Protein AF-0000000084536403 (afdb_homodimer)

Structure (mmCIF, N/CA/C/O backbone):
data_AF-0000000084536403-model_v1
#
loop_
_entity.id
_entity.type
_entity.pdbx_description
1 polymer 'Integral membrane protein'
#
loop_
_atom_site.group_PDB
_atom_site.id
_atom_site.type_symbol
_atom_site.label_atom_id
_atom_site.label_alt_id
_atom_site.label_comp_id
_atom_site.label_asym_id
_atom_site.label_entity_id
_atom_site.label_seq_id
_atom_site.pdbx_PDB_ins_code
_atom_site.Cartn_x
_atom_site.Cartn_y
_atom_site.Cartn_z
_atom_site.occupancy
_atom_site.B_iso_or_equiv
_atom_site.auth_seq_id
_atom_site.auth_comp_id
_atom_site.auth_asym_id
_atom_site.auth_atom_id
_atom_site.pdbx_PDB_model_num
ATOM 1 N N . MET A 1 1 ? -0.392 52 24.156 1 35.91 1 MET A N 1
ATOM 2 C CA . MET A 1 1 ? -1.057 50.719 24.438 1 35.91 1 MET A CA 1
ATOM 3 C C . MET A 1 1 ? -0.377 49.594 23.688 1 35.91 1 MET A C 1
ATOM 5 O O . MET A 1 1 ? -0.316 49.594 22.453 1 35.91 1 MET A O 1
ATOM 9 N N . ASP A 1 2 ? 0.704 48.906 24.297 1 35.66 2 ASP A N 1
ATOM 10 C CA . ASP A 1 2 ? 1.634 47.875 23.906 1 35.66 2 ASP A CA 1
ATOM 11 C C . ASP A 1 2 ? 0.891 46.562 23.578 1 35.66 2 ASP A C 1
ATOM 13 O O . ASP A 1 2 ? 0.271 45.969 24.453 1 35.66 2 ASP A O 1
ATOM 17 N N . SER A 1 3 ? 0.251 46.406 22.422 1 41.34 3 SER A N 1
ATOM 18 C CA . SER A 1 3 ? -0.351 45.188 21.906 1 41.34 3 SER A CA 1
ATOM 19 C C . SER A 1 3 ? 0.626 44.031 21.969 1 41.34 3 SER A C 1
ATOM 21 O O . SER A 1 3 ? 1.529 43.906 21.141 1 41.34 3 SER A O 1
ATOM 23 N N . THR A 1 4 ? 0.981 43.531 23.219 1 42.03 4 THR A N 1
ATOM 24 C CA . THR A 1 4 ? 1.724 42.312 23.422 1 42.03 4 THR A CA 1
ATOM 25 C C . THR A 1 4 ? 1.062 41.156 22.656 1 42.03 4 THR A C 1
ATOM 27 O O . THR A 1 4 ? -0.063 40.75 22.984 1 42.03 4 THR A O 1
ATOM 30 N N . THR A 1 5 ? 1.316 41 21.422 1 43.31 5 THR A N 1
ATOM 31 C CA . THR A 1 5 ? 0.986 39.812 20.656 1 43.31 5 THR A CA 1
ATOM 32 C C . THR A 1 5 ? 1.285 38.562 21.469 1 43.31 5 THR A C 1
ATOM 34 O O . THR A 1 5 ? 2.443 38.281 21.766 1 43.31 5 THR A O 1
ATOM 37 N N . GLU A 1 6 ? 0.347 38.156 22.344 1 43.5 6 GLU A N 1
ATOM 38 C CA . GLU A 1 6 ? 0.422 36.906 23.078 1 43.5 6 GLU A CA 1
ATOM 39 C C . GLU A 1 6 ? 0.877 35.75 22.172 1 43.5 6 GLU A C 1
ATOM 41 O O . GLU A 1 6 ? 0.215 35.438 21.172 1 43.5 6 GLU A O 1
ATOM 46 N N . ILE A 1 7 ? 2.109 35.5 21.984 1 44.78 7 ILE A N 1
ATOM 47 C CA . ILE A 1 7 ? 2.693 34.344 21.375 1 44.78 7 ILE A CA 1
ATOM 48 C C . ILE A 1 7 ? 2.012 33.062 21.922 1 44.78 7 ILE A C 1
ATOM 50 O O . ILE A 1 7 ? 2.074 32.812 23.125 1 44.78 7 ILE A O 1
ATOM 54 N N . GLN A 1 8 ? 0.863 32.688 21.406 1 45.88 8 GLN A N 1
ATOM 55 C CA . GLN A 1 8 ? 0.258 31.422 21.828 1 45.88 8 GLN A CA 1
ATOM 56 C C . GLN A 1 8 ? 1.305 30.312 21.938 1 45.88 8 GLN A C 1
ATOM 58 O O . GLN A 1 8 ? 2.186 30.203 21.078 1 45.88 8 GLN A O 1
ATOM 63 N N . PRO A 1 9 ? 1.556 29.797 23.125 1 47.12 9 PRO A N 1
ATOM 64 C CA . PRO A 1 9 ? 2.557 28.75 23.312 1 47.12 9 PRO A CA 1
ATOM 65 C C . PRO A 1 9 ? 2.43 27.609 22.312 1 47.12 9 PRO A C 1
ATOM 67 O O . PRO A 1 9 ? 1.347 27.391 21.766 1 47.12 9 PRO A O 1
ATOM 70 N N . PRO A 1 10 ? 3.535 27.094 21.734 1 47.5 10 PRO A N 1
ATOM 71 C CA . PRO A 1 10 ? 3.473 25.953 20.812 1 47.5 10 PRO A CA 1
ATOM 72 C C . PRO A 1 10 ? 2.662 24.781 21.359 1 47.5 10 PRO A C 1
ATOM 74 O O . PRO A 1 10 ? 2.621 24.578 22.578 1 47.5 10 PRO A O 1
ATOM 77 N N . VAL A 1 11 ? 1.53 24.453 20.938 1 47 11 VAL A N 1
ATOM 78 C CA . VAL A 1 11 ? 0.719 23.312 21.344 1 47 11 VAL A CA 1
ATOM 79 C C . VAL A 1 11 ? 1.614 22.094 21.562 1 47 11 VAL A C 1
ATOM 81 O O . VAL A 1 11 ? 2.441 21.766 20.719 1 47 11 VAL A O 1
ATOM 84 N N . PRO A 1 12 ? 1.807 21.672 22.891 1 48 12 PRO A N 1
ATOM 85 C CA . PRO A 1 12 ? 2.66 20.516 23.156 1 48 12 PRO A CA 1
ATOM 86 C C . PRO A 1 12 ? 2.355 19.344 22.234 1 48 12 PRO A C 1
ATOM 88 O O . PRO A 1 12 ? 1.188 19 22.016 1 48 12 PRO A O 1
ATOM 91 N N . VAL A 1 13 ? 3.285 19 21.469 1 51.59 13 VAL A N 1
ATOM 92 C CA . VAL A 1 13 ? 3.1 17.844 20.594 1 51.59 13 VAL A CA 1
ATOM 93 C C . VAL A 1 13 ? 2.902 16.594 21.438 1 51.59 13 VAL A C 1
ATOM 95 O O . VAL A 1 13 ? 3.789 16.203 22.203 1 51.59 13 VAL A O 1
ATOM 98 N N . VAL A 1 14 ? 1.703 16.359 22.062 1 53.78 14 VAL A N 1
ATOM 99 C CA . VAL A 1 14 ? 1.435 15.109 22.766 1 53.78 14 VAL A CA 1
ATOM 100 C C . VAL A 1 14 ? 1.943 13.93 21.953 1 53.78 14 VAL A C 1
ATOM 102 O O . VAL A 1 14 ? 1.527 13.734 20.812 1 53.78 14 VAL A O 1
ATOM 105 N N . ARG A 1 15 ? 3.24 13.516 22.531 1 62.25 15 ARG A N 1
ATOM 106 C CA . ARG A 1 15 ? 3.854 12.344 21.922 1 62.25 15 ARG A CA 1
ATOM 107 C C . ARG A 1 15 ? 2.879 11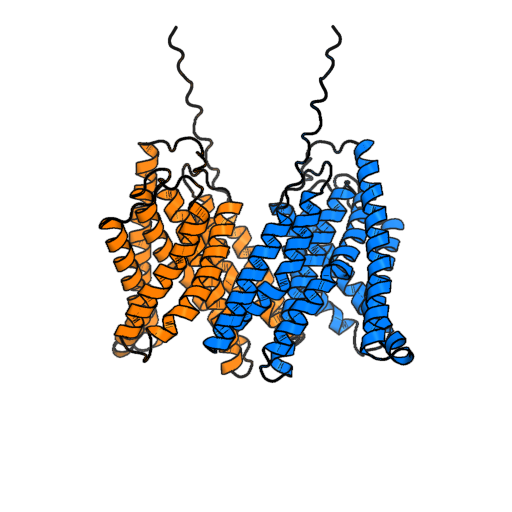.172 21.891 1 62.25 15 ARG A C 1
ATOM 109 O O . ARG A 1 15 ? 2.475 10.664 22.938 1 62.25 15 ARG A O 1
ATOM 116 N N . ARG A 1 16 ? 2.049 11.023 20.844 1 71.06 16 ARG A N 1
ATOM 117 C CA . ARG A 1 16 ? 1.145 9.898 20.641 1 71.06 16 ARG A CA 1
ATOM 118 C C . ARG A 1 16 ? 1.898 8.664 20.156 1 71.06 16 ARG A C 1
ATOM 120 O O . ARG A 1 16 ? 2.912 8.789 19.453 1 71.06 16 ARG A O 1
ATOM 127 N N . ASN A 1 17 ? 1.942 7.566 20.875 1 87.75 17 ASN A N 1
ATOM 128 C CA . ASN A 1 17 ? 2.541 6.293 20.484 1 87.75 17 ASN A CA 1
ATOM 129 C C . ASN A 1 17 ? 1.758 5.617 19.375 1 87.75 17 ASN A C 1
ATOM 131 O O . ASN A 1 17 ? 1.542 4.402 19.406 1 87.75 17 ASN A O 1
ATOM 135 N N . GLY A 1 18 ? 1.439 6.41 18.391 1 91.44 18 GLY A N 1
ATOM 136 C CA . GLY A 1 18 ? 0.715 5.887 17.25 1 91.44 18 GLY A CA 1
ATOM 137 C C . GLY A 1 18 ? 1.539 4.93 16.406 1 91.44 18 GLY A C 1
ATOM 138 O O . GLY A 1 18 ? 1.005 3.969 15.852 1 91.44 18 GLY A O 1
ATOM 139 N N . TRP A 1 19 ? 2.855 5.199 16.375 1 94.31 19 TRP A N 1
ATOM 140 C CA . TRP A 1 19 ? 3.729 4.344 15.57 1 94.31 19 TRP A CA 1
ATOM 141 C C . TRP A 1 19 ? 3.746 2.922 16.125 1 94.31 19 TRP A C 1
ATOM 143 O O . TRP A 1 19 ? 3.85 1.957 15.367 1 94.31 19 TRP A O 1
ATOM 153 N N . LEU A 1 20 ? 3.637 2.74 17.406 1 96.12 20 LEU A N 1
ATOM 154 C CA . LEU A 1 20 ? 3.611 1.415 18.016 1 96.12 20 LEU A CA 1
ATOM 155 C C . LEU A 1 20 ? 2.33 0.673 17.656 1 96.12 20 LEU A C 1
ATOM 157 O O . LEU A 1 20 ? 2.344 -0.546 17.469 1 96.12 20 LEU A O 1
ATOM 161 N N . LYS A 1 21 ? 1.226 1.4 17.594 1 95.06 21 LYS A N 1
ATOM 162 C CA . LYS A 1 21 ? -0.037 0.799 17.172 1 95.06 21 LYS A CA 1
ATOM 163 C C . LYS A 1 21 ? 0.035 0.326 15.719 1 95.06 21 LYS A C 1
ATOM 165 O O . LYS A 1 21 ? -0.483 -0.741 15.383 1 95.06 21 LYS A O 1
ATOM 170 N N . VAL A 1 22 ? 0.662 1.142 14.914 1 95.56 22 VAL A N 1
ATOM 171 C CA . VAL A 1 22 ? 0.841 0.773 13.516 1 95.56 22 VAL A CA 1
ATOM 172 C C . VAL A 1 22 ? 1.67 -0.505 13.414 1 95.56 22 VAL A C 1
ATOM 174 O O . VAL A 1 22 ? 1.288 -1.449 12.719 1 95.56 22 VAL A O 1
ATOM 177 N N . LEU A 1 23 ? 2.76 -0.551 14.133 1 97.25 23 LEU A N 1
ATOM 178 C CA . LEU A 1 23 ? 3.666 -1.694 14.086 1 97.25 23 LEU A CA 1
ATOM 179 C C . LEU A 1 23 ? 2.994 -2.943 14.641 1 97.25 23 LEU A C 1
ATOM 181 O O . LEU A 1 23 ? 3.051 -4.012 14.031 1 97.25 23 LEU A O 1
ATOM 185 N N . THR A 1 24 ? 2.344 -2.828 15.781 1 97.56 24 THR A N 1
ATOM 186 C CA . THR A 1 24 ? 1.721 -3.977 16.438 1 97.56 24 THR A CA 1
ATOM 187 C C . THR A 1 24 ? 0.583 -4.527 15.578 1 97.56 24 THR A C 1
ATOM 189 O O . THR A 1 24 ? 0.447 -5.742 15.422 1 97.56 24 THR A O 1
ATOM 192 N N . THR A 1 25 ? -0.244 -3.646 15.047 1 97.06 25 THR A N 1
ATOM 193 C CA . THR A 1 25 ? -1.337 -4.082 14.188 1 97.06 25 THR A CA 1
ATOM 194 C C . THR A 1 25 ? -0.799 -4.789 12.945 1 97.06 25 THR A C 1
ATOM 196 O O . THR A 1 25 ? -1.333 -5.82 12.531 1 97.06 25 THR A O 1
ATOM 199 N N . ALA A 1 26 ? 0.24 -4.207 12.367 1 97.88 26 ALA A N 1
ATOM 200 C CA . ALA A 1 26 ? 0.835 -4.82 11.18 1 97.88 26 ALA A CA 1
ATOM 201 C C . ALA A 1 26 ? 1.415 -6.195 11.508 1 97.88 26 ALA A C 1
ATOM 203 O O . ALA A 1 26 ? 1.31 -7.125 10.703 1 97.88 26 ALA A O 1
ATOM 204 N N . VAL A 1 27 ? 2.051 -6.34 12.695 1 98.06 27 VAL A N 1
ATOM 205 C CA . VAL A 1 27 ? 2.611 -7.617 13.125 1 98.06 27 VAL A CA 1
ATOM 206 C C . VAL A 1 27 ? 1.491 -8.641 13.289 1 98.06 27 VAL A C 1
ATOM 208 O O . VAL A 1 27 ? 1.63 -9.797 12.875 1 98.06 27 VAL A O 1
ATOM 211 N N . VAL A 1 28 ? 0.379 -8.273 13.844 1 98.44 28 VAL A N 1
ATOM 212 C CA . VAL A 1 28 ? -0.759 -9.164 14.039 1 98.44 28 VAL A CA 1
ATOM 213 C C . VAL A 1 28 ? -1.286 -9.633 12.68 1 98.44 28 VAL A C 1
ATOM 215 O O . VAL A 1 28 ? -1.503 -10.828 12.469 1 98.44 28 VAL A O 1
ATOM 218 N N . PHE A 1 29 ? -1.496 -8.688 11.773 1 98.5 29 PHE A N 1
ATOM 219 C CA . PHE A 1 29 ? -1.97 -9.062 10.438 1 98.5 29 PHE A CA 1
ATOM 220 C C . PHE A 1 29 ? -0.975 -9.984 9.75 1 98.5 29 PHE A C 1
ATOM 222 O O . PHE A 1 29 ? -1.371 -10.922 9.055 1 98.5 29 PHE A O 1
ATOM 229 N N . TYR A 1 30 ? 0.31 -9.672 9.898 1 98.44 30 TYR A N 1
ATOM 230 C CA . TYR A 1 30 ? 1.343 -10.5 9.289 1 98.44 30 TYR A CA 1
ATOM 231 C C . TYR A 1 30 ? 1.272 -11.93 9.82 1 98.44 30 TYR A C 1
ATOM 233 O O . TYR A 1 30 ? 1.324 -12.883 9.039 1 98.44 30 TYR A O 1
ATOM 241 N N . VAL A 1 31 ? 1.176 -12.094 11.117 1 98.38 31 VAL A N 1
ATOM 242 C CA . VAL A 1 31 ? 1.11 -13.406 11.75 1 98.38 31 VAL A CA 1
ATOM 243 C C . VAL A 1 31 ? -0.156 -14.133 11.297 1 98.38 31 VAL A C 1
ATOM 245 O O . VAL A 1 31 ? -0.113 -15.312 10.953 1 98.38 31 VAL A O 1
ATOM 248 N N . LEU A 1 32 ? -1.294 -13.461 11.258 1 98.44 32 LEU A N 1
ATOM 249 C CA . LEU A 1 32 ? -2.547 -14.07 10.828 1 98.44 32 LEU A CA 1
ATOM 250 C C . LEU A 1 32 ? -2.461 -14.508 9.367 1 98.44 32 LEU A C 1
ATOM 252 O O . LEU A 1 32 ? -2.961 -15.578 9.008 1 98.44 32 LEU A O 1
ATOM 256 N N . LEU A 1 33 ? -1.852 -13.68 8.547 1 98.38 33 LEU A N 1
ATOM 257 C CA . LEU A 1 33 ? -1.653 -14.031 7.148 1 98.38 33 LEU A CA 1
ATOM 258 C C . LEU A 1 33 ? -0.771 -15.273 7.02 1 98.38 33 LEU A C 1
ATOM 260 O O . LEU A 1 33 ? -1.057 -16.156 6.211 1 98.38 33 LEU A O 1
ATOM 264 N N . LEU A 1 34 ? 0.308 -15.266 7.793 1 97.94 34 LEU A N 1
ATOM 265 C CA . LEU A 1 34 ? 1.23 -16.391 7.762 1 97.94 34 LEU A CA 1
ATOM 266 C C . L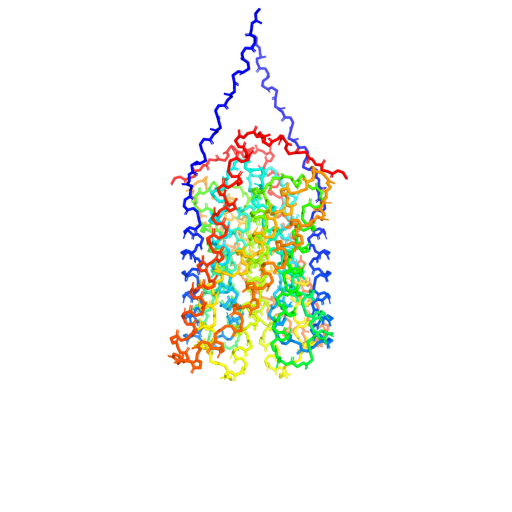EU A 1 34 ? 0.529 -17.688 8.18 1 97.94 34 LEU A C 1
ATOM 268 O O . LEU A 1 34 ? 0.668 -18.719 7.523 1 97.94 34 LEU A O 1
ATOM 272 N N . VAL A 1 35 ? -0.22 -17.641 9.242 1 98 35 VAL A N 1
ATOM 273 C CA . VAL A 1 35 ? -0.953 -18.812 9.734 1 98 35 VAL A CA 1
ATOM 274 C C . VAL A 1 35 ? -1.973 -19.25 8.688 1 98 35 VAL A C 1
ATOM 276 O O . VAL A 1 35 ? -2.092 -20.453 8.398 1 98 35 VAL A O 1
ATOM 279 N N . ALA A 1 36 ? -2.713 -18.312 8.109 1 97.44 36 ALA A N 1
ATOM 280 C CA . ALA A 1 36 ? -3.691 -18.625 7.074 1 97.44 36 ALA A CA 1
ATOM 281 C C . ALA A 1 36 ? -3.021 -19.297 5.875 1 97.44 36 ALA A C 1
ATOM 283 O O . ALA A 1 36 ? -3.525 -20.297 5.344 1 97.44 36 ALA A O 1
ATOM 284 N N . LEU A 1 37 ? -1.926 -18.703 5.469 1 96.38 37 LEU A N 1
ATOM 285 C CA . LEU A 1 37 ? -1.201 -19.25 4.32 1 96.38 37 LEU A CA 1
ATOM 286 C C . LEU A 1 37 ? -0.718 -20.672 4.594 1 96.38 37 LEU A C 1
ATOM 288 O O . LEU A 1 37 ? -0.86 -21.547 3.746 1 96.38 37 LEU A O 1
ATOM 292 N N . LEU A 1 38 ? -0.16 -20.922 5.773 1 95.38 38 LEU A N 1
ATOM 293 C CA . LEU A 1 38 ? 0.4 -22.234 6.117 1 95.38 38 LEU A CA 1
ATOM 294 C C . LEU A 1 38 ? -0.704 -23.266 6.297 1 95.38 38 LEU A C 1
ATOM 296 O O . LEU A 1 38 ? -0.547 -24.422 5.898 1 95.38 38 LEU A O 1
ATOM 300 N N . LEU A 1 39 ? -1.841 -22.875 6.84 1 95.5 39 LEU A N 1
ATOM 301 C CA . LEU A 1 39 ? -2.928 -23.812 7.133 1 95.5 39 LEU A CA 1
ATOM 302 C C . LEU A 1 39 ? -3.715 -24.141 5.867 1 95.5 39 LEU A C 1
ATOM 304 O O . LEU A 1 39 ? -4.125 -25.281 5.668 1 95.5 39 LEU A O 1
ATOM 308 N N . THR A 1 40 ? -3.932 -23.172 5.027 1 94.81 40 THR A N 1
ATOM 309 C CA . THR A 1 40 ? -4.832 -23.375 3.895 1 94.81 40 THR A CA 1
ATOM 310 C C . THR A 1 40 ? -4.043 -23.672 2.621 1 94.81 40 THR A C 1
ATOM 312 O O . THR A 1 40 ? -4.609 -24.125 1.624 1 94.81 40 THR A O 1
ATOM 315 N N . LYS A 1 41 ? -2.76 -23.281 2.59 1 92.94 41 LYS A N 1
ATOM 316 C CA . LYS A 1 41 ? -1.897 -23.422 1.421 1 92.94 41 LYS A CA 1
ATOM 317 C C . LYS A 1 41 ? -2.43 -22.609 0.242 1 92.94 41 LYS A C 1
ATOM 319 O O . LYS A 1 41 ? -2.252 -23 -0.915 1 92.94 41 LYS A O 1
ATOM 324 N N . ASN A 1 42 ? -3.213 -21.578 0.586 1 94.5 42 ASN A N 1
ATOM 325 C CA . ASN A 1 42 ? -3.746 -20.672 -0.427 1 94.5 42 ASN A CA 1
ATOM 326 C C . ASN A 1 42 ? -2.686 -19.703 -0.916 1 94.5 42 ASN A C 1
ATOM 328 O O . ASN A 1 42 ? -2.467 -18.656 -0.297 1 94.5 42 ASN A O 1
ATOM 332 N N . SER A 1 43 ? -2.105 -19.891 -2.102 1 94.88 43 SER A N 1
ATOM 333 C CA . SER A 1 43 ? -0.998 -19.109 -2.633 1 94.88 43 SER A CA 1
ATOM 334 C C . SER A 1 43 ? -1.429 -17.672 -2.932 1 94.88 43 SER A C 1
ATOM 336 O O . SER A 1 43 ? -0.587 -16.781 -3.082 1 94.88 43 SER A O 1
ATOM 338 N N . ASN A 1 44 ? -2.744 -17.453 -3.006 1 96.56 44 ASN A N 1
ATOM 339 C CA . ASN A 1 44 ? -3.242 -16.109 -3.281 1 96.56 44 ASN A CA 1
ATOM 340 C C . ASN A 1 44 ? -2.918 -15.148 -2.143 1 96.56 44 ASN A C 1
ATOM 342 O O . ASN A 1 44 ? -3 -13.93 -2.312 1 96.56 44 ASN A O 1
ATOM 346 N N . LEU A 1 45 ? -2.523 -15.648 -0.99 1 97.94 45 LEU A N 1
ATOM 347 C CA . LEU A 1 45 ? -2.268 -14.805 0.172 1 97.94 45 LEU A CA 1
ATOM 348 C C . LEU A 1 45 ? -0.823 -14.312 0.18 1 97.94 45 LEU A C 1
ATOM 350 O O . LEU A 1 45 ? -0.483 -13.383 0.914 1 97.94 45 LEU A O 1
ATOM 354 N N . PHE A 1 46 ? 0.042 -14.938 -0.62 1 97.5 46 PHE A N 1
ATOM 355 C CA . PHE A 1 46 ? 1.48 -14.719 -0.545 1 97.5 46 PHE A CA 1
ATOM 356 C C . PHE A 1 46 ? 1.816 -13.258 -0.806 1 97.5 46 PHE A C 1
ATOM 358 O O . PHE A 1 46 ? 2.584 -12.641 -0.058 1 97.5 46 PHE A O 1
ATOM 365 N N . PRO A 1 47 ? 1.275 -12.656 -1.914 1 97.94 47 PRO A N 1
ATOM 366 C CA . PRO A 1 47 ? 1.643 -11.258 -2.166 1 97.94 47 PRO A CA 1
ATOM 367 C C . PRO A 1 47 ? 1.289 -10.336 -1.003 1 97.94 47 PRO A C 1
ATOM 369 O O . PRO A 1 47 ? 2.037 -9.398 -0.703 1 97.94 47 PRO A O 1
ATOM 372 N N . THR A 1 48 ? 0.16 -10.617 -0.365 1 98.69 48 THR A N 1
ATOM 373 C CA . THR A 1 48 ? -0.239 -9.789 0.765 1 98.69 48 THR A CA 1
ATOM 374 C C . THR A 1 48 ? 0.704 -9.992 1.947 1 98.69 48 THR A C 1
ATOM 376 O O . THR A 1 48 ? 1.067 -9.039 2.633 1 98.69 48 THR A O 1
ATOM 379 N N . LEU A 1 49 ? 1.088 -11.219 2.191 1 98.5 49 LEU A N 1
ATOM 380 C CA . LEU A 1 49 ? 2.045 -11.516 3.252 1 98.5 49 LEU A CA 1
ATOM 381 C C . LEU A 1 49 ? 3.357 -10.773 3.021 1 98.5 49 LEU A C 1
ATOM 383 O O . LEU A 1 49 ? 3.879 -10.125 3.934 1 98.5 49 LEU A O 1
ATOM 387 N N . ALA A 1 50 ? 3.908 -10.914 1.79 1 98.38 50 ALA A N 1
ATOM 388 C CA . ALA A 1 50 ? 5.172 -10.266 1.443 1 98.38 50 ALA A CA 1
ATOM 389 C C . ALA A 1 50 ? 5.066 -8.75 1.571 1 98.38 50 ALA A C 1
ATOM 391 O O . ALA A 1 50 ? 5.988 -8.102 2.062 1 98.38 50 ALA A O 1
ATOM 392 N N . MET A 1 51 ? 3.945 -8.242 1.167 1 98.44 51 MET A N 1
ATOM 393 C CA . MET A 1 51 ? 3.721 -6.797 1.214 1 98.44 51 MET A CA 1
ATOM 394 C C . MET A 1 51 ? 3.652 -6.305 2.654 1 98.44 51 MET A C 1
ATOM 396 O O . MET A 1 51 ? 4.352 -5.355 3.025 1 98.44 51 MET A O 1
ATOM 400 N N . VAL A 1 52 ? 2.818 -6.938 3.486 1 98.5 52 VAL A N 1
ATOM 401 C CA . VAL A 1 52 ? 2.676 -6.523 4.879 1 98.5 52 VAL A CA 1
ATOM 402 C C . VAL A 1 52 ? 4.023 -6.637 5.59 1 98.5 52 VAL A C 1
ATOM 404 O O . VAL A 1 52 ? 4.41 -5.742 6.344 1 98.5 52 VAL A O 1
ATOM 407 N N . GLY A 1 53 ? 4.727 -7.68 5.34 1 98.19 53 GLY A N 1
ATOM 408 C CA . GLY A 1 53 ? 6.031 -7.875 5.957 1 98.19 53 GLY A CA 1
ATOM 409 C C . GLY A 1 53 ? 7.047 -6.824 5.551 1 98.19 53 GLY A C 1
ATOM 410 O O . GLY A 1 53 ? 7.836 -6.363 6.375 1 98.19 53 GLY A O 1
ATOM 411 N N . SER A 1 54 ? 7.039 -6.422 4.309 1 98.31 54 SER A N 1
ATOM 412 C CA . SER A 1 54 ? 8.039 -5.508 3.768 1 98.31 54 SER A CA 1
ATOM 413 C C . SER A 1 54 ? 7.711 -4.059 4.125 1 98.31 54 SER A C 1
ATOM 415 O O . SER A 1 54 ? 8.609 -3.211 4.172 1 98.31 54 SER A O 1
ATOM 417 N N . PHE A 1 55 ? 6.434 -3.811 4.445 1 98.19 55 PHE A N 1
ATOM 418 C CA . PHE A 1 55 ? 6.012 -2.43 4.66 1 98.19 55 PHE A CA 1
ATOM 419 C C . PHE A 1 55 ? 5.898 -2.125 6.148 1 98.19 55 PHE A C 1
ATOM 421 O O . PHE A 1 55 ? 5.918 -0.961 6.555 1 98.19 55 PHE A O 1
ATOM 428 N N . MET A 1 56 ? 5.746 -3.119 7.008 1 97.62 56 MET A N 1
ATOM 429 C CA . MET A 1 56 ? 5.344 -2.912 8.398 1 97.62 56 MET A CA 1
ATOM 430 C C . MET A 1 56 ? 6.348 -2.027 9.125 1 97.62 56 MET A C 1
ATOM 432 O O . MET A 1 56 ? 5.973 -1.012 9.719 1 97.62 56 MET A O 1
ATOM 436 N N . VAL A 1 57 ? 7.641 -2.312 9.031 1 97.94 57 VAL A N 1
ATOM 437 C CA . VAL A 1 57 ? 8.633 -1.544 9.781 1 97.94 57 VAL A CA 1
ATOM 438 C C . VAL A 1 57 ? 8.859 -0.197 9.102 1 97.94 57 VAL A C 1
ATOM 440 O O . VAL A 1 57 ? 8.883 0.844 9.758 1 97.94 57 VAL A O 1
ATOM 443 N N . PRO A 1 58 ? 9 -0.188 7.754 1 98.19 58 PRO A N 1
ATOM 444 C CA . PRO A 1 58 ? 9.18 1.104 7.086 1 98.19 58 PRO A CA 1
ATOM 445 C C . PRO A 1 58 ? 8.047 2.086 7.398 1 98.19 58 PRO A C 1
ATOM 447 O O . PRO A 1 58 ? 8.305 3.258 7.684 1 98.19 58 PRO A O 1
ATOM 450 N N . VAL A 1 59 ? 6.812 1.61 7.387 1 97.81 59 VAL A N 1
ATOM 451 C CA . VAL A 1 59 ? 5.676 2.482 7.664 1 97.81 59 VAL A CA 1
ATOM 452 C C . VAL A 1 59 ? 5.699 2.914 9.125 1 97.81 59 VAL A C 1
ATOM 454 O O . VAL A 1 59 ? 5.477 4.086 9.445 1 97.81 59 VAL A O 1
ATOM 457 N N . ALA A 1 60 ? 5.996 2.037 10.008 1 97.38 60 ALA A N 1
ATOM 458 C CA . ALA A 1 60 ? 6.066 2.355 11.43 1 97.38 60 ALA A CA 1
ATOM 459 C C . ALA A 1 60 ? 7.172 3.369 11.711 1 97.38 60 ALA A C 1
ATOM 461 O O . ALA A 1 60 ? 7.012 4.258 12.547 1 97.38 60 ALA A O 1
ATOM 462 N N . TYR A 1 61 ? 8.328 3.219 11.023 1 96.94 61 TYR A N 1
ATOM 463 C CA . TYR A 1 61 ? 9.453 4.129 11.188 1 96.94 61 TYR A CA 1
ATOM 464 C C . TYR A 1 61 ? 9.07 5.547 10.781 1 96.94 61 TYR A C 1
ATOM 466 O O . TYR A 1 61 ? 9.406 6.508 11.477 1 96.94 61 TYR A O 1
ATOM 474 N N . VAL A 1 62 ? 8.398 5.641 9.68 1 97.12 62 VAL A N 1
ATOM 475 C CA . VAL A 1 62 ? 7.973 6.949 9.195 1 97.12 62 VAL A CA 1
ATOM 476 C C . VAL A 1 62 ? 6.984 7.57 10.18 1 97.12 62 VAL A C 1
ATOM 478 O O . VAL A 1 62 ? 7.066 8.758 10.484 1 97.12 62 VAL A O 1
ATOM 481 N N . ALA A 1 63 ? 6.027 6.754 10.672 1 95.62 63 ALA A N 1
ATOM 482 C CA . ALA A 1 63 ? 5.086 7.23 11.68 1 95.62 63 ALA A CA 1
ATOM 483 C C . ALA A 1 63 ? 5.82 7.699 12.938 1 95.62 63 ALA A C 1
ATOM 485 O O . ALA A 1 63 ? 5.461 8.719 13.531 1 95.62 63 ALA A O 1
ATOM 486 N N . PHE A 1 64 ? 6.848 6.98 13.305 1 95.62 64 PHE A N 1
ATOM 487 C CA . PHE A 1 64 ? 7.645 7.293 14.484 1 95.62 64 PHE A CA 1
ATOM 488 C C . PHE A 1 64 ? 8.32 8.648 14.328 1 95.62 64 PHE A C 1
ATOM 490 O O . PHE A 1 64 ? 8.227 9.5 15.227 1 95.62 64 PHE A O 1
ATOM 497 N N . ILE A 1 65 ? 8.977 8.844 13.219 1 94.12 65 ILE A N 1
ATOM 498 C CA . ILE A 1 65 ? 9.695 10.086 12.969 1 94.12 65 ILE A CA 1
ATOM 499 C C . ILE A 1 65 ? 8.695 11.234 12.828 1 94.12 65 ILE A C 1
ATOM 501 O O . ILE A 1 65 ? 8.938 12.336 13.328 1 94.12 65 ILE A O 1
ATOM 505 N N . TYR A 1 66 ? 7.621 11 12.18 1 93.81 66 TYR A N 1
ATOM 506 C CA . TYR A 1 66 ? 6.594 12.023 11.977 1 93.81 66 TYR A CA 1
ATOM 507 C C . TYR A 1 66 ? 6.023 12.492 13.312 1 93.81 66 TYR A C 1
ATOM 509 O O . TYR A 1 66 ? 5.781 13.68 13.508 1 93.81 66 TYR A O 1
ATOM 517 N N . GLU A 1 67 ? 5.758 11.609 14.211 1 93.38 67 GLU A N 1
ATOM 518 C CA . GLU A 1 67 ? 5.156 11.922 15.508 1 93.38 67 GLU A CA 1
ATOM 519 C C . GLU A 1 67 ? 6.121 12.711 16.391 1 93.38 67 GLU A C 1
ATOM 521 O O . GLU A 1 67 ? 5.707 13.336 17.359 1 93.38 67 GLU A O 1
ATOM 526 N N . ARG A 1 68 ? 7.316 12.711 16 1 89.69 68 ARG A N 1
ATOM 527 C CA . ARG A 1 68 ? 8.328 13.375 16.812 1 89.69 68 ARG A CA 1
ATOM 528 C C . ARG A 1 68 ? 8.781 14.68 16.172 1 89.69 68 ARG A C 1
ATOM 530 O O . ARG A 1 68 ? 9.703 15.336 16.656 1 89.69 68 ARG A O 1
ATOM 537 N N . ARG A 1 69 ? 8.117 14.938 15.117 1 84.69 69 ARG A N 1
ATOM 538 C CA . ARG A 1 69 ? 8.484 16.156 14.398 1 84.69 69 ARG A CA 1
ATOM 539 C C . ARG A 1 69 ? 8.312 17.391 15.289 1 84.69 69 ARG A C 1
ATOM 541 O O . ARG A 1 69 ? 7.395 17.438 16.109 1 84.69 69 ARG A O 1
ATOM 548 N N . HIS A 1 70 ? 9.258 18.266 15.102 1 82.62 70 HIS A N 1
ATOM 549 C CA . HIS A 1 70 ? 9.242 19.531 15.844 1 82.62 70 HIS A CA 1
ATOM 550 C C . HIS A 1 70 ? 8.883 20.703 14.938 1 82.62 70 HIS A C 1
ATOM 552 O O . HIS A 1 70 ? 9.594 20.984 13.969 1 82.62 70 HIS A O 1
ATOM 558 N N . LEU A 1 71 ? 7.777 21.438 15.18 1 81.19 71 LEU A N 1
ATOM 559 C CA . LEU A 1 71 ? 7.332 22.656 14.516 1 81.19 71 LEU A CA 1
ATOM 560 C C . LEU A 1 71 ? 7.27 22.469 13.008 1 81.19 71 LEU A C 1
ATOM 562 O O . LEU A 1 71 ? 7.738 23.328 12.25 1 81.19 71 LEU A O 1
ATOM 566 N N . SER A 1 72 ? 6.941 21.266 12.586 1 86.94 72 SER A N 1
ATOM 567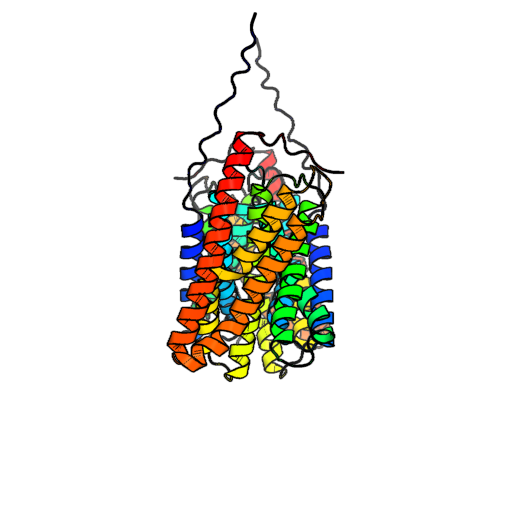 C CA . SER A 1 72 ? 6.781 20.969 11.164 1 86.94 72 SER A CA 1
ATOM 568 C C . SER A 1 72 ? 5.336 21.172 10.719 1 86.94 72 SER A C 1
ATOM 570 O O . SER A 1 72 ? 4.402 20.844 11.453 1 86.94 72 SER A O 1
ATOM 572 N N . SER A 1 73 ? 5.184 21.75 9.586 1 85.25 73 SER A N 1
ATOM 573 C CA . SER A 1 73 ? 3.852 21.969 9.031 1 85.25 73 SER A CA 1
ATOM 574 C C . SER A 1 73 ? 3.443 20.828 8.102 1 85.25 73 SER A C 1
ATOM 576 O O . SER A 1 73 ? 2.375 20.875 7.484 1 85.25 73 SER A O 1
ATOM 578 N N . LEU A 1 74 ? 4.289 19.797 8.008 1 91.62 74 LEU A N 1
ATOM 579 C CA . LEU A 1 74 ? 3.98 18.672 7.133 1 91.62 74 LEU A CA 1
ATOM 580 C C . LEU A 1 74 ? 2.74 17.938 7.621 1 91.62 74 LEU A C 1
ATOM 582 O O . LEU A 1 74 ? 2.545 17.766 8.828 1 91.62 74 LEU A O 1
ATOM 586 N N . THR A 1 75 ? 1.953 17.562 6.645 1 91.06 75 THR A N 1
ATOM 587 C CA . THR A 1 75 ? 0.796 16.734 6.949 1 91.06 75 THR A CA 1
ATOM 588 C C . THR A 1 75 ? 1.082 15.273 6.625 1 91.06 75 THR A C 1
ATOM 590 O O . THR A 1 75 ? 1.991 14.969 5.848 1 91.06 75 THR A O 1
ATOM 593 N N . MET A 1 76 ? 0.33 14.391 7.16 1 90 76 MET A N 1
ATOM 594 C CA . MET A 1 76 ? 0.527 12.961 6.941 1 90 76 MET A CA 1
ATOM 595 C C . MET A 1 76 ? 0.312 12.602 5.477 1 90 76 MET A C 1
ATOM 597 O O . MET A 1 76 ? 1.029 11.758 4.926 1 90 76 MET A O 1
ATOM 601 N N . PRO A 1 77 ? -0.672 13.227 4.797 1 91.12 77 PRO A N 1
ATOM 602 C CA . PRO A 1 77 ? -0.81 12.938 3.367 1 91.12 77 PRO A CA 1
ATOM 603 C C . PRO A 1 77 ? 0.444 13.289 2.57 1 91.12 77 PRO A C 1
ATOM 605 O O . PRO A 1 77 ? 0.848 12.539 1.681 1 91.12 77 PRO A O 1
ATOM 608 N N . THR A 1 78 ? 1.071 14.375 2.977 1 93.62 78 THR A N 1
ATOM 609 C CA . THR A 1 78 ? 2.285 14.781 2.275 1 93.62 78 THR A CA 1
ATOM 610 C C . THR A 1 78 ? 3.414 13.789 2.529 1 93.62 78 THR A C 1
ATOM 612 O O . THR A 1 78 ? 4.133 13.406 1.601 1 93.62 78 THR A O 1
ATOM 615 N N . VAL A 1 79 ? 3.533 13.383 3.754 1 96.25 79 VAL A N 1
ATOM 616 C CA . VAL A 1 79 ? 4.57 12.43 4.133 1 96.25 79 VAL A CA 1
ATOM 617 C C . VAL A 1 79 ? 4.32 11.086 3.449 1 96.25 79 VAL A C 1
ATOM 619 O O . VAL A 1 79 ? 5.254 10.445 2.969 1 96.25 79 VAL A O 1
ATOM 622 N N . SER A 1 80 ? 3.059 10.719 3.35 1 95.56 80 SER A N 1
ATOM 623 C CA . SER A 1 80 ? 2.695 9.484 2.676 1 95.56 80 SER A CA 1
ATOM 624 C C . SER A 1 80 ? 3.018 9.547 1.186 1 95.56 80 SER A C 1
ATOM 626 O O . SER A 1 80 ? 3.443 8.555 0.593 1 95.56 80 SER A O 1
ATOM 628 N N . LEU A 1 81 ? 2.799 10.656 0.642 1 95.69 81 LEU A N 1
ATOM 629 C CA . LEU A 1 81 ? 3.119 10.82 -0.772 1 95.69 81 LEU A CA 1
ATOM 630 C C . LEU A 1 81 ? 4.621 10.711 -1.006 1 95.69 81 LEU A C 1
ATOM 632 O O . LEU A 1 81 ? 5.059 10.148 -2.01 1 95.69 81 LEU A O 1
ATOM 636 N N . ALA A 1 82 ? 5.352 11.273 -0.097 1 97.62 82 ALA A N 1
ATOM 637 C CA . ALA A 1 82 ? 6.805 11.148 -0.206 1 97.62 82 ALA A CA 1
ATOM 638 C C . ALA A 1 82 ? 7.234 9.688 -0.129 1 97.62 82 ALA A C 1
ATOM 640 O O . ALA A 1 82 ? 8.156 9.273 -0.83 1 97.62 82 ALA A O 1
ATOM 641 N N . PHE A 1 83 ? 6.621 8.93 0.73 1 98.5 83 PHE A N 1
ATOM 642 C CA . PHE A 1 83 ? 6.863 7.5 0.856 1 98.5 83 PHE A CA 1
ATOM 643 C C . PHE A 1 83 ? 6.578 6.785 -0.459 1 98.5 83 PHE A C 1
ATOM 645 O O . PHE A 1 83 ? 7.406 6.016 -0.946 1 98.5 83 PHE A O 1
ATOM 652 N N . ILE A 1 84 ? 5.441 7.094 -1.068 1 97.94 84 ILE A N 1
ATOM 653 C CA . ILE A 1 84 ? 4.984 6.422 -2.279 1 97.94 84 ILE A CA 1
ATOM 654 C C . ILE A 1 84 ? 5.863 6.828 -3.461 1 97.94 84 ILE A C 1
ATOM 656 O O . ILE A 1 84 ? 6.371 5.973 -4.188 1 97.94 84 ILE A O 1
ATOM 660 N N . TYR A 1 85 ? 6.117 8.109 -3.594 1 97.56 85 TYR A N 1
ATOM 661 C CA . TYR A 1 85 ? 6.902 8.602 -4.719 1 97.56 85 TYR A CA 1
ATOM 662 C C . TYR A 1 85 ? 8.367 8.219 -4.562 1 97.56 85 TYR A C 1
ATOM 664 O O . TYR A 1 85 ? 9.031 7.852 -5.539 1 97.56 85 TYR A O 1
ATOM 672 N N . GLY A 1 86 ? 8.852 8.328 -3.35 1 98 86 GLY A N 1
ATOM 673 C CA . GLY A 1 86 ? 10.219 7.895 -3.109 1 98 86 GLY A CA 1
ATOM 674 C C . GLY A 1 86 ? 10.445 6.426 -3.422 1 98 86 GLY A C 1
ATOM 675 O O . GLY A 1 86 ? 11.484 6.051 -3.959 1 98 86 GLY A O 1
ATOM 676 N N . GLY A 1 87 ? 9.445 5.637 -3.041 1 98.5 87 GLY A N 1
ATOM 677 C CA . GLY A 1 87 ? 9.523 4.219 -3.346 1 98.5 87 GLY A CA 1
ATOM 678 C C . GLY A 1 87 ? 9.398 3.916 -4.828 1 98.5 87 GLY A C 1
ATOM 679 O O . GLY A 1 87 ? 10.297 3.312 -5.418 1 98.5 87 GLY A O 1
ATOM 680 N N . LEU A 1 88 ? 8.359 4.41 -5.48 1 98.56 88 LEU A N 1
ATOM 681 C CA . LEU A 1 88 ? 8.047 4.055 -6.859 1 98.56 88 LEU A CA 1
ATOM 682 C C . LEU A 1 88 ? 9.055 4.664 -7.828 1 98.56 88 LEU A C 1
ATOM 684 O O . LEU A 1 88 ? 9.617 3.961 -8.664 1 98.56 88 LEU A O 1
ATOM 688 N N . LEU A 1 89 ? 9.312 5.941 -7.648 1 97.62 89 LEU A N 1
ATOM 689 C CA . LEU A 1 89 ? 10.305 6.566 -8.508 1 97.62 89 LEU A CA 1
ATOM 690 C C . LEU A 1 89 ? 11.695 5.984 -8.25 1 97.62 89 LEU A C 1
ATOM 692 O O . LEU A 1 89 ? 12.484 5.824 -9.18 1 97.62 89 LEU A O 1
ATOM 696 N N . GLY A 1 90 ? 11.914 5.715 -7.031 1 98 90 GLY A N 1
ATOM 697 C CA . GLY A 1 90 ? 13.203 5.152 -6.656 1 98 90 GLY A CA 1
ATOM 698 C C . GLY A 1 90 ? 13.492 3.826 -7.336 1 98 90 GLY A C 1
ATOM 699 O O . GLY A 1 90 ? 14.523 3.676 -7.996 1 98 90 GLY A O 1
ATOM 700 N N . ILE A 1 91 ? 12.578 2.918 -7.203 1 98.12 91 ILE A N 1
ATOM 701 C CA . ILE A 1 91 ? 12.852 1.584 -7.727 1 98.12 91 ILE A CA 1
ATOM 702 C C . ILE A 1 91 ? 12.812 1.613 -9.25 1 98.12 91 ILE A C 1
ATOM 704 O O . ILE A 1 91 ? 13.57 0.898 -9.914 1 98.12 91 ILE A O 1
ATOM 708 N N . ILE A 1 92 ? 11.961 2.449 -9.859 1 98.19 92 ILE A N 1
ATOM 709 C CA . ILE A 1 92 ? 11.875 2.559 -11.312 1 98.19 92 ILE A CA 1
ATOM 710 C C . ILE A 1 92 ? 13.148 3.182 -11.859 1 98.19 92 ILE A C 1
ATOM 712 O O . ILE A 1 92 ? 13.758 2.643 -12.789 1 98.19 92 ILE A O 1
ATOM 716 N N . ALA A 1 93 ? 13.57 4.266 -11.266 1 97.56 93 ALA A N 1
ATOM 717 C CA . ALA A 1 93 ? 14.789 4.934 -11.711 1 97.56 93 ALA A CA 1
ATOM 718 C C . ALA A 1 93 ? 16 4.027 -11.539 1 97.56 93 ALA A C 1
ATOM 720 O O . ALA A 1 93 ? 16.859 3.955 -12.422 1 97.56 93 ALA A O 1
ATOM 721 N N . ALA A 1 94 ? 16.078 3.369 -10.422 1 97.06 94 ALA A N 1
ATOM 722 C CA . ALA A 1 94 ? 17.188 2.447 -10.203 1 97.06 94 ALA A CA 1
ATOM 723 C C . ALA A 1 94 ? 17.203 1.332 -11.242 1 97.06 94 ALA A C 1
ATOM 725 O O . ALA A 1 94 ? 18.266 0.967 -11.758 1 97.06 94 ALA A O 1
ATOM 726 N N . ALA A 1 95 ? 16.031 0.835 -11.555 1 96.62 95 ALA A N 1
ATOM 727 C CA . ALA A 1 95 ? 15.922 -0.248 -12.531 1 96.62 95 ALA A CA 1
ATOM 728 C C . ALA A 1 95 ? 16.391 0.208 -13.906 1 96.62 95 ALA A C 1
ATOM 730 O O . ALA A 1 95 ? 17.016 -0.559 -14.648 1 96.62 95 ALA A O 1
ATOM 731 N N . PHE A 1 96 ? 16.109 1.42 -14.281 1 95.88 96 PHE A N 1
ATOM 732 C CA . PHE A 1 96 ? 16.484 1.948 -15.586 1 95.88 96 PHE A CA 1
ATOM 733 C C . PHE A 1 96 ? 17.984 2.273 -15.633 1 95.88 96 PHE A C 1
ATOM 735 O O . PHE A 1 96 ? 18.641 2.047 -16.641 1 95.88 96 PHE A O 1
ATOM 742 N N . LEU A 1 97 ? 18.547 2.748 -14.562 1 95.62 97 LEU A N 1
ATOM 743 C CA . LEU A 1 97 ? 19.906 3.299 -14.562 1 95.62 97 LEU A CA 1
ATOM 744 C C . LEU A 1 97 ? 20.938 2.205 -14.305 1 95.62 97 LEU A C 1
ATOM 746 O O . LEU A 1 97 ? 22.031 2.234 -14.875 1 95.62 97 LEU A O 1
ATOM 750 N N . GLU A 1 98 ? 20.594 1.283 -13.523 1 94.5 98 GLU A N 1
ATOM 751 C CA . GLU A 1 98 ? 21.594 0.319 -13.055 1 94.5 98 GLU A CA 1
ATOM 752 C C . GLU A 1 98 ? 22.172 -0.489 -14.211 1 94.5 98 GLU A C 1
ATOM 754 O O . GLU A 1 98 ? 23.375 -0.695 -14.281 1 94.5 98 GLU A O 1
ATOM 759 N N . PRO A 1 99 ? 21.359 -0.918 -15.203 1 91.38 99 PRO A N 1
ATOM 760 C CA . PRO A 1 99 ? 21.922 -1.704 -16.297 1 91.38 99 PRO A CA 1
ATOM 761 C C . PRO A 1 99 ? 22.953 -0.924 -17.109 1 91.38 99 PRO A C 1
ATOM 763 O O . PRO A 1 99 ? 23.859 -1.521 -17.703 1 91.38 99 PRO A O 1
ATOM 766 N N . PHE A 1 100 ? 22.891 0.333 -17.094 1 90.25 100 PHE A N 1
ATOM 767 C CA . PHE A 1 100 ? 23.812 1.154 -17.859 1 90.25 100 PHE A CA 1
ATOM 768 C C . PHE A 1 100 ? 25.141 1.322 -17.109 1 90.25 100 PHE A C 1
ATOM 770 O O . PHE A 1 100 ? 26.188 1.468 -17.719 1 90.25 100 PHE A O 1
ATOM 777 N N . PHE A 1 101 ? 25.094 1.206 -15.797 1 89.5 101 PHE A N 1
ATOM 778 C CA . PHE A 1 101 ? 26.266 1.589 -15.023 1 89.5 101 PHE A CA 1
ATOM 779 C C . PHE A 1 101 ? 26.859 0.385 -14.297 1 89.5 101 PHE A C 1
ATOM 781 O O . PHE A 1 101 ? 27.969 0.449 -13.781 1 89.5 101 PHE A O 1
ATOM 788 N N . ILE A 1 102 ? 26.062 -0.628 -14.266 1 86.31 102 ILE A N 1
ATOM 789 C CA . ILE A 1 102 ? 26.484 -1.828 -13.555 1 86.31 102 ILE A CA 1
ATOM 790 C C . ILE A 1 102 ? 26.578 -3 -14.531 1 86.31 102 ILE A C 1
ATOM 792 O O . ILE A 1 102 ? 25.562 -3.596 -14.891 1 86.31 102 ILE A O 1
ATOM 796 N N . ARG A 1 103 ? 27.766 -3.41 -14.977 1 80.44 103 ARG A N 1
ATOM 797 C CA . ARG A 1 103 ? 27.969 -4.488 -15.938 1 80.44 103 ARG A CA 1
ATOM 798 C C . ARG A 1 103 ? 28.469 -5.75 -15.242 1 80.44 103 ARG A C 1
ATOM 800 O O . ARG A 1 103 ? 28.125 -6.863 -15.641 1 80.44 103 ARG A O 1
ATOM 807 N N . GLN A 1 104 ? 29.219 -5.469 -14.25 1 81.94 104 GLN A N 1
ATOM 808 C CA . GLN A 1 104 ? 29.75 -6.555 -13.43 1 81.94 104 GLN A CA 1
ATOM 809 C C . GLN A 1 104 ? 29.75 -6.168 -11.953 1 81.94 104 GLN A C 1
ATOM 811 O O . GLN A 1 104 ? 29.906 -4.992 -11.617 1 81.94 104 GLN A O 1
ATOM 816 N N . LEU A 1 105 ? 29.562 -7.219 -11.203 1 79 105 LEU A N 1
ATOM 817 C CA . LEU A 1 105 ? 29.562 -6.941 -9.773 1 79 105 LEU A CA 1
ATOM 818 C C . LEU A 1 105 ? 30.984 -6.863 -9.234 1 79 105 LEU A C 1
ATOM 820 O O . LEU A 1 105 ? 31.719 -7.852 -9.273 1 79 105 LEU A O 1
ATOM 824 N N . ASN A 1 106 ? 31.438 -5.73 -8.977 1 85.31 106 ASN A N 1
ATOM 825 C CA . ASN A 1 106 ? 32.688 -5.41 -8.32 1 85.31 106 ASN A CA 1
ATOM 826 C C . ASN A 1 106 ? 32.562 -4.238 -7.355 1 85.31 106 ASN A C 1
ATOM 828 O O . ASN A 1 106 ? 31.438 -3.781 -7.098 1 85.31 106 ASN A O 1
ATOM 832 N N . LEU A 1 107 ? 33.594 -3.912 -6.773 1 83.81 107 LEU A N 1
ATOM 833 C CA . LEU A 1 107 ? 33.562 -2.854 -5.77 1 83.81 107 LEU A CA 1
ATOM 834 C C . LEU A 1 107 ? 33.031 -1.553 -6.371 1 83.81 107 LEU A C 1
ATOM 836 O O . LEU A 1 107 ? 32.281 -0.824 -5.727 1 83.81 107 LEU A O 1
ATOM 840 N N . GLY A 1 108 ? 33.438 -1.283 -7.539 1 88.06 108 GLY A N 1
ATOM 841 C CA . GLY A 1 108 ? 32.938 -0.11 -8.234 1 88.06 108 GLY A CA 1
ATOM 842 C C . GLY A 1 108 ? 31.438 -0.157 -8.477 1 88.06 108 GLY A C 1
ATOM 843 O O . GLY A 1 108 ? 30.75 0.867 -8.383 1 88.06 108 GLY A O 1
ATOM 844 N N . ALA A 1 109 ? 30.984 -1.315 -8.758 1 90.62 109 ALA A N 1
ATOM 845 C CA . ALA A 1 109 ? 29.562 -1.515 -8.984 1 90.62 109 ALA A CA 1
ATOM 846 C C . ALA A 1 109 ? 28.766 -1.243 -7.707 1 90.62 109 ALA A C 1
ATOM 848 O O . ALA A 1 109 ? 27.688 -0.659 -7.762 1 90.62 109 ALA A O 1
ATOM 849 N N . ILE A 1 110 ? 29.344 -1.633 -6.617 1 93 110 ILE A N 1
ATOM 850 C CA . ILE A 1 110 ? 28.688 -1.451 -5.328 1 93 110 ILE A CA 1
ATOM 851 C C . ILE A 1 110 ? 28.547 0.039 -5.027 1 93 110 ILE A C 1
ATOM 853 O O . ILE A 1 110 ? 27.5 0.485 -4.559 1 93 110 ILE A O 1
ATOM 857 N N . LEU A 1 111 ? 29.562 0.762 -5.297 1 94.69 111 LEU A N 1
ATOM 858 C CA . LEU A 1 111 ? 29.5 2.209 -5.117 1 94.69 111 LEU A CA 1
ATOM 859 C C . LEU A 1 111 ? 28.484 2.836 -6.07 1 94.69 111 LEU A C 1
ATOM 861 O O . LEU A 1 111 ? 27.734 3.729 -5.68 1 94.69 111 LEU A O 1
ATOM 865 N N . ARG A 1 112 ? 28.484 2.387 -7.289 1 96.19 112 ARG A N 1
ATOM 866 C CA . ARG A 1 112 ? 27.547 2.92 -8.281 1 96.19 112 ARG A CA 1
ATOM 867 C C . ARG A 1 112 ? 26.109 2.631 -7.883 1 96.19 112 ARG A C 1
ATOM 869 O O . ARG A 1 112 ? 25.219 3.449 -8.117 1 96.19 112 ARG A O 1
ATOM 876 N N . ILE A 1 113 ? 25.891 1.514 -7.281 1 96 113 ILE A N 1
ATOM 877 C CA . ILE A 1 113 ? 24.562 1.168 -6.805 1 96 113 ILE A CA 1
ATOM 878 C C . ILE A 1 113 ? 24.109 2.182 -5.758 1 96 113 ILE A C 1
ATOM 880 O O . ILE A 1 113 ? 22.984 2.695 -5.824 1 96 113 ILE A O 1
ATOM 884 N N . GLY A 1 114 ? 25 2.445 -4.836 1 97.12 114 GLY A N 1
ATOM 885 C CA . GLY A 1 114 ? 24.703 3.449 -3.828 1 97.12 114 GLY A CA 1
ATOM 886 C C . GLY A 1 114 ? 24.406 4.816 -4.418 1 97.12 114 GLY A C 1
ATOM 887 O O . GLY A 1 114 ? 23.453 5.48 -4.023 1 97.12 114 GLY A O 1
ATOM 888 N N . LEU A 1 115 ? 25.219 5.227 -5.402 1 97.69 115 LEU A N 1
ATOM 889 C CA . LEU A 1 115 ? 25.047 6.512 -6.066 1 97.69 115 LEU A CA 1
ATOM 890 C C . LEU A 1 115 ? 23.703 6.574 -6.785 1 97.69 115 LEU A C 1
ATOM 892 O O . LEU A 1 115 ? 22.969 7.559 -6.66 1 97.69 115 LEU A O 1
ATOM 896 N N . ILE A 1 116 ? 23.328 5.531 -7.449 1 97.81 116 ILE A N 1
ATOM 897 C CA . ILE A 1 116 ? 22.125 5.492 -8.266 1 97.81 116 ILE A CA 1
ATOM 898 C C . ILE A 1 116 ? 20.891 5.469 -7.367 1 97.81 116 ILE A C 1
ATOM 900 O O . ILE A 1 116 ? 19.953 6.242 -7.57 1 97.81 116 ILE A O 1
ATOM 904 N N . GLU A 1 117 ? 20.922 4.641 -6.395 1 97.94 117 GLU A N 1
ATOM 905 C CA . GLU A 1 117 ? 19.719 4.461 -5.566 1 97.94 117 GLU A CA 1
ATOM 906 C C . GLU A 1 117 ? 19.469 5.688 -4.691 1 97.94 117 GLU A C 1
ATOM 908 O O . GLU A 1 117 ? 18.328 6.094 -4.5 1 97.94 117 GLU A O 1
ATOM 913 N N . GLU A 1 118 ? 20.547 6.277 -4.148 1 98.25 118 GLU A N 1
ATOM 914 C CA . GLU A 1 118 ? 20.328 7.488 -3.359 1 98.25 118 GLU A CA 1
ATOM 915 C C . GLU A 1 118 ? 19.844 8.641 -4.234 1 98.25 118 GLU A C 1
ATOM 917 O O . GLU A 1 118 ? 19.016 9.438 -3.803 1 98.25 118 GLU A O 1
ATOM 922 N N . PHE A 1 119 ? 20.359 8.719 -5.438 1 97.75 119 PHE A N 1
ATOM 923 C CA . PHE A 1 119 ? 19.859 9.695 -6.402 1 97.75 119 PHE A CA 1
ATOM 924 C C . PHE A 1 119 ? 18.391 9.453 -6.719 1 97.75 119 PHE A C 1
ATOM 926 O O . PHE A 1 119 ? 17.594 10.398 -6.742 1 97.75 119 PHE A O 1
ATOM 933 N N . ALA A 1 120 ? 18.078 8.219 -6.922 1 97.62 120 ALA A N 1
ATOM 934 C CA . ALA A 1 120 ? 16.703 7.848 -7.285 1 97.62 120 ALA A CA 1
ATOM 935 C C . ALA A 1 120 ? 15.727 8.188 -6.164 1 97.62 120 ALA A C 1
ATOM 937 O O . ALA A 1 120 ? 14.633 8.703 -6.414 1 97.62 120 ALA A O 1
ATOM 938 N N . LYS A 1 121 ? 16.062 7.949 -4.934 1 98.06 121 LYS A N 1
ATOM 939 C CA . LYS A 1 121 ? 15.18 8.18 -3.789 1 98.06 121 LYS A CA 1
ATOM 940 C C . LYS A 1 121 ? 14.898 9.664 -3.6 1 98.06 121 LYS A C 1
ATOM 942 O O . LYS A 1 121 ? 13.773 10.055 -3.295 1 98.06 121 LYS A O 1
ATOM 947 N N . ILE A 1 122 ? 15.961 10.461 -3.77 1 97.75 122 ILE A N 1
ATOM 948 C CA . ILE A 1 122 ? 15.812 11.883 -3.496 1 97.75 122 ILE A CA 1
ATOM 949 C C . ILE A 1 122 ? 14.914 12.523 -4.555 1 97.75 122 ILE A C 1
ATOM 951 O O . ILE A 1 122 ? 14.297 13.562 -4.312 1 97.75 122 ILE A O 1
ATOM 955 N N . LEU A 1 123 ? 14.766 11.922 -5.738 1 96.75 123 LEU A N 1
ATOM 956 C CA . LEU A 1 123 ? 13.844 12.406 -6.758 1 96.75 123 LEU A CA 1
ATOM 957 C C . LEU A 1 123 ? 12.414 12.445 -6.23 1 96.75 123 LEU A C 1
ATOM 959 O O . LEU A 1 123 ? 11.656 13.367 -6.543 1 96.75 123 LEU A O 1
ATOM 963 N N . GLY A 1 124 ? 12.062 11.461 -5.453 1 96.62 124 GLY A N 1
ATOM 964 C CA . GLY A 1 124 ? 10.742 11.453 -4.844 1 96.62 124 GLY A CA 1
ATOM 965 C C . GLY A 1 124 ? 10.508 12.641 -3.924 1 96.62 124 GLY A C 1
ATOM 966 O O . GLY A 1 124 ? 9.43 13.234 -3.941 1 96.62 124 GLY A O 1
ATOM 967 N N . VAL A 1 125 ? 11.523 13.008 -3.191 1 97.38 125 VAL A N 1
ATOM 968 C CA . VAL A 1 125 ? 11.438 14.148 -2.287 1 97.38 125 VAL A CA 1
ATOM 969 C C . VAL A 1 125 ? 11.273 15.43 -3.094 1 97.38 125 VAL A C 1
ATOM 971 O O . VAL A 1 125 ? 10.445 16.281 -2.758 1 97.38 125 VAL A O 1
ATOM 974 N N . LEU A 1 126 ? 12 15.555 -4.195 1 97.06 126 LEU A N 1
ATOM 975 C CA . LEU A 1 126 ? 11.969 16.75 -5.031 1 97.06 126 LEU A CA 1
ATOM 976 C C . LEU A 1 126 ? 10.594 16.938 -5.664 1 97.06 126 LEU A C 1
ATOM 978 O O . LEU A 1 126 ? 10.078 18.047 -5.711 1 97.06 126 LEU A O 1
ATOM 982 N N . VAL A 1 127 ? 10 15.867 -6.082 1 96.06 127 VAL A N 1
ATOM 983 C CA . VAL A 1 127 ? 8.703 15.922 -6.746 1 96.06 127 VAL A CA 1
ATOM 984 C C . VAL A 1 127 ? 7.633 16.391 -5.758 1 96.06 127 VAL A C 1
ATOM 986 O O . VAL A 1 127 ? 6.789 17.219 -6.094 1 96.06 127 VAL A O 1
ATOM 989 N N . ILE A 1 128 ? 7.656 15.922 -4.551 1 95 128 ILE A N 1
ATOM 990 C CA . ILE A 1 128 ? 6.621 16.203 -3.562 1 95 128 ILE A CA 1
ATOM 991 C C . ILE A 1 128 ? 6.84 17.594 -2.973 1 95 128 ILE A C 1
ATOM 993 O O . ILE A 1 128 ? 5.879 18.312 -2.676 1 95 128 ILE A O 1
ATOM 997 N N . ALA A 1 129 ? 8.102 18.031 -2.914 1 94.69 129 ALA A N 1
ATOM 998 C CA . ALA A 1 129 ? 8.422 19.281 -2.236 1 94.69 129 ALA A CA 1
ATOM 999 C C . ALA A 1 129 ? 8.492 20.438 -3.229 1 94.69 129 ALA A C 1
ATOM 1001 O O . ALA A 1 129 ? 8.562 21.594 -2.828 1 94.69 129 ALA A O 1
ATOM 1002 N N . ARG A 1 130 ? 8.43 20.156 -4.484 1 92.56 130 ARG A N 1
ATOM 1003 C CA . ARG A 1 130 ? 8.695 21.172 -5.492 1 92.56 130 ARG A CA 1
ATOM 1004 C C . ARG A 1 130 ? 7.695 22.328 -5.379 1 92.56 130 ARG A C 1
ATOM 1006 O O . ARG A 1 130 ? 8.016 23.469 -5.707 1 92.56 130 ARG A O 1
ATOM 1013 N N . ARG A 1 131 ? 6.504 22.062 -4.902 1 88.19 131 ARG A N 1
ATOM 1014 C CA . ARG A 1 131 ? 5.492 23.109 -4.832 1 88.19 131 ARG A CA 1
ATOM 1015 C C . ARG A 1 131 ? 5.254 23.547 -3.393 1 88.19 131 ARG A C 1
ATOM 1017 O O . ARG A 1 131 ? 4.246 24.188 -3.092 1 88.19 131 ARG A O 1
ATOM 1024 N N . ARG A 1 132 ? 6.184 23.156 -2.574 1 88.62 132 ARG A N 1
ATOM 1025 C CA . ARG A 1 132 ? 6.086 23.484 -1.155 1 88.62 132 ARG A CA 1
ATOM 1026 C C . ARG A 1 132 ? 7.34 24.188 -0.667 1 88.62 132 ARG A C 1
ATOM 1028 O O . ARG A 1 132 ? 8.406 24.078 -1.282 1 88.62 132 ARG A O 1
ATOM 1035 N N . ARG A 1 133 ? 7.031 24.938 0.382 1 85.69 133 ARG A N 1
ATOM 1036 C CA . ARG A 1 133 ? 8.211 25.484 1.037 1 85.69 133 ARG A CA 1
ATOM 1037 C C . ARG A 1 133 ? 9.18 24.391 1.446 1 85.69 133 ARG A C 1
ATOM 1039 O O . ARG A 1 133 ? 8.773 23.375 2.033 1 85.69 133 ARG A O 1
ATOM 1046 N N . HIS A 1 134 ? 10.445 24.5 1.037 1 87.12 134 HIS A N 1
ATOM 1047 C CA . HIS A 1 134 ? 11.438 23.453 1.279 1 87.12 134 HIS A CA 1
ATOM 1048 C C . HIS A 1 134 ? 12.711 24.031 1.874 1 87.12 134 HIS A C 1
ATOM 1050 O O . HIS A 1 134 ? 13.805 23.781 1.364 1 87.12 134 HIS A O 1
ATOM 1056 N N . ASP A 1 135 ? 12.578 24.75 3.006 1 88.94 135 ASP A N 1
ATOM 1057 C CA . ASP A 1 135 ? 13.734 25.375 3.645 1 88.94 135 ASP A CA 1
ATOM 1058 C C . ASP A 1 135 ? 13.867 24.922 5.098 1 88.94 135 ASP A C 1
ATOM 1060 O O . ASP A 1 135 ? 14.656 25.484 5.855 1 88.94 135 ASP A O 1
ATOM 1064 N N . SER A 1 136 ? 13.117 24.031 5.492 1 92.31 136 SER A N 1
ATOM 1065 C CA . SER A 1 136 ? 13.18 23.469 6.84 1 92.31 136 SER A CA 1
ATOM 1066 C C . SER A 1 136 ? 13.945 22.156 6.859 1 92.31 136 SER A C 1
ATOM 1068 O O . SER A 1 136 ? 13.5 21.156 6.285 1 92.31 136 SER A O 1
ATOM 1070 N N . GLU A 1 137 ? 15.078 22.156 7.547 1 95.94 137 GLU A N 1
ATOM 1071 C CA . GLU A 1 137 ? 15.883 20.953 7.691 1 95.94 137 GLU A CA 1
ATOM 1072 C C . GLU A 1 137 ? 15.055 19.797 8.25 1 95.94 137 GLU A C 1
ATOM 1074 O O . GLU A 1 137 ? 15.195 18.656 7.809 1 95.94 137 GLU A O 1
ATOM 1079 N N . MET A 1 138 ? 14.164 20.141 9.164 1 95.5 138 MET A N 1
ATOM 1080 C CA . MET A 1 138 ? 13.289 19.141 9.773 1 95.5 138 MET A CA 1
ATOM 1081 C C . MET A 1 138 ? 12.344 18.531 8.742 1 95.5 138 MET A C 1
ATOM 1083 O O . MET A 1 138 ? 12.188 17.312 8.68 1 95.5 138 MET A O 1
ATOM 1087 N N . ASP A 1 139 ? 11.797 19.375 7.91 1 96.12 139 ASP A N 1
ATOM 1088 C CA . ASP A 1 139 ? 10.891 18.891 6.875 1 96.12 139 ASP A CA 1
ATOM 1089 C C . ASP A 1 139 ? 11.633 17.984 5.883 1 96.12 139 ASP A C 1
ATOM 1091 O O . ASP A 1 139 ? 11.094 16.969 5.434 1 96.12 139 ASP A O 1
ATOM 1095 N N . GLY A 1 140 ? 12.852 18.422 5.574 1 97.38 140 GLY A N 1
ATOM 1096 C CA . GLY A 1 140 ? 13.672 17.578 4.711 1 97.38 140 GLY A CA 1
ATOM 1097 C C . GLY A 1 140 ? 13.961 16.219 5.309 1 97.38 140 GLY A C 1
ATOM 1098 O O . GLY A 1 140 ? 13.867 15.195 4.617 1 97.38 140 GLY A O 1
ATOM 1099 N N . LEU A 1 141 ? 14.281 16.203 6.547 1 98 141 LEU A N 1
ATOM 1100 C CA . LEU A 1 141 ? 14.578 14.969 7.266 1 98 141 LEU A CA 1
ATOM 1101 C C . LEU A 1 141 ? 13.391 14.016 7.234 1 98 141 LEU A C 1
ATOM 1103 O O . LEU A 1 141 ? 13.539 12.828 6.93 1 98 141 LEU A O 1
ATOM 1107 N N . ILE A 1 142 ? 12.211 14.523 7.43 1 97.62 142 ILE A N 1
ATOM 1108 C CA . ILE A 1 142 ? 10.992 13.719 7.504 1 97.62 142 ILE A CA 1
ATOM 1109 C C . ILE A 1 142 ? 10.633 13.203 6.113 1 97.62 142 ILE A C 1
ATOM 1111 O O . ILE A 1 142 ? 10.359 12.016 5.938 1 97.62 142 ILE A O 1
ATOM 1115 N N . LEU A 1 143 ? 10.68 14.094 5.148 1 98.19 143 LEU A N 1
ATOM 1116 C CA . LEU A 1 143 ? 10.344 13.688 3.785 1 98.19 143 LEU A CA 1
ATOM 1117 C C . LEU A 1 143 ? 11.383 12.711 3.24 1 98.19 143 LEU A C 1
ATOM 1119 O O . LEU A 1 143 ? 11.039 11.773 2.518 1 98.19 143 LEU A O 1
ATOM 1123 N N . GLY A 1 144 ? 12.617 12.945 3.58 1 98.56 144 GLY A N 1
ATOM 1124 C CA . GLY A 1 144 ? 13.672 12.016 3.186 1 98.56 144 GLY A CA 1
ATOM 1125 C C . GLY A 1 144 ? 13.516 10.641 3.805 1 98.56 144 GLY A C 1
ATOM 1126 O O . GLY A 1 144 ? 13.68 9.625 3.123 1 98.56 144 GLY A O 1
ATOM 1127 N N . ALA A 1 145 ? 13.25 10.633 5.086 1 98.38 145 ALA A N 1
ATOM 1128 C CA . ALA A 1 145 ? 13 9.359 5.766 1 98.38 145 ALA A CA 1
ATOM 1129 C C . ALA A 1 145 ? 11.852 8.602 5.109 1 98.38 145 ALA A C 1
ATOM 1131 O O . ALA A 1 145 ? 11.945 7.391 4.895 1 98.38 145 ALA A O 1
ATOM 1132 N N . ALA A 1 146 ? 10.797 9.297 4.77 1 98.5 146 ALA A N 1
ATOM 1133 C CA . ALA A 1 146 ? 9.641 8.688 4.129 1 98.5 146 ALA A CA 1
ATOM 1134 C C . ALA A 1 146 ? 10.008 8.117 2.762 1 98.5 146 ALA A C 1
ATOM 1136 O O . ALA A 1 146 ? 9.68 6.969 2.453 1 98.5 146 ALA A O 1
ATOM 1137 N N . ALA A 1 147 ? 10.719 8.859 2.012 1 98.69 147 ALA A N 1
ATOM 1138 C CA . ALA A 1 147 ? 11.117 8.43 0.675 1 98.69 147 ALA A CA 1
ATOM 1139 C C . ALA A 1 147 ? 12.039 7.211 0.743 1 98.69 147 ALA A C 1
ATOM 1141 O O . ALA A 1 147 ? 11.852 6.246 0.002 1 98.69 147 ALA A O 1
ATOM 1142 N N . GLY A 1 148 ? 13.031 7.277 1.581 1 98.62 148 GLY A N 1
ATOM 1143 C CA . GLY A 1 148 ? 13.93 6.152 1.757 1 98.62 148 GLY A CA 1
ATOM 1144 C C . GLY A 1 148 ? 13.227 4.887 2.207 1 98.62 148 GLY A C 1
ATOM 1145 O O . GLY A 1 148 ? 13.539 3.793 1.724 1 98.62 148 GLY A O 1
ATOM 1146 N N . MET A 1 149 ? 12.297 5.082 3.125 1 98.69 149 MET A N 1
ATOM 1147 C CA . MET A 1 149 ? 11.57 3.928 3.646 1 98.69 149 MET A CA 1
ATOM 1148 C C . MET A 1 149 ? 10.609 3.373 2.598 1 98.69 149 MET A C 1
ATOM 1150 O O . MET A 1 149 ? 10.383 2.164 2.537 1 98.69 149 MET A O 1
ATOM 1154 N N . GLY A 1 150 ? 10.047 4.25 1.783 1 98.69 150 GLY A N 1
ATOM 1155 C CA . GLY A 1 150 ? 9.281 3.762 0.649 1 98.69 150 GLY A CA 1
ATOM 1156 C C . GLY A 1 150 ? 10.086 2.877 -0.283 1 98.69 150 GLY A C 1
ATOM 1157 O O . GLY A 1 150 ? 9.617 1.82 -0.706 1 98.69 150 GLY A O 1
ATOM 1158 N N . PHE A 1 151 ? 11.281 3.344 -0.59 1 98.75 151 PHE A N 1
ATOM 1159 C CA . PHE A 1 151 ? 12.195 2.561 -1.415 1 98.75 151 PHE A CA 1
ATOM 1160 C C . PHE A 1 151 ? 12.516 1.226 -0.752 1 98.75 151 PHE A C 1
ATOM 1162 O O . PHE A 1 151 ? 12.484 0.179 -1.403 1 98.75 151 PHE A O 1
ATOM 1169 N N . ALA A 1 152 ? 12.797 1.276 0.534 1 98.38 152 ALA A N 1
ATOM 1170 C CA . ALA A 1 152 ? 13.141 0.069 1.281 1 98.38 152 ALA A CA 1
ATOM 1171 C C . ALA A 1 152 ? 12 -0.943 1.242 1 98.38 152 ALA A C 1
ATOM 1173 O O . ALA A 1 152 ? 12.234 -2.143 1.077 1 98.38 152 ALA A O 1
ATOM 1174 N N . ALA A 1 153 ? 10.781 -0.494 1.417 1 98.56 153 ALA A N 1
ATOM 1175 C CA . ALA A 1 153 ? 9.617 -1.372 1.44 1 98.56 153 ALA A CA 1
ATOM 1176 C C . ALA A 1 153 ? 9.43 -2.076 0.099 1 98.56 153 ALA A C 1
ATOM 1178 O O . ALA A 1 153 ? 9.273 -3.299 0.049 1 98.56 153 ALA A O 1
ATOM 1179 N N . LEU A 1 154 ? 9.516 -1.297 -0.937 1 98.62 154 LEU A N 1
ATOM 1180 C CA . LEU A 1 154 ? 9.281 -1.857 -2.262 1 98.62 154 LEU A CA 1
ATOM 1181 C C . LEU A 1 154 ? 10.43 -2.76 -2.689 1 98.62 154 LEU A C 1
ATOM 1183 O O . LEU A 1 154 ? 10.211 -3.811 -3.297 1 98.62 154 LEU A O 1
ATOM 1187 N N . GLU A 1 155 ? 11.648 -2.334 -2.414 1 98.06 155 GLU A N 1
ATOM 1188 C CA . GLU A 1 155 ? 12.797 -3.176 -2.725 1 98.06 155 GLU A CA 1
ATOM 1189 C C . GLU A 1 155 ? 12.734 -4.496 -1.963 1 98.06 155 GLU A C 1
ATOM 1191 O O . GLU A 1 155 ? 13 -5.559 -2.531 1 98.06 155 GLU A O 1
ATOM 1196 N N . SER A 1 156 ? 12.383 -4.395 -0.648 1 98.12 156 SER A N 1
ATOM 1197 C CA . SER A 1 156 ? 12.266 -5.59 0.181 1 98.12 156 SER A CA 1
ATOM 1198 C C . SER A 1 156 ? 11.172 -6.52 -0.34 1 98.12 156 SER A C 1
ATOM 1200 O O . SER A 1 156 ? 11.328 -7.742 -0.31 1 98.12 156 SER A O 1
ATOM 1202 N N . ASN A 1 157 ? 10.102 -5.957 -0.754 1 98.5 157 ASN A N 1
ATOM 1203 C CA . ASN A 1 157 ? 9.023 -6.754 -1.331 1 98.5 157 ASN A CA 1
ATOM 1204 C C . ASN A 1 157 ? 9.484 -7.512 -2.57 1 98.5 157 ASN A C 1
ATOM 1206 O O . ASN A 1 157 ? 9.109 -8.672 -2.773 1 98.5 157 ASN A O 1
ATOM 1210 N N . GLY A 1 158 ? 10.297 -6.887 -3.406 1 98.31 158 GLY A N 1
ATOM 1211 C CA . GLY A 1 158 ? 10.898 -7.547 -4.551 1 98.31 158 GLY A CA 1
ATOM 1212 C C . GLY A 1 158 ? 11.812 -8.695 -4.164 1 98.31 158 GLY A C 1
ATOM 1213 O O . GLY A 1 158 ? 11.734 -9.781 -4.742 1 98.31 158 GLY A O 1
ATOM 1214 N N . TYR A 1 159 ? 12.609 -8.453 -3.148 1 97.62 159 TYR A N 1
ATOM 1215 C CA . TYR A 1 159 ? 13.539 -9.477 -2.693 1 97.62 159 TYR A CA 1
ATOM 1216 C C . TYR A 1 159 ? 12.797 -10.648 -2.061 1 97.62 159 TYR A C 1
ATOM 1218 O O . TYR A 1 159 ? 13.219 -11.797 -2.182 1 97.62 159 TYR A O 1
ATOM 1226 N N . ALA A 1 160 ? 11.719 -10.367 -1.389 1 97.62 160 ALA A N 1
ATOM 1227 C CA . ALA A 1 160 ? 10.906 -11.438 -0.814 1 97.62 160 ALA A CA 1
ATOM 1228 C C . ALA A 1 160 ? 10.328 -12.328 -1.906 1 97.62 160 ALA A C 1
ATOM 1230 O O . ALA A 1 160 ? 10.305 -13.555 -1.768 1 97.62 160 ALA A O 1
ATOM 1231 N N . PHE A 1 161 ? 9.898 -11.734 -2.939 1 97.25 161 PHE A N 1
ATOM 1232 C CA . PHE A 1 161 ? 9.344 -12.445 -4.082 1 97.25 161 PHE A CA 1
ATOM 1233 C C . PHE A 1 161 ? 10.406 -13.305 -4.758 1 97.25 161 PHE A C 1
ATOM 1235 O O . PHE A 1 161 ? 10.18 -14.484 -5.027 1 97.25 161 PHE A O 1
ATOM 1242 N N . THR A 1 162 ? 11.586 -12.742 -4.996 1 96.81 162 THR A N 1
ATOM 1243 C CA . THR A 1 162 ? 12.633 -13.492 -5.691 1 96.81 162 THR A CA 1
ATOM 1244 C C . THR A 1 162 ? 13.195 -14.594 -4.797 1 96.81 162 THR A C 1
ATOM 1246 O O . THR A 1 162 ? 13.602 -15.648 -5.289 1 96.81 162 THR A O 1
ATOM 1249 N N . ALA A 1 163 ? 13.188 -14.328 -3.492 1 96.5 163 ALA A N 1
ATOM 1250 C CA . ALA A 1 163 ? 13.586 -15.383 -2.562 1 96.5 163 ALA A CA 1
ATOM 1251 C C . ALA A 1 163 ? 12.641 -16.578 -2.646 1 96.5 163 ALA A C 1
ATOM 1253 O O . ALA A 1 163 ? 13.07 -17.719 -2.568 1 96.5 163 ALA A O 1
ATOM 1254 N N . LEU A 1 164 ? 11.344 -16.312 -2.779 1 95.44 164 LEU A N 1
ATOM 1255 C CA . LEU A 1 164 ? 10.359 -17.375 -2.949 1 95.44 164 LEU A CA 1
ATOM 1256 C C . LEU A 1 164 ? 10.641 -18.172 -4.219 1 95.44 164 LEU A C 1
ATOM 1258 O O . LEU A 1 164 ? 10.625 -19.406 -4.199 1 95.44 164 LEU A O 1
ATOM 1262 N N . LEU A 1 165 ? 10.914 -17.469 -5.305 1 92.94 165 LEU A N 1
ATOM 1263 C CA . LEU A 1 165 ? 11.164 -18.125 -6.582 1 92.94 165 LEU A CA 1
ATOM 1264 C C . LEU A 1 165 ? 12.438 -18.953 -6.527 1 92.94 165 LEU A C 1
ATOM 1266 O O . LEU A 1 165 ? 12.445 -20.109 -6.941 1 92.94 165 LEU A O 1
ATOM 1270 N N . GLU A 1 166 ? 13.445 -18.391 -5.992 1 94.88 166 GLU A N 1
ATOM 1271 C CA . GLU A 1 166 ? 14.75 -19.031 -5.961 1 94.88 166 GLU A CA 1
ATOM 1272 C C . GLU A 1 166 ? 14.742 -20.25 -5.039 1 94.88 166 GLU A C 1
ATOM 1274 O O . GLU A 1 166 ? 15.484 -21.219 -5.262 1 94.88 166 GLU A O 1
ATOM 1279 N N . SER A 1 167 ? 13.914 -20.203 -4.07 1 95.12 167 SER A N 1
ATOM 1280 C CA . SER A 1 167 ? 13.828 -21.297 -3.117 1 95.12 167 SER A CA 1
ATOM 1281 C C . SER A 1 167 ? 12.773 -22.312 -3.539 1 95.12 167 SER A C 1
ATOM 1283 O O . SER A 1 167 ? 12.461 -23.25 -2.791 1 95.12 167 SER A O 1
ATOM 1285 N N . HIS A 1 168 ? 12.188 -22.188 -4.676 1 93.31 168 HIS A N 1
ATOM 1286 C CA . HIS A 1 168 ? 11.172 -23.094 -5.211 1 93.31 168 HIS A CA 1
ATOM 1287 C C . HIS A 1 168 ? 9.953 -23.156 -4.293 1 93.31 168 HIS A C 1
ATOM 1289 O O . HIS A 1 168 ? 9.477 -24.25 -3.979 1 93.31 168 HIS A O 1
ATOM 1295 N N . GLY A 1 169 ? 9.617 -21.953 -3.709 1 91.94 169 GLY A N 1
ATOM 1296 C CA . GLY A 1 169 ? 8.344 -21.828 -3.021 1 91.94 169 GLY A CA 1
ATOM 1297 C C . GLY A 1 169 ? 8.477 -21.859 -1.511 1 91.94 169 GLY A C 1
ATOM 1298 O O . GLY A 1 169 ? 7.484 -22.062 -0.8 1 91.94 169 GLY A O 1
ATOM 1299 N N . SER A 1 170 ? 9.633 -21.656 -0.927 1 94 170 SER A N 1
ATOM 1300 C CA . SER A 1 170 ? 9.836 -21.672 0.518 1 94 170 SER A CA 1
ATOM 1301 C C . SER A 1 170 ? 9.273 -20.406 1.17 1 94 170 SER A C 1
ATOM 1303 O O . SER A 1 170 ? 9.836 -19.328 1.021 1 94 170 SER A O 1
ATOM 1305 N N . ILE A 1 171 ? 8.242 -20.594 1.938 1 94.12 171 ILE A N 1
ATOM 1306 C CA . ILE A 1 171 ? 7.637 -19.484 2.67 1 94.12 171 ILE A CA 1
ATOM 1307 C C . ILE A 1 171 ? 8.617 -18.969 3.719 1 94.12 171 ILE A C 1
ATOM 1309 O O . ILE A 1 171 ? 8.68 -17.766 3.979 1 94.12 171 ILE A O 1
ATOM 1313 N N . SER A 1 172 ? 9.398 -19.891 4.301 1 94.75 172 SER A N 1
ATOM 1314 C CA . SER A 1 172 ? 10.391 -19.5 5.305 1 94.75 172 SER A CA 1
ATOM 1315 C C . SER A 1 172 ? 11.414 -18.531 4.73 1 94.75 172 SER A C 1
ATOM 1317 O O . SER A 1 172 ? 11.891 -17.641 5.43 1 94.75 172 SER A O 1
ATOM 1319 N N . ALA A 1 173 ? 11.789 -18.734 3.467 1 94.62 173 ALA A N 1
ATOM 1320 C CA . ALA A 1 173 ? 12.719 -17.812 2.811 1 94.62 173 ALA A CA 1
ATOM 1321 C C . ALA A 1 173 ? 12.133 -16.406 2.732 1 94.62 173 ALA A C 1
ATOM 1323 O O . ALA A 1 173 ? 12.836 -15.422 2.963 1 94.62 173 ALA A O 1
ATOM 1324 N N . THR A 1 174 ? 10.852 -16.312 2.426 1 93.62 174 THR A N 1
ATOM 1325 C CA . THR A 1 174 ? 10.164 -15.031 2.354 1 93.62 174 THR A CA 1
ATOM 1326 C C . THR A 1 174 ? 10.109 -14.367 3.727 1 93.62 174 THR A C 1
ATOM 1328 O O . THR A 1 174 ? 10.383 -13.172 3.857 1 93.62 174 THR A O 1
ATOM 1331 N N . VAL A 1 175 ? 9.797 -15.102 4.715 1 94.94 175 VAL A N 1
ATOM 1332 C CA . VAL A 1 175 ? 9.688 -14.594 6.078 1 94.94 175 VAL A CA 1
ATOM 1333 C C . VAL A 1 175 ? 11.047 -14.078 6.547 1 94.94 175 VAL A C 1
ATOM 1335 O O . VAL A 1 175 ? 11.133 -13.008 7.16 1 94.94 175 VAL A O 1
ATOM 1338 N N . GLU A 1 176 ? 12.07 -14.789 6.238 1 94.94 176 GLU A N 1
ATOM 1339 C CA . GLU A 1 176 ? 13.422 -14.375 6.613 1 94.94 176 GLU A CA 1
ATOM 1340 C C . GLU A 1 176 ? 13.797 -13.039 5.969 1 94.94 176 GLU A C 1
ATOM 1342 O O . GLU A 1 176 ? 14.305 -12.141 6.641 1 94.94 176 GLU A O 1
ATOM 1347 N N . VAL A 1 177 ? 13.539 -12.898 4.742 1 94.94 177 VAL A N 1
ATOM 1348 C CA . VAL A 1 177 ? 13.875 -11.68 4.02 1 94.94 177 VAL A CA 1
ATOM 1349 C C . VAL A 1 177 ? 13.078 -10.508 4.586 1 94.94 177 VAL A C 1
ATOM 1351 O O . VAL A 1 177 ? 13.633 -9.445 4.875 1 94.94 177 VAL A O 1
ATOM 1354 N N . THR A 1 178 ? 11.758 -10.703 4.703 1 94.69 178 THR A N 1
ATOM 1355 C CA . THR A 1 178 ? 10.906 -9.602 5.148 1 94.69 178 THR A CA 1
ATOM 1356 C C . THR A 1 178 ? 11.273 -9.172 6.562 1 94.69 178 THR A C 1
ATOM 1358 O O . THR A 1 178 ? 11.305 -7.977 6.871 1 94.69 178 THR A O 1
ATOM 1361 N N . LEU A 1 179 ? 11.641 -10.102 7.438 1 93.25 179 LEU A N 1
ATOM 1362 C CA . LEU A 1 179 ? 11.977 -9.773 8.82 1 93.25 179 LEU A CA 1
ATOM 1363 C C . LEU A 1 179 ? 13.352 -9.117 8.906 1 93.25 179 LEU A C 1
ATOM 1365 O O . LEU A 1 179 ? 13.516 -8.102 9.578 1 93.25 179 LEU A O 1
ATOM 1369 N N . LEU A 1 180 ? 14.312 -9.688 8.234 1 93.38 180 LEU A N 1
ATOM 1370 C CA . LEU A 1 180 ? 15.672 -9.172 8.281 1 93.38 180 LEU A CA 1
ATOM 1371 C C . LEU A 1 180 ? 15.742 -7.773 7.668 1 93.38 180 LEU A C 1
ATOM 1373 O O . LEU A 1 180 ? 16.281 -6.848 8.281 1 93.38 180 LEU A O 1
ATOM 1377 N N . ARG A 1 181 ? 15.211 -7.617 6.555 1 93.44 181 ARG A N 1
ATOM 1378 C CA . ARG A 1 181 ? 15.266 -6.324 5.875 1 93.44 181 ARG A CA 1
ATOM 1379 C C . ARG A 1 181 ? 14.375 -5.301 6.574 1 93.44 181 ARG A C 1
ATOM 1381 O O . ARG A 1 181 ? 14.703 -4.117 6.625 1 93.44 181 ARG A O 1
ATOM 1388 N N . GLY A 1 182 ? 13.227 -5.781 7.094 1 92.12 182 GLY A N 1
ATOM 1389 C CA . GLY A 1 182 ? 12.383 -4.883 7.859 1 92.12 182 GLY A CA 1
ATOM 1390 C C . GLY A 1 182 ? 13.07 -4.312 9.086 1 92.12 182 GLY A C 1
ATOM 1391 O O . GLY A 1 182 ? 13.055 -3.1 9.305 1 92.12 182 GLY A O 1
ATOM 1392 N N . LEU A 1 183 ? 13.75 -5.141 9.789 1 90.31 183 LEU A N 1
ATOM 1393 C CA . LEU A 1 183 ? 14.406 -4.738 11.023 1 90.31 183 LEU A CA 1
ATOM 1394 C C . LEU A 1 183 ? 15.602 -3.838 10.742 1 90.31 183 LEU A C 1
ATOM 1396 O O . LEU A 1 183 ? 15.906 -2.938 11.523 1 90.31 183 LEU A O 1
ATOM 1400 N N . LEU A 1 184 ? 16.188 -4.039 9.609 1 93.25 184 LEU A N 1
ATOM 1401 C CA . LEU A 1 184 ? 17.438 -3.344 9.32 1 93.25 184 LEU A CA 1
ATOM 1402 C C . LEU A 1 184 ? 17.188 -2.076 8.516 1 93.25 184 LEU A C 1
ATOM 1404 O O . LEU A 1 184 ? 18.062 -1.213 8.406 1 93.25 184 LEU A O 1
ATOM 1408 N N . ALA A 1 185 ? 15.961 -1.978 8.031 1 90.25 185 ALA A N 1
ATOM 1409 C CA . ALA A 1 185 ? 15.641 -0.859 7.148 1 90.25 185 ALA A CA 1
ATOM 1410 C C . ALA A 1 185 ? 15.898 0.477 7.836 1 90.25 185 ALA A C 1
ATOM 1412 O O . ALA A 1 185 ? 16.422 1.41 7.219 1 90.25 185 ALA A O 1
ATOM 1413 N N . PRO A 1 186 ? 15.602 0.629 9.086 1 92.81 186 PRO A N 1
ATOM 1414 C CA . PRO A 1 186 ? 15.82 1.906 9.766 1 92.81 186 PRO A CA 1
ATOM 1415 C C . PRO A 1 186 ? 17.297 2.264 9.883 1 92.81 186 PRO A C 1
ATOM 1417 O O . PRO A 1 186 ? 17.641 3.42 10.148 1 92.81 186 PRO A O 1
ATOM 1420 N N . LEU A 1 187 ? 18.141 1.304 9.617 1 95.12 187 LEU A N 1
ATOM 1421 C CA . LEU A 1 187 ? 19.578 1.543 9.727 1 95.12 187 LEU A CA 1
ATOM 1422 C C . LEU A 1 187 ? 20.172 1.96 8.383 1 95.12 187 LEU A C 1
ATOM 1424 O O . LEU A 1 187 ? 21.312 2.395 8.312 1 95.12 187 LEU A O 1
ATOM 1428 N N . GLY A 1 188 ? 19.375 1.939 7.355 1 96 188 GLY A N 1
ATOM 1429 C CA . GLY A 1 188 ? 19.891 2.162 6.012 1 96 188 GLY A CA 1
ATOM 1430 C C . GLY A 1 188 ? 19.094 3.186 5.227 1 96 188 GLY A C 1
ATOM 1431 O O . GLY A 1 188 ? 19.141 4.379 5.527 1 96 188 GLY A O 1
ATOM 1432 N N . HIS A 1 189 ? 18.25 2.729 4.355 1 95.81 189 HIS A N 1
ATOM 1433 C CA . HIS A 1 189 ? 17.562 3.525 3.338 1 95.81 189 HIS A CA 1
ATOM 1434 C C . HIS A 1 189 ? 16.875 4.734 3.957 1 95.81 189 HIS A C 1
ATOM 1436 O O . HIS A 1 189 ? 17.047 5.859 3.482 1 95.81 189 HIS A O 1
ATOM 1442 N N . GLY A 1 190 ? 16.156 4.555 4.984 1 94.44 190 GLY A N 1
ATOM 1443 C CA . GLY A 1 190 ? 15.438 5.656 5.609 1 94.44 190 GLY A CA 1
ATOM 1444 C C . GLY A 1 190 ? 16.359 6.688 6.234 1 94.44 190 GLY A C 1
ATOM 1445 O O . GLY A 1 190 ? 16.094 7.891 6.16 1 94.44 190 GLY A O 1
ATOM 1446 N N . THR A 1 191 ? 17.391 6.234 6.762 1 97.12 191 THR A N 1
ATOM 1447 C CA . THR A 1 191 ? 18.344 7.09 7.441 1 97.12 191 THR A CA 1
ATOM 1448 C C . THR A 1 191 ? 19.172 7.883 6.434 1 97.12 191 THR A C 1
ATOM 1450 O O . THR A 1 191 ? 19.328 9.102 6.566 1 97.12 191 THR A O 1
ATOM 1453 N N . TRP A 1 192 ? 19.688 7.227 5.418 1 98.56 192 TRP A N 1
ATOM 1454 C CA . TRP A 1 192 ? 20.562 7.863 4.445 1 98.56 192 TRP A CA 1
ATOM 1455 C C . TRP A 1 192 ? 19.828 8.938 3.658 1 98.56 192 TRP A C 1
ATOM 1457 O O . TRP A 1 192 ? 20.328 10.047 3.492 1 98.56 192 TRP A O 1
ATOM 1467 N N . THR A 1 193 ? 18.641 8.617 3.199 1 98.62 193 THR A N 1
ATOM 1468 C CA . THR A 1 193 ? 17.875 9.594 2.439 1 98.62 193 THR A CA 1
ATOM 1469 C C . THR A 1 193 ? 17.422 10.742 3.34 1 98.62 193 THR A C 1
ATOM 1471 O O . THR A 1 193 ? 17.328 11.891 2.896 1 98.62 193 THR A O 1
ATOM 1474 N N . ALA A 1 194 ? 17.125 10.445 4.598 1 98.56 194 ALA A N 1
ATOM 1475 C CA . ALA A 1 194 ? 16.797 11.492 5.566 1 98.56 194 ALA A CA 1
ATOM 1476 C C . ALA A 1 194 ? 17.953 12.484 5.723 1 98.56 194 ALA A C 1
ATOM 1478 O O . ALA A 1 194 ? 17.734 13.695 5.738 1 98.56 194 ALA A O 1
ATOM 1479 N N . ILE A 1 195 ? 19.141 11.961 5.836 1 98.69 195 ILE A N 1
ATOM 1480 C CA . ILE A 1 195 ? 20.328 12.797 5.988 1 98.69 195 ILE A CA 1
ATOM 1481 C C . ILE A 1 195 ? 20.469 13.703 4.77 1 98.69 195 ILE A C 1
ATOM 1483 O O . ILE A 1 195 ? 20.625 14.922 4.91 1 98.69 195 ILE A O 1
ATOM 1487 N N . LEU A 1 196 ? 20.422 13.148 3.609 1 98.81 196 LEU A N 1
ATOM 1488 C CA . LEU A 1 196 ? 20.594 13.906 2.375 1 98.81 196 LEU A CA 1
ATOM 1489 C C . LEU A 1 196 ? 19.516 14.977 2.229 1 98.81 196 LEU A C 1
ATOM 1491 O O . LEU A 1 196 ? 19.828 16.141 1.944 1 98.81 196 LEU A O 1
ATOM 1495 N N . ALA A 1 197 ? 18.281 14.602 2.436 1 98.62 197 ALA A N 1
ATOM 1496 C CA . ALA A 1 197 ? 17.172 15.531 2.262 1 98.62 197 ALA A CA 1
ATOM 1497 C C . ALA A 1 197 ? 17.219 16.641 3.303 1 98.62 197 ALA A C 1
ATOM 1499 O O . ALA A 1 197 ? 16.844 17.781 3.02 1 98.62 1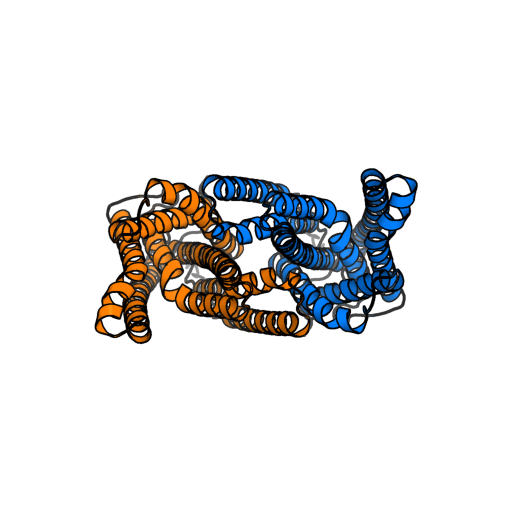97 ALA A O 1
ATOM 1500 N N . SER A 1 198 ? 17.625 16.344 4.508 1 98.12 198 SER A N 1
ATOM 1501 C CA . SER A 1 198 ? 17.75 17.359 5.543 1 98.12 198 SER A CA 1
ATOM 1502 C C . SER A 1 198 ? 18.75 18.438 5.129 1 98.12 198 SER A C 1
ATOM 1504 O O . SER A 1 198 ? 18.469 19.625 5.277 1 98.12 198 SER A O 1
ATOM 1506 N N . VAL A 1 199 ? 19.891 18.062 4.598 1 98.5 199 VAL A N 1
ATOM 1507 C CA . VAL A 1 199 ? 20.922 19 4.168 1 98.5 199 VAL A CA 1
ATOM 1508 C C . VAL A 1 199 ? 20.406 19.797 2.969 1 98.5 199 VAL A C 1
ATOM 1510 O O . VAL A 1 199 ? 20.609 21.016 2.889 1 98.5 199 VAL A O 1
ATOM 1513 N N . LEU A 1 200 ? 19.766 19.125 2.059 1 98.25 200 LEU A N 1
ATOM 1514 C CA . LEU A 1 200 ? 19.219 19.797 0.881 1 98.25 200 LEU A CA 1
ATOM 1515 C C . LEU A 1 200 ? 18.25 20.906 1.283 1 98.25 200 LEU A C 1
ATOM 1517 O O . LEU A 1 200 ? 18.344 22.016 0.768 1 98.25 200 LEU A O 1
ATOM 1521 N N . PHE A 1 201 ? 17.359 20.547 2.197 1 97 201 PHE A N 1
ATOM 1522 C CA . PHE A 1 201 ? 16.375 21.531 2.637 1 97 201 PHE A CA 1
ATOM 1523 C C . PHE A 1 201 ? 17.047 22.656 3.408 1 97 201 PHE A C 1
ATOM 1525 O O . PHE A 1 201 ? 16.688 23.828 3.25 1 97 201 PHE A O 1
ATOM 1532 N N . ARG A 1 202 ? 17.984 22.344 4.23 1 96.06 202 ARG A N 1
ATOM 1533 C CA . ARG A 1 202 ? 18.719 23.344 5 1 96.06 202 ARG A CA 1
ATOM 1534 C C . ARG A 1 202 ? 19.391 24.359 4.086 1 96.06 202 ARG A C 1
ATOM 1536 O O . ARG A 1 202 ? 19.422 25.562 4.387 1 96.06 202 ARG A O 1
ATOM 1543 N N . GLU A 1 203 ? 19.953 23.844 3.025 1 97.06 203 GLU A N 1
ATOM 1544 C CA . GLU A 1 203 ? 20.734 24.688 2.133 1 97.06 203 GLU A CA 1
ATOM 1545 C C . GLU A 1 203 ? 19.828 25.422 1.132 1 97.06 203 GLU A C 1
ATOM 1547 O O . GLU A 1 203 ? 20.281 26.328 0.437 1 97.06 203 GLU A O 1
ATOM 1552 N N . SER A 1 204 ? 18.562 25 1.104 1 94.94 204 SER A N 1
ATOM 1553 C CA . SER A 1 204 ? 17.641 25.562 0.125 1 94.94 204 SER A CA 1
ATOM 1554 C C . SER A 1 204 ? 16.969 26.828 0.656 1 94.94 204 SER A C 1
ATOM 1556 O O . SER A 1 204 ? 17.031 27.109 1.855 1 94.94 204 SER A O 1
ATOM 1558 N N . LYS A 1 205 ? 16.422 27.625 -0.334 1 89.94 205 LYS A N 1
ATOM 1559 C CA . LYS A 1 205 ? 15.539 28.75 -0.013 1 89.94 205 LYS A CA 1
ATOM 1560 C C . LYS A 1 205 ? 14.07 28.328 -0.059 1 89.94 205 LYS A C 1
ATOM 1562 O O . LYS A 1 205 ? 13.758 27.188 -0.401 1 89.94 205 LYS A O 1
ATOM 1567 N N . SER A 1 206 ? 13.203 29.172 0.269 1 86.31 206 SER A N 1
ATOM 1568 C CA . SER A 1 206 ? 11.789 28.859 0.45 1 86.31 206 SER A CA 1
ATOM 1569 C C . SER A 1 206 ? 11.219 28.172 -0.785 1 86.31 206 SER A C 1
ATOM 1571 O O . SER A 1 206 ? 10.508 27.172 -0.671 1 86.31 206 SER A O 1
ATOM 1573 N N . CYS A 1 207 ? 11.617 28.594 -1.975 1 89.25 207 CYS A N 1
ATOM 1574 C CA . CYS A 1 207 ? 10.992 28.016 -3.162 1 89.25 207 CYS A CA 1
ATOM 1575 C C . CYS A 1 207 ? 12.039 27.719 -4.23 1 89.25 207 CYS A C 1
ATOM 1577 O O . CYS A 1 207 ? 11.727 27.719 -5.426 1 89.25 207 CYS A O 1
ATOM 1579 N N . ASN A 1 208 ? 13.227 27.5 -3.723 1 92.69 208 ASN A N 1
ATOM 1580 C CA . ASN A 1 208 ? 14.305 27.219 -4.66 1 92.69 208 ASN A CA 1
ATOM 1581 C C . ASN A 1 208 ? 15.32 26.234 -4.066 1 92.69 208 ASN A C 1
ATOM 1583 O O . ASN A 1 208 ? 16.094 26.594 -3.178 1 92.69 208 ASN A O 1
ATOM 1587 N N . PHE A 1 209 ? 15.281 25.109 -4.695 1 95.44 209 PHE A N 1
ATOM 1588 C CA . PHE A 1 209 ? 16.281 24.141 -4.258 1 95.44 209 PHE A CA 1
ATOM 1589 C C . PHE A 1 209 ? 17.688 24.609 -4.613 1 95.44 209 PHE A C 1
ATOM 1591 O O . PHE A 1 209 ? 17.906 25.172 -5.695 1 95.44 209 PHE A O 1
ATOM 1598 N N . ARG A 1 210 ? 18.578 24.5 -3.729 1 95.94 210 ARG A N 1
ATOM 1599 C CA . ARG A 1 210 ? 19.953 24.891 -3.967 1 95.94 210 ARG A CA 1
ATOM 1600 C C . ARG A 1 210 ? 20.906 23.703 -3.812 1 95.94 210 ARG A C 1
ATOM 1602 O O . ARG A 1 210 ? 20.953 23.078 -2.754 1 95.94 210 ARG A O 1
ATOM 1609 N N . ILE A 1 211 ? 21.609 23.422 -4.887 1 96.44 211 ILE A N 1
ATOM 1610 C CA . ILE A 1 211 ? 22.625 22.375 -4.855 1 96.44 211 ILE A CA 1
ATOM 1611 C C . ILE A 1 211 ? 24.016 23 -4.711 1 96.44 211 ILE A C 1
ATOM 1613 O O . ILE A 1 211 ? 24.594 23.453 -5.695 1 96.44 211 ILE A O 1
ATOM 1617 N N . ASN A 1 212 ? 24.531 23.031 -3.527 1 97.38 212 ASN A N 1
ATOM 1618 C CA . ASN A 1 212 ? 25.875 23.547 -3.242 1 97.38 212 ASN A CA 1
ATOM 1619 C C . ASN A 1 212 ? 26.812 22.438 -2.773 1 97.38 212 ASN A C 1
ATOM 1621 O O . ASN A 1 212 ? 26.5 21.25 -2.908 1 97.38 212 ASN A O 1
ATOM 1625 N N . TRP A 1 213 ? 27.922 22.781 -2.32 1 97.88 213 TRP A N 1
ATOM 1626 C CA . TRP A 1 213 ? 28.953 21.812 -1.945 1 97.88 213 TRP A CA 1
ATOM 1627 C C . TRP A 1 213 ? 28.5 20.969 -0.749 1 97.88 213 TRP A C 1
ATOM 1629 O O . TRP A 1 213 ? 28.828 19.797 -0.651 1 97.88 213 TRP A O 1
ATOM 1639 N N . GLN A 1 214 ? 27.734 21.531 0.136 1 98.19 214 GLN A N 1
ATOM 1640 C CA . GLN A 1 214 ? 27.234 20.812 1.303 1 98.19 214 GLN A CA 1
ATOM 1641 C C . GLN A 1 214 ? 26.281 19.688 0.893 1 98.19 214 GLN A C 1
ATOM 1643 O O . GLN A 1 214 ? 26.328 18.594 1.452 1 98.19 214 GLN A O 1
ATOM 1648 N N . VAL A 1 215 ? 25.438 20.031 -0.07 1 98.5 215 VAL A N 1
ATOM 1649 C CA . VAL A 1 215 ? 24.484 19.062 -0.559 1 98.5 215 VAL A CA 1
ATOM 1650 C C . VAL A 1 215 ? 25.203 17.938 -1.31 1 98.5 215 VAL A C 1
ATOM 1652 O O . VAL A 1 215 ? 24.891 16.766 -1.137 1 98.5 215 VAL A O 1
ATOM 1655 N N . ILE A 1 216 ? 26.156 18.312 -2.113 1 98.56 216 ILE A N 1
ATOM 1656 C CA . ILE A 1 216 ? 26.922 17.328 -2.871 1 98.56 216 ILE A CA 1
ATOM 1657 C C . ILE A 1 216 ? 27.688 16.422 -1.911 1 98.56 216 ILE A C 1
ATOM 1659 O O . ILE A 1 216 ? 27.734 15.195 -2.105 1 98.56 216 ILE A O 1
ATOM 1663 N N . ASN A 1 217 ? 28.281 16.984 -0.894 1 98.5 217 ASN A N 1
ATOM 1664 C CA . ASN A 1 217 ? 29 16.188 0.105 1 98.5 217 ASN A CA 1
ATOM 1665 C C . ASN A 1 217 ? 28.062 15.25 0.851 1 98.5 217 ASN A C 1
ATOM 1667 O O . ASN A 1 217 ? 28.453 14.125 1.181 1 98.5 217 ASN A O 1
ATOM 1671 N N . ALA A 1 218 ? 26.906 15.75 1.176 1 98.75 218 ALA A N 1
ATOM 1672 C CA . ALA A 1 218 ? 25.922 14.891 1.831 1 98.75 218 ALA A CA 1
ATOM 1673 C C . ALA A 1 218 ? 25.531 13.719 0.932 1 98.75 218 ALA A C 1
ATOM 1675 O O . ALA A 1 218 ? 25.375 12.594 1.401 1 98.75 218 ALA A O 1
ATOM 1676 N N . TYR A 1 219 ? 25.312 14 -0.328 1 98.69 219 TYR A N 1
ATOM 1677 C CA . TYR A 1 219 ? 24.984 12.977 -1.306 1 98.69 219 TYR A CA 1
ATOM 1678 C C . TYR A 1 219 ? 26.078 11.922 -1.388 1 98.69 219 TYR A C 1
ATOM 1680 O O . TYR A 1 219 ? 25.797 10.719 -1.364 1 98.69 219 TYR A O 1
ATOM 1688 N N . LEU A 1 220 ? 27.297 12.383 -1.483 1 98.62 220 LEU A N 1
ATOM 1689 C CA . LEU A 1 220 ? 28.422 11.461 -1.551 1 98.62 220 LEU A CA 1
ATOM 1690 C C . LEU A 1 220 ? 28.562 10.664 -0.258 1 98.62 220 LEU A C 1
ATOM 1692 O O . LEU A 1 220 ? 28.828 9.461 -0.29 1 98.62 220 LEU A O 1
ATOM 1696 N N . LEU A 1 221 ? 28.375 11.32 0.827 1 98.56 221 LEU A N 1
ATOM 1697 C CA . LEU A 1 221 ? 28.484 10.672 2.131 1 9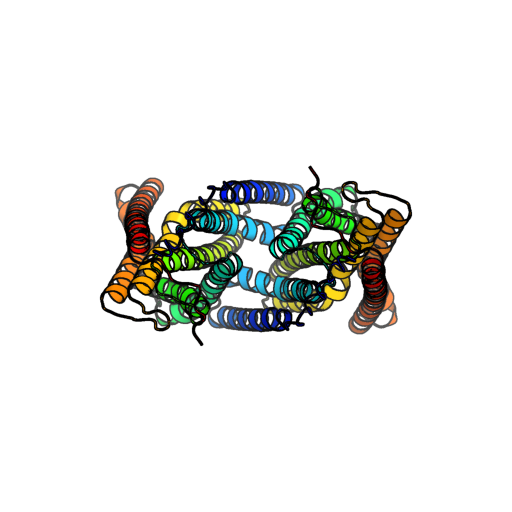8.56 221 LEU A CA 1
ATOM 1698 C C . LEU A 1 221 ? 27.484 9.523 2.244 1 98.56 221 LEU A C 1
ATOM 1700 O O . LEU A 1 221 ? 27.859 8.406 2.594 1 98.56 221 LEU A O 1
ATOM 1704 N N . VAL A 1 222 ? 26.234 9.773 1.972 1 98.69 222 VAL A N 1
ATOM 1705 C CA . VAL A 1 222 ? 25.203 8.75 2.16 1 98.69 222 VAL A CA 1
ATOM 1706 C C . VAL A 1 222 ? 25.375 7.652 1.112 1 98.69 222 VAL A C 1
ATOM 1708 O O . VAL A 1 222 ? 25.109 6.48 1.38 1 98.69 222 VAL A O 1
ATOM 1711 N N . SER A 1 223 ? 25.844 8 -0.092 1 98.44 223 SER A N 1
ATOM 1712 C CA . SER A 1 223 ? 26.141 7 -1.116 1 98.44 223 SER A CA 1
ATOM 1713 C C . SER A 1 223 ? 27.25 6.062 -0.676 1 98.44 223 SER A C 1
ATOM 1715 O O . SER A 1 223 ? 27.188 4.855 -0.917 1 98.44 223 SER A O 1
ATOM 1717 N N . ILE A 1 224 ? 28.25 6.605 -0.062 1 97.88 224 ILE A N 1
ATOM 1718 C CA . ILE A 1 224 ? 29.359 5.812 0.443 1 97.88 224 ILE A CA 1
ATOM 1719 C C . ILE A 1 224 ? 28.891 4.934 1.598 1 97.88 224 ILE A C 1
ATOM 1721 O O . ILE A 1 224 ? 29.266 3.762 1.69 1 97.88 224 ILE A O 1
ATOM 1725 N N . LEU A 1 225 ? 28.094 5.465 2.494 1 98 225 LEU A N 1
ATOM 1726 C CA . LEU A 1 225 ? 27.531 4.656 3.566 1 98 225 LEU A CA 1
ATOM 1727 C C . LEU A 1 225 ? 26.734 3.49 2.998 1 98 225 LEU A C 1
ATOM 1729 O O . LEU A 1 225 ? 26.844 2.361 3.48 1 98 225 LEU A O 1
ATOM 1733 N N . HIS A 1 226 ? 25.938 3.775 2.018 1 97.94 226 HIS A N 1
ATOM 1734 C CA . HIS A 1 226 ? 25.156 2.762 1.326 1 97.94 226 HIS A CA 1
ATOM 1735 C C . HIS A 1 226 ? 26.047 1.688 0.716 1 97.94 226 HIS A C 1
ATOM 1737 O O . HIS A 1 226 ? 25.812 0.493 0.897 1 97.94 226 HIS A O 1
ATOM 1743 N N . ALA A 1 227 ? 27.047 2.125 -0.017 1 97 227 ALA A N 1
ATOM 1744 C CA . ALA A 1 227 ? 27.984 1.2 -0.635 1 97 227 ALA A CA 1
ATOM 1745 C C . ALA A 1 227 ? 28.703 0.354 0.42 1 97 227 ALA A C 1
ATOM 1747 O O . ALA A 1 227 ? 28.922 -0.843 0.219 1 97 227 ALA A O 1
ATOM 1748 N N . THR A 1 228 ? 29.047 0.985 1.467 1 96.44 228 THR A N 1
ATOM 1749 C CA . THR A 1 228 ? 29.719 0.264 2.543 1 96.44 228 THR A CA 1
ATOM 1750 C C . THR A 1 228 ? 28.781 -0.738 3.197 1 96.44 228 THR A C 1
ATOM 1752 O O . THR A 1 228 ? 29.203 -1.812 3.627 1 96.44 228 THR A O 1
ATOM 1755 N N . TRP A 1 229 ? 27.547 -0.39 3.334 1 96.25 229 TRP A N 1
ATOM 1756 C CA . TRP A 1 229 ? 26.547 -1.32 3.826 1 96.25 229 TRP A CA 1
ATOM 1757 C C . TRP A 1 229 ? 26.5 -2.586 2.977 1 96.25 229 TRP A C 1
ATOM 1759 O O . TRP A 1 229 ? 26.406 -3.695 3.506 1 96.25 229 TRP A O 1
ATOM 1769 N N . ASP A 1 230 ? 26.641 -2.402 1.681 1 94.19 230 ASP A N 1
ATOM 1770 C CA . ASP A 1 230 ? 26.562 -3.52 0.743 1 94.19 230 ASP A CA 1
ATOM 1771 C C . ASP A 1 230 ? 27.891 -4.27 0.671 1 94.19 230 ASP A C 1
ATOM 1773 O O . ASP A 1 230 ? 27.906 -5.488 0.481 1 94.19 230 ASP A O 1
ATOM 1777 N N . GLY A 1 231 ? 28.984 -3.615 0.862 1 93.44 231 GLY A N 1
ATOM 1778 C CA . GLY A 1 231 ? 30.281 -4.184 0.555 1 93.44 231 GLY A CA 1
ATOM 1779 C C . GLY A 1 231 ? 31.062 -4.617 1.79 1 93.44 231 GLY A C 1
ATOM 1780 O O . GLY A 1 231 ? 31.828 -5.57 1.74 1 93.44 231 GLY A O 1
ATOM 1781 N N . LEU A 1 232 ? 30.844 -3.963 2.814 1 92.5 232 LEU A N 1
ATOM 1782 C CA . LEU A 1 232 ? 31.656 -4.18 4 1 92.5 232 LEU A CA 1
ATOM 1783 C C . LEU A 1 232 ? 31.453 -5.586 4.559 1 92.5 232 LEU A C 1
ATOM 1785 O O . LEU A 1 232 ? 32.375 -6.203 5.062 1 92.5 232 LEU A O 1
ATOM 1789 N N . PRO A 1 233 ? 30.234 -6.125 4.539 1 92.56 233 PRO A N 1
ATOM 1790 C CA . PRO A 1 233 ? 30.031 -7.492 5.02 1 92.56 233 PRO A CA 1
ATOM 1791 C C . PRO A 1 233 ? 30.922 -8.5 4.289 1 92.56 233 PRO A C 1
ATOM 1793 O O . PRO A 1 233 ? 31.359 -9.492 4.883 1 92.56 233 PRO A O 1
ATOM 1796 N N . LEU A 1 234 ? 31.203 -8.25 3.002 1 90.19 234 LEU A N 1
ATOM 1797 C CA . LEU A 1 234 ? 32.031 -9.156 2.234 1 90.19 234 LEU A CA 1
ATOM 1798 C C . LEU A 1 234 ? 33.469 -9.188 2.805 1 90.19 234 LEU A C 1
ATOM 1800 O O . LEU A 1 234 ? 34.062 -10.25 2.887 1 90.19 234 LEU A O 1
ATOM 1804 N N . VAL A 1 235 ? 33.906 -8.086 3.215 1 90.69 235 VAL A N 1
ATOM 1805 C CA . VAL A 1 235 ? 35.25 -7.953 3.738 1 90.69 235 VAL A CA 1
ATOM 1806 C C . VAL A 1 235 ? 35.312 -8.469 5.176 1 90.69 235 VAL A C 1
ATOM 1808 O O . VAL A 1 235 ? 36.156 -9.297 5.512 1 90.69 235 VAL A O 1
ATOM 1811 N N . VAL A 1 236 ? 34.438 -8.078 5.969 1 93.94 236 VAL A N 1
ATOM 1812 C CA . VAL A 1 236 ? 34.438 -8.383 7.395 1 93.94 236 VAL A CA 1
ATOM 1813 C C . VAL A 1 236 ? 34.156 -9.867 7.609 1 93.94 236 VAL A C 1
ATOM 1815 O O . VAL A 1 236 ? 34.688 -10.484 8.523 1 93.94 236 VAL A O 1
ATOM 1818 N N . SER A 1 237 ? 33.312 -10.383 6.734 1 93.31 237 SER A N 1
ATOM 1819 C CA . SER A 1 237 ? 32.969 -11.797 6.832 1 93.31 237 SER A CA 1
ATOM 1820 C C . SER A 1 237 ? 34.188 -12.672 6.555 1 93.31 237 SER A C 1
ATOM 1822 O O . SER A 1 237 ? 34.281 -13.797 7.047 1 93.31 237 SER A O 1
ATOM 1824 N N . SER A 1 238 ? 35.156 -12.203 5.742 1 93.25 238 SER A N 1
ATOM 1825 C CA . SER A 1 238 ? 36.375 -12.961 5.457 1 93.25 238 SER A CA 1
ATOM 1826 C C . SER A 1 238 ? 37.281 -13.047 6.688 1 93.25 238 SER A C 1
ATOM 1828 O O . SER A 1 238 ? 38.094 -13.961 6.793 1 93.25 238 SER A O 1
ATOM 1830 N N . ILE A 1 239 ? 37 -12.227 7.602 1 93.62 239 ILE A N 1
ATOM 1831 C CA . ILE A 1 239 ? 37.844 -12.164 8.797 1 93.62 239 ILE A CA 1
ATOM 1832 C C . ILE A 1 239 ? 37.125 -12.844 9.961 1 93.62 239 ILE A C 1
ATOM 1834 O O . ILE A 1 239 ? 37.75 -13.633 10.688 1 93.62 239 ILE A O 1
ATOM 1838 N N . PHE A 1 240 ? 35.844 -12.641 10.156 1 95.38 240 PHE A N 1
ATOM 1839 C CA . PHE A 1 240 ? 35.156 -13.031 11.375 1 95.38 240 PHE A CA 1
ATOM 1840 C C . PHE A 1 240 ? 34.125 -14.133 11.086 1 95.38 240 PHE A C 1
ATOM 1842 O O . PHE A 1 240 ? 33.5 -14.633 12.008 1 95.38 240 PHE A O 1
ATOM 1849 N N . GLY A 1 241 ? 34.062 -14.531 9.875 1 93.88 241 GLY A N 1
ATOM 1850 C CA . GLY A 1 241 ? 33.031 -15.477 9.492 1 93.88 241 GLY A CA 1
ATOM 1851 C C . GLY A 1 241 ? 31.75 -14.805 9 1 93.88 241 GLY A C 1
ATOM 1852 O O . GLY A 1 241 ? 31.531 -13.625 9.258 1 93.88 241 GLY A O 1
ATOM 1853 N N . GLN A 1 242 ? 30.891 -15.562 8.352 1 90.25 242 GLN A N 1
ATOM 1854 C CA . GLN A 1 242 ? 29.734 -15.023 7.633 1 90.25 242 GLN A CA 1
ATOM 1855 C C . GLN A 1 242 ? 28.75 -14.391 8.594 1 90.25 242 GLN A C 1
ATOM 1857 O O . GLN A 1 242 ? 28.438 -13.203 8.484 1 90.25 242 GLN A O 1
ATOM 1862 N N . ASP A 1 243 ? 28.281 -15.062 9.578 1 90.62 243 ASP A N 1
ATOM 1863 C CA . ASP A 1 243 ? 27.219 -14.578 10.461 1 90.62 243 ASP A CA 1
ATOM 1864 C C . ASP A 1 243 ? 27.703 -13.383 11.289 1 90.62 243 ASP A C 1
ATOM 1866 O O . ASP A 1 243 ? 27.094 -12.312 11.234 1 90.62 243 ASP A O 1
ATOM 1870 N N . LEU A 1 244 ? 28.844 -13.555 11.891 1 92.56 244 LEU A N 1
ATOM 1871 C CA . LEU A 1 244 ? 29.375 -12.5 12.75 1 92.56 244 LEU A CA 1
ATOM 1872 C C . LEU A 1 244 ? 29.844 -11.312 11.922 1 92.56 244 LEU A C 1
ATOM 1874 O O . LEU A 1 244 ? 29.688 -10.156 12.328 1 92.56 244 LEU A O 1
ATOM 1878 N N . GLY A 1 245 ? 30.422 -11.594 10.797 1 93.56 245 GLY A N 1
ATOM 1879 C CA . GLY A 1 245 ? 30.922 -10.539 9.93 1 93.56 245 GLY A CA 1
ATOM 1880 C C . GLY A 1 245 ? 29.828 -9.625 9.414 1 93.56 245 GLY A C 1
ATOM 1881 O O . GLY A 1 245 ? 29.984 -8.398 9.406 1 93.56 245 GLY A O 1
ATOM 1882 N N . VAL A 1 246 ? 28.797 -10.203 9.031 1 93.56 246 VAL A N 1
ATOM 1883 C CA . VAL A 1 246 ? 27.656 -9.43 8.531 1 93.56 246 VAL A CA 1
ATOM 1884 C C . VAL A 1 246 ? 27.094 -8.578 9.664 1 93.56 246 VAL A C 1
ATOM 1886 O O . VAL A 1 246 ? 26.797 -7.391 9.469 1 93.56 246 VAL A O 1
ATOM 1889 N N . LEU A 1 247 ? 26.953 -9.156 10.828 1 93.19 247 LEU A N 1
ATOM 1890 C CA . LEU A 1 247 ? 26.391 -8.461 11.984 1 93.19 247 LEU A CA 1
ATOM 1891 C C . LEU A 1 247 ? 27.266 -7.273 12.375 1 93.19 247 LEU A C 1
ATOM 1893 O O . LEU A 1 247 ? 26.75 -6.191 12.664 1 93.19 247 LEU A O 1
ATOM 1897 N N . ILE A 1 248 ? 28.516 -7.484 12.352 1 94.88 248 ILE A N 1
ATOM 1898 C CA . ILE A 1 248 ? 29.453 -6.43 12.719 1 94.88 248 ILE A CA 1
ATOM 1899 C C . ILE A 1 248 ? 29.406 -5.312 11.68 1 94.88 248 ILE A C 1
ATOM 1901 O O . ILE A 1 248 ? 29.312 -4.133 12.023 1 94.88 248 ILE A O 1
ATOM 1905 N N . ALA A 1 249 ? 29.5 -5.703 10.414 1 95.75 249 ALA A N 1
ATOM 1906 C CA . ALA A 1 249 ? 29.5 -4.727 9.328 1 95.75 249 ALA A CA 1
ATOM 1907 C C . ALA A 1 249 ? 28.234 -3.877 9.352 1 95.75 249 ALA A C 1
ATOM 1909 O O . ALA A 1 249 ? 28.297 -2.646 9.344 1 95.75 249 ALA A O 1
ATOM 1910 N N . TRP A 1 250 ? 27.109 -4.477 9.453 1 96.31 250 TRP A N 1
ATOM 1911 C CA . TRP A 1 250 ? 25.828 -3.781 9.445 1 96.31 250 TRP A CA 1
ATOM 1912 C C . TRP A 1 250 ? 25.656 -2.957 10.711 1 96.31 250 TRP A C 1
ATOM 1914 O O . TRP A 1 250 ? 25.094 -1.86 10.68 1 96.31 250 TRP A O 1
ATOM 1924 N N . GLY A 1 251 ? 26.125 -3.514 11.859 1 96.31 251 GLY A N 1
ATOM 1925 C CA . GLY A 1 251 ? 26.078 -2.781 13.109 1 96.31 251 GLY A CA 1
ATOM 1926 C C . GLY A 1 251 ? 26.859 -1.486 13.086 1 96.31 251 GLY A C 1
ATOM 1927 O O . GLY A 1 251 ? 26.375 -0.443 13.516 1 96.31 251 GLY A O 1
ATOM 1928 N N . VAL A 1 252 ? 28.047 -1.564 12.516 1 96.44 252 VAL A N 1
ATOM 1929 C CA . VAL A 1 252 ? 28.938 -0.411 12.484 1 96.44 252 VAL A CA 1
ATOM 1930 C C . VAL A 1 252 ? 28.375 0.652 11.547 1 96.44 252 VAL A C 1
ATOM 1932 O O . VAL A 1 252 ? 28.266 1.822 11.914 1 96.44 252 VAL A O 1
ATOM 1935 N N . ILE A 1 253 ? 28 0.255 10.375 1 97.19 253 ILE A N 1
ATOM 1936 C CA . ILE A 1 253 ? 27.516 1.211 9.391 1 97.19 253 ILE A CA 1
ATOM 1937 C C . ILE A 1 253 ? 26.172 1.786 9.852 1 97.19 253 ILE A C 1
ATOM 1939 O O . ILE A 1 253 ? 25.922 2.979 9.68 1 97.19 253 ILE A O 1
ATOM 1943 N N . GLY A 1 254 ? 25.344 0.93 10.438 1 97.56 254 GLY A N 1
ATOM 1944 C CA . GLY A 1 254 ? 24.094 1.401 10.992 1 97.56 254 GLY A CA 1
ATOM 1945 C C . GLY A 1 254 ? 24.266 2.426 12.094 1 97.56 254 GLY A C 1
ATOM 1946 O O . GLY A 1 254 ? 23.578 3.445 12.125 1 97.56 254 GLY A O 1
ATOM 1947 N N . ALA A 1 255 ? 25.219 2.182 12.992 1 97.5 255 ALA A N 1
ATOM 1948 C CA . ALA A 1 255 ? 25.5 3.094 14.102 1 97.5 255 ALA A CA 1
ATOM 1949 C C . ALA A 1 255 ? 26 4.441 13.594 1 97.5 255 ALA A C 1
ATOM 1951 O O . ALA A 1 255 ? 25.594 5.492 14.094 1 97.5 255 ALA A O 1
ATOM 1952 N N . VAL A 1 256 ? 26.859 4.383 12.602 1 98 256 VAL A N 1
ATOM 1953 C CA . VAL A 1 256 ? 27.391 5.609 12.023 1 98 256 VAL A CA 1
ATOM 1954 C C . VAL A 1 256 ? 26.266 6.414 11.383 1 98 256 VAL A C 1
ATOM 1956 O O . VAL A 1 256 ? 26.156 7.621 11.602 1 98 256 VAL A O 1
ATOM 1959 N N . GLY A 1 257 ? 25.453 5.746 10.617 1 98 257 GLY A N 1
ATOM 1960 C CA . GLY A 1 257 ? 24.328 6.41 9.992 1 98 257 GLY A CA 1
ATOM 1961 C C . GLY A 1 257 ? 23.375 7.035 10.992 1 98 257 GLY A C 1
ATOM 1962 O O . GLY A 1 257 ? 22.953 8.18 10.828 1 98 257 GLY A O 1
ATOM 1963 N N . LEU A 1 258 ? 23.031 6.332 12.047 1 97.5 258 LEU A N 1
ATOM 1964 C CA . LEU A 1 258 ? 22.094 6.812 13.062 1 97.5 258 LEU A CA 1
ATOM 1965 C C . LEU A 1 258 ? 22.703 7.984 13.828 1 97.5 258 LEU A C 1
ATOM 1967 O O . LEU A 1 258 ? 21.969 8.898 14.242 1 97.5 258 LEU A O 1
ATOM 1971 N N . LEU A 1 259 ? 23.984 7.898 14.055 1 98 259 LEU A N 1
ATOM 1972 C CA . LEU A 1 259 ? 24.656 9 14.734 1 98 259 LEU A CA 1
ATOM 1973 C C . LEU A 1 259 ? 24.578 10.273 13.906 1 98 259 LEU A C 1
ATOM 1975 O O . LEU A 1 259 ? 24.297 11.352 14.438 1 98 259 LEU A O 1
ATOM 1979 N N . ILE A 1 260 ? 24.859 10.148 12.633 1 98.31 260 ILE A N 1
ATOM 1980 C CA . ILE A 1 260 ? 24.797 11.305 11.75 1 98.31 260 ILE A CA 1
ATOM 1981 C C . ILE A 1 260 ? 23.375 11.844 11.711 1 98.31 260 ILE A C 1
ATOM 1983 O O . ILE A 1 260 ? 23.156 13.062 11.789 1 98.31 260 ILE A O 1
ATOM 1987 N N . LEU A 1 261 ? 22.422 10.961 11.617 1 97.81 261 LEU A N 1
ATOM 1988 C CA . LEU A 1 261 ? 21.016 11.375 11.609 1 97.81 261 LEU A CA 1
ATOM 1989 C C . LEU A 1 261 ? 20.656 12.078 12.906 1 97.81 261 LEU A C 1
ATOM 1991 O O . LEU A 1 261 ? 19.938 13.078 12.891 1 97.81 261 LEU A O 1
ATOM 1995 N N . TRP A 1 262 ? 21.141 11.578 13.992 1 97.12 262 TRP A N 1
ATOM 1996 C CA . TRP A 1 262 ? 20.891 12.164 15.305 1 97.12 262 TRP A CA 1
ATOM 1997 C C . TRP A 1 262 ? 21.453 13.578 15.391 1 97.12 262 TRP A C 1
ATOM 1999 O O . TRP A 1 262 ? 20.797 14.484 15.906 1 97.12 262 TRP A O 1
ATOM 2009 N N . ILE A 1 263 ? 22.594 13.773 14.867 1 97.69 263 ILE A N 1
ATOM 2010 C CA . ILE A 1 263 ? 23.234 15.086 14.844 1 97.69 263 ILE A CA 1
ATOM 2011 C C . ILE A 1 263 ? 22.406 16.047 13.992 1 97.69 263 ILE A C 1
ATOM 2013 O O . ILE A 1 263 ? 22.172 17.188 14.398 1 97.69 263 ILE A O 1
ATOM 2017 N N . ARG A 1 264 ? 21.984 15.555 12.836 1 96.75 264 ARG A N 1
ATOM 2018 C CA . ARG A 1 264 ? 21.156 16.375 11.961 1 96.75 264 ARG A CA 1
ATOM 2019 C C . ARG A 1 264 ? 19.828 16.719 12.633 1 96.75 264 ARG A C 1
ATOM 2021 O O . ARG A 1 264 ? 19.312 17.828 12.484 1 96.75 264 ARG A O 1
ATOM 2028 N N . TRP A 1 265 ? 19.266 15.773 13.297 1 96.19 265 TRP A N 1
ATOM 2029 C CA . TRP A 1 265 ? 18 15.961 14.016 1 96.19 265 TRP A CA 1
ATOM 2030 C C . TRP A 1 265 ? 18.125 17.062 15.062 1 96.19 265 TRP A C 1
ATOM 2032 O O . TRP A 1 265 ? 17.281 17.953 15.148 1 96.19 265 TRP A O 1
ATOM 2042 N N . LYS A 1 266 ? 19.156 17.047 15.844 1 96.25 266 LYS A N 1
ATOM 2043 C CA . LYS A 1 266 ? 19.406 18.062 16.859 1 96.25 266 LYS A CA 1
ATOM 2044 C C . LYS A 1 266 ? 19.625 19.438 16.234 1 96.25 266 LYS A C 1
ATOM 2046 O O . LYS A 1 266 ? 19.156 20.453 16.766 1 96.25 266 LYS A O 1
ATOM 2051 N N . GLU A 1 267 ? 20.344 19.406 15.188 1 96.25 267 GLU A N 1
ATOM 2052 C CA . GLU A 1 267 ? 20.578 20.656 14.469 1 96.25 267 GLU A CA 1
ATOM 2053 C C . GLU A 1 267 ? 19.281 21.234 13.93 1 96.25 267 GLU A C 1
ATOM 2055 O O . GLU A 1 267 ? 19.047 22.438 14.016 1 96.25 267 GLU A O 1
ATOM 2060 N N . ALA A 1 268 ? 18.469 20.391 13.383 1 94.94 268 ALA A N 1
ATOM 2061 C CA . ALA A 1 268 ? 17.188 20.812 12.836 1 94.94 268 ALA A CA 1
ATOM 2062 C C . ALA A 1 268 ? 16.312 21.453 13.922 1 94.94 268 ALA A C 1
ATOM 2064 O O . ALA A 1 268 ? 15.648 22.469 13.68 1 94.94 268 ALA A O 1
ATOM 2065 N N . ILE A 1 269 ? 16.328 20.859 15.086 1 93.12 269 ILE A N 1
ATOM 2066 C CA . ILE A 1 269 ? 15.555 21.375 16.203 1 93.12 269 ILE A CA 1
ATOM 2067 C C . ILE A 1 269 ? 16.094 22.75 16.609 1 93.12 269 ILE A C 1
ATOM 2069 O O . ILE A 1 269 ? 15.328 23.688 16.828 1 93.12 269 ILE A O 1
ATOM 2073 N N . ARG A 1 270 ? 17.344 22.906 16.641 1 92.38 270 ARG A N 1
ATOM 2074 C CA . ARG A 1 270 ? 17.984 24.156 17.031 1 92.38 270 ARG A CA 1
ATOM 2075 C C . ARG A 1 270 ? 17.672 25.266 16.016 1 92.38 270 ARG A C 1
ATOM 2077 O O . ARG A 1 270 ? 17.422 26.406 16.406 1 92.38 270 ARG A O 1
ATOM 2084 N N . LEU A 1 271 ? 17.734 24.953 14.773 1 88.94 271 LEU A N 1
ATOM 2085 C CA . LEU A 1 271 ? 17.484 25.938 13.719 1 88.94 271 LEU A CA 1
ATOM 2086 C C . LEU A 1 271 ? 16.031 26.422 13.773 1 88.94 271 LEU A C 1
ATOM 2088 O O . LEU A 1 271 ? 15.758 27.578 13.445 1 88.94 271 LEU A O 1
ATOM 2092 N N . GLN A 1 272 ? 15.125 25.594 14.141 1 85.44 272 GLN A N 1
ATOM 2093 C CA . GLN A 1 272 ? 13.719 25.969 14.227 1 85.44 272 GLN A CA 1
ATOM 2094 C C . GLN A 1 272 ? 13.469 26.891 15.414 1 85.44 272 GLN A C 1
ATOM 2096 O O . GLN A 1 272 ? 12.531 27.688 15.391 1 85.44 272 GLN A O 1
ATOM 2101 N N . MET A 1 273 ? 14.195 26.734 16.359 1 80.38 273 MET A N 1
ATOM 2102 C CA . MET A 1 273 ? 14.047 27.578 17.547 1 80.38 273 MET A CA 1
ATOM 2103 C C . MET A 1 273 ? 14.523 29 17.266 1 80.38 273 MET A C 1
ATOM 2105 O O . MET A 1 273 ? 14.016 29.953 17.859 1 80.38 273 MET A O 1
ATOM 2109 N N . VAL A 1 274 ? 15.359 29.219 16.391 1 75.94 274 VAL A N 1
ATOM 2110 C CA . VAL A 1 274 ? 15.914 30.516 16.062 1 75.94 274 VAL A CA 1
ATOM 2111 C C . VAL A 1 274 ? 15.086 31.156 14.945 1 75.94 274 VAL A C 1
ATOM 2113 O O . VAL A 1 274 ? 14.828 32.375 14.969 1 75.94 274 VAL A O 1
ATOM 2116 N N . LEU A 1 275 ? 14.711 30.469 13.906 1 66.88 275 LEU A N 1
ATOM 2117 C CA . LEU A 1 275 ? 13.922 30.938 12.773 1 66.88 275 LEU A CA 1
ATOM 2118 C C . LEU A 1 275 ? 12.555 30.266 12.734 1 66.88 275 LEU A C 1
ATOM 2120 O O . LEU A 1 275 ? 12.398 29.219 12.109 1 66.88 275 LEU A O 1
ATOM 2124 N N . PRO A 1 276 ? 11.703 30.781 13.453 1 57.38 276 PRO A N 1
ATOM 2125 C CA . PRO A 1 276 ? 10.414 30.094 13.445 1 57.38 276 PRO A CA 1
ATOM 2126 C C . PRO A 1 276 ? 9.805 30 12.047 1 57.38 276 PRO A C 1
ATOM 2128 O O . PRO A 1 276 ? 9.969 30.906 11.234 1 57.38 276 PRO A O 1
ATOM 2131 N N . SER A 1 277 ? 9.75 28.828 11.547 1 56 277 SER A N 1
ATOM 2132 C CA . SER A 1 277 ? 9.211 28.516 10.227 1 56 277 SER A CA 1
ATOM 2133 C C . SER A 1 277 ? 7.91 29.266 9.969 1 56 277 SER A C 1
ATOM 2135 O O . SER A 1 277 ? 7.078 29.406 10.867 1 56 277 SER A O 1
ATOM 2137 N N . GLY A 1 278 ? 7.996 30.234 9.195 1 51.19 278 GLY A N 1
ATOM 2138 C CA . GLY A 1 278 ? 6.793 30.953 8.797 1 51.19 278 GLY A CA 1
ATOM 2139 C C . GLY A 1 278 ? 5.688 30.047 8.305 1 51.19 278 GLY A C 1
ATOM 2140 O O . GLY A 1 278 ? 5.871 28.828 8.227 1 51.19 278 GLY A O 1
ATOM 2141 N N . ILE A 1 279 ? 4.516 30.547 8.141 1 52.41 279 ILE A N 1
ATOM 2142 C CA . ILE A 1 279 ? 3.258 29.953 7.688 1 52.41 279 ILE A CA 1
ATOM 2143 C C . ILE A 1 279 ? 3.477 29.219 6.367 1 52.41 279 ILE A C 1
ATOM 2145 O O . ILE A 1 279 ? 4.332 29.609 5.57 1 52.41 279 ILE A O 1
ATOM 2149 N N . GLU A 1 280 ? 2.951 28.047 6.211 1 55.06 280 GLU A N 1
ATOM 2150 C CA . GLU A 1 280 ? 2.949 27.25 4.984 1 55.06 280 GLU A CA 1
ATOM 2151 C C . GLU A 1 280 ? 2.775 28.141 3.756 1 55.06 280 GLU A C 1
ATOM 2153 O O . GLU A 1 280 ? 1.762 28.828 3.621 1 55.06 280 GLU A O 1
ATOM 2158 N N . GLU A 1 281 ? 3.854 28.625 3.189 1 60.56 281 GLU A N 1
ATOM 2159 C CA . GLU A 1 281 ? 3.771 29.375 1.936 1 60.56 281 GLU A CA 1
ATOM 2160 C C . GLU A 1 281 ? 3.818 28.422 0.735 1 60.56 281 GLU A C 1
ATOM 2162 O O . GLU A 1 281 ? 4.551 27.438 0.746 1 60.56 281 GLU A O 1
ATOM 2167 N N . THR A 1 282 ? 2.74 28.281 -0.083 1 69.94 282 THR A N 1
ATOM 2168 C CA . THR A 1 282 ? 2.717 27.531 -1.331 1 69.94 282 THR A CA 1
ATOM 2169 C C . THR A 1 282 ? 3.59 28.203 -2.387 1 69.94 282 THR A C 1
ATOM 2171 O O . THR A 1 282 ? 3.541 29.422 -2.557 1 69.94 282 THR A O 1
ATOM 2174 N N . CYS A 1 283 ? 4.621 27.406 -2.779 1 73 283 CYS A N 1
ATOM 2175 C CA . CYS A 1 283 ? 5.48 27.891 -3.855 1 73 283 CYS A CA 1
ATOM 2176 C C . CYS A 1 283 ? 4.801 27.734 -5.211 1 73 283 CYS A C 1
ATOM 2178 O O . CYS A 1 283 ? 4.105 26.734 -5.445 1 73 283 CYS A O 1
ATOM 2180 N N . THR A 1 284 ? 4.43 28.734 -5.973 1 67.19 284 THR A N 1
ATOM 2181 C CA . THR A 1 284 ? 3.814 28.719 -7.293 1 67.19 284 THR A CA 1
ATOM 2182 C C . THR A 1 284 ? 4.789 28.188 -8.336 1 67.19 284 THR A C 1
ATOM 2184 O O . THR A 1 284 ? 5.996 28.438 -8.25 1 67.19 284 THR A O 1
ATOM 2187 N N . MET B 1 1 ? -35.344 40.188 20.906 1 33.62 1 MET B N 1
ATOM 2188 C CA . MET B 1 1 ? -34.188 40.188 20 1 33.62 1 MET B CA 1
ATOM 2189 C C . MET B 1 1 ? -33.875 38.781 19.484 1 33.62 1 MET B C 1
ATOM 2191 O O . MET B 1 1 ? -33.594 37.875 20.281 1 33.62 1 MET B O 1
ATOM 2195 N N . ASP B 1 2 ? -34.531 38.312 18.312 1 36.84 2 ASP B N 1
ATOM 2196 C CA . ASP B 1 2 ? -34.531 37.062 17.578 1 36.84 2 ASP B CA 1
ATOM 2197 C C . ASP B 1 2 ? -33.125 36.688 17.094 1 36.84 2 ASP B C 1
ATOM 2199 O O . ASP B 1 2 ? -32.562 37.375 16.25 1 36.84 2 ASP B O 1
ATOM 2203 N N . SER B 1 3 ? -32.25 36.156 17.906 1 40.53 3 SER B N 1
ATOM 2204 C CA . SER B 1 3 ? -30.938 35.594 17.562 1 40.53 3 SER B CA 1
ATOM 2205 C C . SER B 1 3 ? -31.047 34.625 16.406 1 40.53 3 SER B C 1
ATOM 2207 O O . SER B 1 3 ? -31.5 33.469 16.578 1 40.53 3 SER B O 1
ATOM 2209 N N . THR B 1 4 ? -31.391 35.125 15.164 1 42 4 THR B N 1
ATOM 2210 C CA . THR B 1 4 ? -31.297 34.344 13.945 1 42 4 THR B CA 1
ATOM 2211 C C . THR B 1 4 ? -29.922 33.688 13.836 1 42 4 THR B C 1
ATOM 2213 O O . THR B 1 4 ? -28.906 34.375 13.656 1 42 4 THR B O 1
ATOM 2216 N N . THR B 1 5 ? -29.719 32.562 14.469 1 43.12 5 THR B N 1
ATOM 2217 C CA . THR B 1 5 ? -28.578 31.703 14.219 1 43.12 5 THR B CA 1
ATOM 2218 C C . THR B 1 5 ? -28.312 31.594 12.719 1 43.12 5 THR B C 1
ATOM 2220 O O . THR B 1 5 ? -29.125 31.031 11.977 1 43.12 5 THR B O 1
ATOM 2223 N N . GLU B 1 6 ? -27.594 32.562 12.133 1 42.72 6 GLU B N 1
ATOM 2224 C CA . GLU B 1 6 ? -27.125 32.469 10.758 1 42.72 6 GLU B CA 1
ATOM 2225 C C . GLU B 1 6 ? -26.594 31.078 10.43 1 42.72 6 GLU B C 1
ATOM 2227 O O . GLU B 1 6 ? -25.641 30.609 11.07 1 42.72 6 GLU B O 1
ATOM 2232 N N . ILE B 1 7 ? -27.359 30.188 10.039 1 43.25 7 ILE B N 1
ATOM 2233 C CA . ILE B 1 7 ? -26.953 28.906 9.453 1 43.25 7 ILE B CA 1
ATOM 2234 C C . ILE B 1 7 ? -25.844 29.141 8.422 1 43.25 7 ILE B C 1
ATOM 2236 O O . ILE B 1 7 ? -26.062 29.828 7.418 1 43.25 7 ILE B O 1
ATOM 2240 N N . GLN B 1 8 ? -24.641 29.188 8.797 1 44.69 8 GLN B N 1
ATOM 2241 C CA . GLN B 1 8 ? -23.547 29.266 7.824 1 44.69 8 GLN B CA 1
ATOM 2242 C C . GLN B 1 8 ? -23.797 28.297 6.668 1 44.69 8 GLN B C 1
ATOM 2244 O O . GLN B 1 8 ? -24.219 27.156 6.883 1 44.69 8 GLN B O 1
ATOM 2249 N N . PRO B 1 9 ? -24.016 28.75 5.484 1 45.56 9 PRO B N 1
ATOM 2250 C CA . PRO B 1 9 ? -24.25 27.875 4.332 1 45.56 9 PRO B CA 1
ATOM 2251 C C . PRO B 1 9 ? -23.25 26.734 4.242 1 45.56 9 PRO B C 1
ATOM 2253 O O . PRO B 1 9 ? -22.125 26.859 4.746 1 45.56 9 PRO B O 1
ATOM 2256 N N . PRO B 1 10 ? -23.672 25.484 3.979 1 46 10 PRO B N 1
ATOM 2257 C CA . PRO B 1 10 ? -22.719 24.391 3.814 1 46 10 PRO B CA 1
ATOM 2258 C C . PRO B 1 10 ? -21.594 24.703 2.844 1 46 10 PRO B C 1
ATOM 2260 O O . PRO B 1 10 ? -21.781 25.484 1.9 1 46 10 PRO B O 1
ATOM 2263 N N . VAL B 1 11 ? -20.406 24.906 3.176 1 45.28 11 VAL B N 1
ATOM 2264 C CA . VAL B 1 11 ? -19.25 25.125 2.314 1 45.28 11 VAL B CA 1
ATOM 2265 C C . VAL B 1 11 ? -19.375 24.25 1.066 1 45.28 11 VAL B C 1
ATOM 2267 O O . VAL B 1 11 ? -19.625 23.047 1.164 1 45.28 11 VAL B O 1
ATOM 2270 N N . PRO B 1 12 ? -19.656 24.844 -0.144 1 47.31 12 PRO B N 1
ATOM 2271 C CA . PRO B 1 12 ? -19.766 24.031 -1.357 1 47.31 12 PRO B CA 1
ATOM 2272 C C . PRO B 1 12 ? -18.625 23.016 -1.495 1 47.31 12 PRO B C 1
ATOM 2274 O O . PRO B 1 12 ? -17.469 23.359 -1.265 1 47.31 12 PRO B O 1
ATOM 2277 N N . VAL B 1 13 ? -18.938 21.828 -1.468 1 51.38 13 VAL B N 1
ATOM 2278 C CA . VAL B 1 13 ? -17.922 20.812 -1.676 1 51.38 13 VAL B CA 1
ATOM 2279 C C . VAL B 1 13 ? -17.297 20.969 -3.062 1 51.38 13 VAL B C 1
ATOM 2281 O O . VAL B 1 13 ? -18 20.859 -4.074 1 51.38 13 VAL B O 1
ATOM 2284 N N . VAL B 1 14 ? -16.453 21.938 -3.328 1 55.34 14 VAL B N 1
ATOM 2285 C CA . VAL B 1 14 ? -15.719 22.047 -4.59 1 55.34 14 VAL B CA 1
ATOM 2286 C C . VAL B 1 14 ? -15.234 20.656 -5.027 1 55.34 14 VAL B C 1
ATOM 2288 O O . VAL B 1 14 ? -14.516 19.984 -4.289 1 55.34 14 VAL B O 1
ATOM 2291 N N . ARG B 1 15 ? -16.156 20.156 -6.062 1 60.5 15 ARG B N 1
ATOM 2292 C CA . ARG B 1 15 ? -15.797 18.875 -6.633 1 60.5 15 ARG B CA 1
ATOM 2293 C C . ARG B 1 15 ? -14.367 18.875 -7.172 1 60.5 15 ARG B C 1
ATOM 2295 O O . ARG B 1 15 ? -14.07 19.594 -8.141 1 60.5 15 ARG B O 1
ATOM 2302 N N . ARG B 1 16 ? -13.367 18.5 -6.387 1 70.19 16 ARG B N 1
ATOM 2303 C CA . ARG B 1 16 ? -11.984 18.359 -6.832 1 70.19 16 ARG B CA 1
ATOM 2304 C C . ARG B 1 16 ? -11.781 17.047 -7.578 1 70.19 16 ARG B C 1
ATOM 2306 O O . ARG B 1 16 ? -12.477 16.062 -7.32 1 70.19 16 ARG B O 1
ATOM 2313 N N . ASN B 1 17 ? -11.328 17.031 -8.844 1 87.38 17 ASN B N 1
ATOM 2314 C CA . ASN B 1 17 ? -11 15.859 -9.648 1 87.38 17 ASN B CA 1
ATOM 2315 C C . ASN B 1 17 ? -9.719 15.188 -9.172 1 87.38 17 ASN B C 1
ATOM 2317 O O . ASN B 1 17 ? -8.875 14.797 -9.984 1 87.38 17 ASN B O 1
ATOM 2321 N N . GLY B 1 18 ? -9.641 15.023 -7.887 1 91.38 18 GLY B N 1
ATOM 2322 C CA . GLY B 1 18 ? -8.477 14.375 -7.305 1 91.38 18 GLY B CA 1
ATOM 2323 C C . GLY B 1 18 ? -8.375 12.898 -7.648 1 91.38 18 GLY B C 1
ATOM 2324 O O . GLY B 1 18 ? -7.273 12.375 -7.824 1 91.38 18 GLY B O 1
ATOM 2325 N N . TRP B 1 19 ? -9.555 12.273 -7.801 1 94.19 19 TRP B N 1
ATOM 2326 C CA . TRP B 1 19 ? -9.562 10.852 -8.117 1 94.19 19 TRP B CA 1
ATOM 2327 C C . TRP B 1 19 ? -8.938 10.594 -9.484 1 94.19 19 TRP B C 1
ATOM 2329 O O . TRP B 1 19 ? -8.281 9.578 -9.695 1 94.19 19 TRP B O 1
ATOM 2339 N N . LEU B 1 20 ? -9.094 11.477 -10.43 1 96.06 20 LEU B N 1
ATOM 2340 C CA . LEU B 1 20 ? -8.508 11.328 -11.758 1 96.06 20 LEU B CA 1
ATOM 2341 C C . LEU B 1 20 ? -6.984 11.445 -11.695 1 96.06 20 LEU B C 1
ATOM 2343 O O . LEU B 1 20 ? -6.277 10.758 -12.438 1 96.06 20 LEU B O 1
ATOM 2347 N N . LYS B 1 21 ? -6.492 12.328 -10.836 1 95 21 LYS B N 1
ATOM 2348 C CA . LYS B 1 21 ? -5.051 12.461 -10.648 1 95 21 LYS B CA 1
ATOM 2349 C C . LYS B 1 21 ? -4.457 11.188 -10.047 1 95 21 LYS B C 1
ATOM 2351 O O . LYS B 1 21 ? -3.371 10.758 -10.445 1 95 21 LYS B O 1
ATOM 2356 N N . VAL B 1 22 ? -5.191 10.633 -9.125 1 95.5 22 VAL B N 1
ATOM 2357 C CA . VAL B 1 22 ? -4.754 9.383 -8.508 1 95.5 22 VAL B CA 1
ATOM 2358 C C . VAL B 1 22 ? -4.68 8.289 -9.57 1 95.5 22 VAL B C 1
ATOM 2360 O O . VAL B 1 22 ? -3.67 7.59 -9.68 1 95.5 22 VAL B O 1
ATOM 2363 N N . LEU B 1 23 ? -5.707 8.172 -10.367 1 97.19 23 LEU B N 1
ATOM 2364 C CA . LEU B 1 23 ? -5.781 7.129 -11.383 1 97.19 23 LEU B CA 1
ATOM 2365 C C . LEU B 1 23 ? -4.715 7.332 -12.453 1 97.19 23 LEU B C 1
ATOM 2367 O O . LEU B 1 23 ? -4.004 6.395 -12.82 1 97.19 23 LEU B O 1
ATOM 2371 N N . THR B 1 24 ? -4.562 8.547 -12.945 1 97.56 24 THR B N 1
ATOM 2372 C CA . THR B 1 24 ? -3.611 8.836 -14.016 1 97.56 24 THR B CA 1
ATOM 2373 C C . THR B 1 24 ? -2.178 8.617 -13.531 1 97.56 24 THR B C 1
ATOM 2375 O O . THR B 1 24 ? -1.357 8.047 -14.258 1 97.56 24 THR B O 1
ATOM 2378 N N . THR B 1 25 ? -1.876 9.094 -12.344 1 96.94 25 THR B N 1
ATOM 2379 C CA . THR B 1 25 ? -0.541 8.891 -11.789 1 96.94 25 THR B CA 1
ATOM 2380 C C . THR B 1 25 ? -0.24 7.406 -11.617 1 96.94 25 THR B C 1
ATOM 2382 O O . THR B 1 25 ? 0.863 6.953 -11.93 1 96.94 25 THR B O 1
ATOM 2385 N N . ALA B 1 26 ? -1.229 6.684 -11.109 1 97.81 26 ALA B N 1
ATOM 2386 C CA . ALA B 1 26 ? -1.041 5.246 -10.93 1 97.81 26 ALA B CA 1
ATOM 2387 C C . ALA B 1 26 ? -0.827 4.547 -12.266 1 97.81 26 ALA B C 1
ATOM 2389 O O . ALA B 1 26 ? -0.013 3.625 -12.367 1 97.81 26 ALA B O 1
ATOM 2390 N N . VAL B 1 27 ? -1.557 4.969 -13.312 1 98.06 27 VAL B N 1
ATOM 2391 C CA . VAL B 1 27 ? -1.406 4.395 -14.648 1 98.06 27 VAL B CA 1
ATOM 2392 C C . VAL B 1 27 ? -0 4.672 -15.172 1 98.06 27 VAL B C 1
ATOM 2394 O O . VAL B 1 27 ? 0.64 3.791 -15.75 1 98.06 27 VAL B O 1
ATOM 2397 N N . VAL B 1 28 ? 0.52 5.832 -14.977 1 98.44 28 VAL B N 1
ATOM 2398 C CA . VAL B 1 28 ? 1.858 6.203 -15.422 1 98.44 28 VAL B CA 1
ATOM 2399 C C . VAL B 1 28 ? 2.896 5.332 -14.719 1 98.44 28 VAL B C 1
ATOM 2401 O O . VAL B 1 28 ? 3.789 4.773 -15.367 1 98.44 28 VAL B O 1
ATOM 2404 N N . PHE B 1 29 ? 2.785 5.219 -13.406 1 98.44 29 PHE B N 1
ATOM 2405 C CA . PHE B 1 29 ? 3.721 4.383 -12.664 1 98.44 29 PHE B CA 1
ATOM 2406 C C . PHE B 1 29 ? 3.635 2.934 -13.133 1 98.44 29 PHE B C 1
ATOM 2408 O O . PHE B 1 29 ? 4.656 2.248 -13.234 1 98.44 29 PHE B O 1
ATOM 2415 N N . TYR B 1 30 ? 2.41 2.473 -13.352 1 98.38 30 TYR B N 1
ATOM 2416 C CA . TYR B 1 30 ? 2.219 1.104 -13.82 1 98.38 30 TYR B CA 1
ATOM 2417 C C . TYR B 1 30 ? 2.924 0.877 -15.156 1 98.38 30 TYR B C 1
ATOM 2419 O O . TYR B 1 30 ? 3.621 -0.124 -15.328 1 98.38 30 TYR B O 1
ATOM 2427 N N . VAL B 1 31 ? 2.74 1.769 -16.094 1 98.38 31 VAL B N 1
ATOM 2428 C CA . VAL B 1 31 ? 3.35 1.663 -17.422 1 98.38 31 VAL B CA 1
ATOM 2429 C C . VAL B 1 31 ? 4.871 1.728 -17.297 1 98.38 31 VAL B C 1
ATOM 2431 O O . VAL B 1 31 ? 5.586 0.937 -17.922 1 98.38 31 VAL B O 1
ATOM 2434 N N . LEU B 1 32 ? 5.406 2.629 -16.484 1 98.44 32 LEU B N 1
ATOM 2435 C CA . LEU B 1 32 ? 6.848 2.744 -16.297 1 98.44 32 LEU B CA 1
ATOM 2436 C C . LEU B 1 32 ? 7.418 1.474 -15.672 1 98.44 32 LEU B C 1
ATOM 2438 O O . LEU B 1 32 ? 8.5 1.023 -16.047 1 98.44 32 LEU B O 1
ATOM 2442 N N . LEU B 1 33 ? 6.691 0.928 -14.719 1 98.38 33 LEU B N 1
ATOM 2443 C CA . LEU B 1 33 ? 7.109 -0.327 -14.102 1 98.38 33 LEU B CA 1
ATOM 2444 C C . LEU B 1 33 ? 7.133 -1.455 -15.125 1 98.38 33 LEU B C 1
ATOM 2446 O O . LEU B 1 33 ? 8.07 -2.26 -15.148 1 98.38 33 LEU B O 1
ATOM 2450 N N . LEU B 1 34 ? 6.07 -1.501 -15.914 1 97.94 34 LEU B N 1
ATOM 2451 C CA . LEU B 1 34 ? 5.98 -2.537 -16.938 1 97.94 34 LEU B CA 1
ATOM 2452 C C . LEU B 1 34 ? 7.129 -2.424 -17.938 1 97.94 34 LEU B C 1
ATOM 2454 O O . LEU B 1 34 ? 7.77 -3.424 -18.266 1 97.94 34 LEU B O 1
ATOM 2458 N N . VAL B 1 35 ? 7.418 -1.241 -18.406 1 98 35 VAL B N 1
ATOM 2459 C CA . VAL B 1 35 ? 8.508 -1.006 -19.344 1 98 35 VAL B CA 1
ATOM 2460 C C . VAL B 1 35 ? 9.836 -1.376 -18.703 1 98 35 VAL B C 1
ATOM 2462 O O . VAL B 1 35 ? 10.672 -2.043 -19.328 1 98 35 VAL B O 1
ATOM 2465 N N . ALA B 1 36 ? 10.047 -0.966 -17.453 1 97.44 36 ALA B N 1
ATOM 2466 C CA . ALA B 1 36 ? 11.281 -1.296 -16.75 1 97.44 36 ALA B CA 1
ATOM 2467 C C . ALA B 1 36 ? 11.445 -2.807 -16.609 1 97.44 36 ALA B C 1
ATOM 2469 O O . ALA B 1 36 ? 12.539 -3.34 -16.828 1 97.44 36 ALA B O 1
ATOM 2470 N N . LEU B 1 37 ? 10.367 -3.436 -16.219 1 96.38 37 LEU B N 1
ATOM 2471 C CA . LEU B 1 37 ? 10.398 -4.883 -16.047 1 96.38 37 LEU B CA 1
ATOM 2472 C C . LEU B 1 37 ? 10.727 -5.586 -17.359 1 96.38 37 LEU B C 1
ATOM 2474 O O . LEU B 1 37 ? 11.562 -6.5 -17.375 1 96.38 37 LEU B O 1
ATOM 2478 N N . LEU B 1 38 ? 10.117 -5.18 -18.453 1 95.38 38 LEU B N 1
ATOM 2479 C CA . LEU B 1 38 ? 10.305 -5.824 -19.75 1 95.38 38 LEU B CA 1
ATOM 2480 C C . LEU B 1 38 ? 11.703 -5.543 -20.297 1 95.38 38 LEU B C 1
ATOM 2482 O O . LEU B 1 38 ? 12.32 -6.422 -20.906 1 95.38 38 LEU B O 1
ATOM 2486 N N . LEU B 1 39 ? 12.227 -4.363 -20.078 1 95.56 39 LEU B N 1
ATOM 2487 C CA . LEU B 1 39 ? 13.516 -3.965 -20.625 1 95.56 39 LEU B CA 1
ATOM 2488 C C . LEU B 1 39 ? 14.664 -4.562 -19.828 1 95.56 39 LEU B C 1
ATOM 2490 O O . LEU B 1 39 ? 15.672 -4.984 -20.391 1 95.56 39 LEU B O 1
ATOM 2494 N N . THR B 1 40 ? 14.531 -4.613 -18.547 1 94.88 40 THR B N 1
ATOM 2495 C CA . THR B 1 40 ? 15.648 -4.996 -17.688 1 94.88 40 THR B CA 1
ATOM 2496 C C . THR B 1 40 ? 15.539 -6.465 -17.281 1 94.88 40 THR B C 1
ATOM 2498 O O . THR B 1 40 ? 16.516 -7.051 -16.797 1 94.88 40 THR B O 1
ATOM 2501 N N . LYS B 1 41 ? 14.312 -7.02 -17.328 1 92.94 41 LYS B N 1
ATOM 2502 C CA . LYS B 1 41 ? 14.031 -8.383 -16.906 1 92.94 41 LYS B CA 1
ATOM 2503 C C . LYS B 1 41 ? 14.32 -8.562 -15.414 1 92.94 41 LYS B C 1
ATOM 2505 O O . LYS B 1 41 ? 14.711 -9.648 -14.977 1 92.94 41 LYS B O 1
ATOM 2510 N N . ASN B 1 42 ? 14.281 -7.43 -14.703 1 94.62 42 ASN B N 1
ATOM 2511 C CA . ASN B 1 42 ? 14.477 -7.449 -13.258 1 94.62 42 ASN B CA 1
ATOM 2512 C C . ASN B 1 42 ? 13.227 -7.941 -12.531 1 94.62 42 ASN B C 1
ATOM 2514 O O . ASN B 1 42 ? 12.312 -7.164 -12.258 1 94.62 42 ASN B O 1
ATOM 2518 N N . SER B 1 43 ? 13.195 -9.188 -12.039 1 95 43 SER B N 1
ATOM 2519 C CA . SER B 1 43 ? 12.031 -9.828 -11.438 1 95 43 SER B CA 1
ATOM 2520 C C . SER B 1 43 ? 11.664 -9.164 -10.117 1 95 43 SER B C 1
ATOM 2522 O O . SER B 1 43 ? 10.547 -9.336 -9.617 1 95 43 SER B O 1
ATOM 2524 N N . ASN B 1 44 ? 12.594 -8.398 -9.562 1 96.62 44 ASN B N 1
ATOM 2525 C CA . ASN B 1 44 ? 12.32 -7.723 -8.297 1 96.62 44 ASN B CA 1
ATOM 2526 C C . ASN B 1 44 ? 11.227 -6.672 -8.453 1 96.62 44 ASN B C 1
ATOM 2528 O O . ASN B 1 44 ? 10.664 -6.203 -7.461 1 96.62 44 ASN B O 1
ATOM 2532 N N . LEU B 1 45 ? 10.891 -6.289 -9.664 1 98 45 LEU B N 1
ATOM 2533 C CA . LEU B 1 45 ? 9.906 -5.238 -9.898 1 98 45 LEU B CA 1
ATOM 2534 C C . LEU B 1 45 ? 8.492 -5.812 -9.945 1 98 45 LEU B C 1
ATOM 2536 O O . LEU B 1 45 ? 7.512 -5.066 -9.867 1 98 45 LEU B O 1
ATOM 2540 N N . PHE B 1 46 ? 8.367 -7.133 -10.094 1 97.5 46 PHE B N 1
ATOM 2541 C CA . PHE B 1 46 ? 7.09 -7.773 -10.375 1 97.5 46 PHE B CA 1
ATOM 2542 C C . PHE B 1 46 ? 6.086 -7.496 -9.266 1 97.5 46 PHE B C 1
ATOM 2544 O O . PHE B 1 46 ? 4.945 -7.121 -9.531 1 97.5 46 PHE B O 1
ATOM 2551 N N . PRO B 1 47 ? 6.48 -7.707 -7.973 1 97.94 47 PRO B N 1
ATOM 2552 C CA . PRO B 1 47 ? 5.488 -7.469 -6.922 1 97.94 47 PRO B CA 1
ATOM 2553 C C . PRO B 1 47 ? 4.941 -6.043 -6.941 1 97.94 47 PRO B C 1
ATOM 2555 O O . PRO B 1 47 ? 3.756 -5.828 -6.68 1 97.94 47 PRO B O 1
ATOM 2558 N N . THR B 1 48 ? 5.816 -5.09 -7.246 1 98.62 48 THR B N 1
ATOM 2559 C CA . THR B 1 48 ? 5.367 -3.705 -7.297 1 98.62 48 THR B CA 1
ATOM 2560 C C . THR B 1 48 ? 4.414 -3.488 -8.469 1 98.62 48 THR B C 1
ATOM 2562 O O . THR B 1 48 ? 3.414 -2.781 -8.344 1 98.62 48 THR B O 1
ATOM 2565 N N . LEU B 1 49 ? 4.73 -4.074 -9.602 1 98.5 49 LEU B N 1
ATOM 2566 C CA . LEU B 1 49 ? 3.85 -3.99 -10.758 1 98.5 49 LEU B CA 1
ATOM 2567 C C . LEU B 1 49 ? 2.469 -4.551 -10.438 1 98.5 49 LEU B C 1
ATOM 2569 O O . LEU B 1 49 ? 1.453 -3.91 -10.719 1 98.5 49 LEU B O 1
ATOM 2573 N N . ALA B 1 50 ? 2.441 -5.777 -9.867 1 98.38 50 ALA B N 1
ATOM 2574 C CA . ALA B 1 50 ? 1.183 -6.434 -9.523 1 98.38 50 ALA B CA 1
ATOM 2575 C C . ALA B 1 50 ? 0.394 -5.609 -8.516 1 98.38 50 ALA B C 1
ATOM 2577 O O . ALA B 1 50 ? -0.828 -5.48 -8.625 1 98.38 50 ALA B O 1
ATOM 2578 N N . MET B 1 51 ? 1.104 -5.051 -7.59 1 98.44 51 MET B N 1
ATOM 2579 C CA . MET B 1 51 ? 0.472 -4.254 -6.543 1 98.44 51 MET B CA 1
ATOM 2580 C C . MET B 1 51 ? -0.137 -2.979 -7.121 1 98.44 51 MET B C 1
ATOM 2582 O O . MET B 1 51 ? -1.31 -2.684 -6.883 1 98.44 51 MET B O 1
ATOM 2586 N N . VAL B 1 52 ? 0.648 -2.207 -7.883 1 98.44 52 VAL B N 1
ATOM 2587 C CA . VAL B 1 52 ? 0.156 -0.964 -8.469 1 98.44 52 VAL B CA 1
ATOM 2588 C C . VAL B 1 52 ? -1.034 -1.257 -9.375 1 98.44 52 VAL B C 1
ATOM 2590 O O . VAL B 1 52 ? -2.041 -0.544 -9.344 1 98.44 52 VAL B O 1
ATOM 2593 N N . GLY B 1 53 ? -0.949 -2.287 -10.141 1 98.12 53 GLY B N 1
ATOM 2594 C CA . GLY B 1 53 ? -2.035 -2.658 -11.039 1 98.12 53 GLY B CA 1
ATOM 2595 C C . GLY B 1 53 ? -3.309 -3.035 -10.305 1 98.12 53 GLY B C 1
ATOM 2596 O O . GLY B 1 53 ? -4.406 -2.68 -10.734 1 98.12 53 GLY B O 1
ATOM 2597 N N . SER B 1 54 ? -3.191 -3.729 -9.203 1 98.31 54 SER B N 1
ATOM 2598 C CA . SER B 1 54 ? -4.34 -4.254 -8.477 1 98.31 54 SER B CA 1
ATOM 2599 C C . SER B 1 54 ? -4.98 -3.178 -7.605 1 98.31 54 SER B C 1
ATOM 2601 O O . SER B 1 54 ? -6.168 -3.256 -7.285 1 98.31 54 SER B O 1
ATOM 2603 N N . PHE B 1 55 ? -4.195 -2.143 -7.289 1 98.12 55 PHE B N 1
ATOM 2604 C CA . PHE B 1 55 ? -4.688 -1.145 -6.344 1 98.12 55 PHE B CA 1
ATOM 2605 C C . PHE B 1 55 ? -5.168 0.102 -7.078 1 98.12 55 PHE B C 1
ATOM 2607 O O . PHE B 1 55 ? -5.934 0.895 -6.527 1 98.12 55 PHE B O 1
ATOM 2614 N N . MET B 1 56 ? -4.727 0.361 -8.297 1 97.62 56 MET B N 1
ATOM 2615 C CA . MET B 1 56 ? -4.898 1.651 -8.961 1 97.62 56 MET B CA 1
ATOM 2616 C C . MET B 1 56 ? -6.379 2.004 -9.086 1 97.62 56 MET B C 1
ATOM 2618 O O . MET B 1 56 ? -6.801 3.078 -8.656 1 97.62 56 MET B O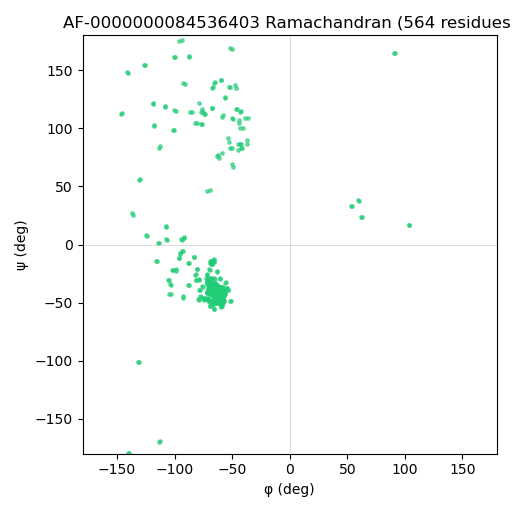 1
ATOM 2622 N N . VAL B 1 57 ? -7.219 1.096 -9.562 1 97.88 57 VAL B N 1
ATOM 2623 C CA . VAL B 1 57 ? -8.625 1.42 -9.781 1 97.88 57 VAL B CA 1
ATOM 2624 C C . VAL B 1 57 ? -9.367 1.412 -8.445 1 97.88 57 VAL B C 1
ATOM 2626 O O . VAL B 1 57 ? -10.133 2.332 -8.148 1 97.88 57 VAL B O 1
ATOM 2629 N N . PRO B 1 58 ? -9.117 0.391 -7.598 1 98.12 58 PRO B N 1
ATOM 2630 C CA . PRO B 1 58 ? -9.789 0.402 -6.293 1 98.12 58 PRO B CA 1
ATOM 2631 C C . PRO B 1 58 ? -9.523 1.681 -5.504 1 98.12 58 PRO B C 1
ATOM 2633 O O . PRO B 1 58 ? -10.453 2.262 -4.934 1 98.12 58 PRO B O 1
ATOM 2636 N N . VAL B 1 59 ? -8.281 2.145 -5.504 1 97.75 59 VAL B N 1
ATOM 2637 C CA . VAL B 1 59 ? -7.945 3.357 -4.766 1 97.75 59 VAL B CA 1
ATOM 2638 C C . VAL B 1 59 ? -8.602 4.566 -5.434 1 97.75 59 VAL B C 1
ATOM 2640 O O . VAL B 1 59 ? -9.156 5.434 -4.754 1 97.75 59 VAL B O 1
ATOM 2643 N N . ALA B 1 60 ? -8.586 4.633 -6.703 1 97.31 60 ALA B N 1
ATOM 2644 C CA . ALA B 1 60 ? -9.203 5.738 -7.434 1 97.31 60 ALA B CA 1
ATOM 2645 C C . ALA B 1 60 ? -10.711 5.777 -7.199 1 97.31 60 ALA B C 1
ATOM 2647 O O . ALA B 1 60 ? -11.297 6.855 -7.082 1 97.31 60 ALA B O 1
ATOM 2648 N N . TYR B 1 61 ? -11.336 4.594 -7.16 1 96.81 61 TYR B N 1
ATOM 2649 C CA . TYR B 1 61 ? -12.773 4.492 -6.93 1 96.81 61 TYR B CA 1
ATOM 2650 C C . TYR B 1 61 ? -13.148 5.047 -5.562 1 96.81 61 TYR B C 1
ATOM 2652 O O . TYR B 1 61 ? -14.133 5.785 -5.43 1 96.81 61 TYR B O 1
ATOM 2660 N N . VAL B 1 62 ? -12.375 4.68 -4.59 1 97.06 62 VAL B N 1
ATOM 2661 C CA . VAL B 1 62 ? -12.633 5.156 -3.234 1 97.06 62 VAL B CA 1
ATOM 2662 C C . VAL B 1 62 ? -12.461 6.672 -3.178 1 97.06 62 VAL B C 1
ATOM 2664 O O . VAL B 1 62 ? -13.258 7.371 -2.557 1 97.06 62 VAL B O 1
ATOM 2667 N N . ALA B 1 63 ? -11.383 7.184 -3.82 1 95.44 63 ALA B N 1
ATOM 2668 C CA . ALA B 1 63 ? -11.18 8.625 -3.891 1 95.44 63 ALA B CA 1
ATOM 2669 C C . ALA B 1 63 ? -12.359 9.312 -4.582 1 95.44 63 ALA B C 1
ATOM 2671 O O . ALA B 1 63 ? -12.797 10.383 -4.156 1 95.44 63 ALA B O 1
ATOM 2672 N N . PHE B 1 64 ? -12.867 8.688 -5.605 1 95.44 64 PHE B N 1
ATOM 2673 C CA . PHE B 1 64 ? -13.992 9.219 -6.371 1 95.44 64 PHE B CA 1
ATOM 2674 C C . PHE B 1 64 ? -15.234 9.344 -5.496 1 95.44 64 PHE B C 1
ATOM 2676 O O . PHE B 1 64 ? -15.867 10.398 -5.453 1 95.44 64 PHE B O 1
ATOM 2683 N N . ILE B 1 65 ? -15.547 8.281 -4.797 1 93.88 65 ILE B N 1
ATOM 2684 C CA . ILE B 1 65 ? -16.734 8.273 -3.953 1 93.88 65 ILE B CA 1
ATOM 2685 C C . ILE B 1 65 ? -16.547 9.234 -2.781 1 93.88 65 ILE B C 1
ATOM 2687 O O . ILE B 1 65 ? -17.484 9.938 -2.391 1 93.88 65 ILE B O 1
ATOM 2691 N N . TYR B 1 66 ? -15.391 9.266 -2.23 1 93.56 66 TYR B N 1
ATOM 2692 C CA . TYR B 1 66 ? -15.086 10.141 -1.107 1 93.56 66 TYR B CA 1
ATOM 2693 C C . TYR B 1 66 ? -15.258 11.609 -1.5 1 93.56 66 TYR B C 1
ATOM 2695 O O . TYR B 1 66 ? -15.773 12.406 -0.718 1 93.56 66 TYR B O 1
ATOM 2703 N N . GLU B 1 67 ? -14.812 11.984 -2.645 1 93.12 67 GLU B N 1
ATOM 2704 C CA . GLU B 1 67 ? -14.867 13.367 -3.111 1 93.12 67 GLU B CA 1
ATOM 2705 C C . GLU B 1 67 ? -16.297 13.797 -3.395 1 93.12 67 GLU B C 1
ATOM 2707 O O . GLU B 1 67 ? -16.594 14.992 -3.477 1 93.12 67 GLU B O 1
ATOM 2712 N N . ARG B 1 68 ? -17.141 12.883 -3.467 1 89.19 68 ARG B N 1
ATOM 2713 C CA . ARG B 1 68 ? -18.516 13.188 -3.799 1 89.19 68 ARG B CA 1
ATOM 2714 C C . ARG B 1 68 ? -19.422 13.047 -2.574 1 89.19 68 ARG B C 1
ATOM 2716 O O . ARG B 1 68 ? -20.641 13.156 -2.682 1 89.19 68 ARG B O 1
ATOM 2723 N N . ARG B 1 69 ? -18.75 12.797 -1.522 1 83.94 69 ARG B N 1
ATOM 2724 C CA . ARG B 1 69 ? -19.516 12.633 -0.292 1 83.94 69 ARG B CA 1
ATOM 2725 C C . ARG B 1 69 ? -20.312 13.898 0.037 1 83.94 69 ARG B C 1
ATOM 2727 O O . ARG B 1 69 ? -19.828 15.008 -0.197 1 83.94 69 ARG B O 1
ATOM 2734 N N . HIS B 1 70 ? -21.484 13.633 0.519 1 81.69 70 HIS B N 1
ATOM 2735 C CA . HIS B 1 70 ? -22.359 14.727 0.921 1 81.69 70 HIS B CA 1
ATOM 2736 C C . HIS B 1 70 ? -22.484 14.805 2.439 1 81.69 70 HIS B C 1
ATOM 2738 O O . HIS B 1 70 ? -22.938 13.859 3.08 1 81.69 70 HIS B O 1
ATOM 2744 N N . LEU B 1 71 ? -22.078 15.914 3.096 1 80.31 71 LEU B N 1
ATOM 2745 C CA . LEU B 1 71 ? -22.234 16.234 4.512 1 80.31 71 LEU B CA 1
ATOM 2746 C C . LEU B 1 71 ? -21.672 15.125 5.383 1 80.31 71 LEU B C 1
ATOM 2748 O O . LEU B 1 71 ? -22.312 14.703 6.352 1 80.31 71 LEU B O 1
ATOM 2752 N N . SER B 1 72 ? -20.625 14.484 4.91 1 86.56 72 SER B N 1
ATOM 2753 C CA . SER B 1 72 ? -19.969 13.445 5.68 1 86.56 72 SER B CA 1
ATOM 2754 C C . SER B 1 72 ? -18.812 14.016 6.504 1 86.56 72 SER B C 1
ATOM 2756 O O . SER B 1 72 ? -18.094 14.906 6.047 1 86.56 72 SER B O 1
ATOM 2758 N N . SER B 1 73 ? -18.703 13.555 7.699 1 84.88 73 SER B N 1
ATOM 2759 C CA . SER B 1 73 ? -17.625 14 8.578 1 84.88 73 SER B CA 1
ATOM 2760 C C . SER B 1 73 ? -16.438 13.062 8.5 1 84.88 73 SER B C 1
ATOM 2762 O O . SER B 1 73 ? -15.453 13.242 9.234 1 84.88 73 SER B O 1
ATOM 2764 N N . LEU B 1 74 ? -16.5 12.07 7.602 1 91.44 74 LEU B N 1
ATOM 2765 C CA . LEU B 1 74 ? -15.406 11.125 7.469 1 91.44 74 LEU B CA 1
ATOM 2766 C C . LEU B 1 74 ? -14.148 11.82 6.961 1 91.44 74 LEU B C 1
ATOM 2768 O O . LEU B 1 74 ? -14.227 12.703 6.105 1 91.44 74 LEU B O 1
ATOM 2772 N N . THR B 1 75 ? -13.062 11.406 7.562 1 90.81 75 THR B N 1
ATOM 2773 C CA . THR B 1 75 ? -11.773 11.898 7.09 1 90.81 75 THR B CA 1
ATOM 2774 C C . THR B 1 75 ? -11.102 10.859 6.191 1 90.81 75 THR B C 1
ATOM 2776 O O . THR B 1 75 ? -11.445 9.672 6.238 1 90.81 75 THR B O 1
ATOM 2779 N N . MET B 1 76 ? -10.164 11.25 5.422 1 90.06 76 MET B N 1
ATOM 2780 C CA . MET B 1 76 ? -9.469 10.352 4.504 1 90.06 76 MET B CA 1
ATOM 2781 C C . MET B 1 76 ? -8.703 9.273 5.266 1 90.06 76 MET B C 1
ATOM 2783 O O . MET B 1 76 ? -8.664 8.117 4.84 1 90.06 76 MET B O 1
ATOM 2787 N N . PRO B 1 77 ? -8.094 9.609 6.414 1 91.12 77 PRO B N 1
ATOM 2788 C CA . PRO B 1 77 ? -7.441 8.547 7.18 1 91.12 77 PRO B CA 1
ATOM 2789 C C . PRO B 1 77 ? -8.414 7.453 7.613 1 91.12 77 PRO B C 1
ATOM 2791 O O . PRO B 1 77 ? -8.07 6.27 7.559 1 91.12 77 PRO B O 1
ATOM 2794 N N . THR B 1 78 ? -9.617 7.875 7.945 1 93.56 78 THR B N 1
ATOM 2795 C CA . THR B 1 78 ? -10.609 6.891 8.367 1 93.56 78 THR B CA 1
ATOM 2796 C C . THR B 1 78 ? -11.016 6.004 7.191 1 93.56 78 THR B C 1
ATOM 2798 O O . THR B 1 78 ? -11.125 4.785 7.34 1 93.56 78 THR B O 1
ATOM 2801 N N . VAL B 1 79 ? -11.227 6.625 6.074 1 96.12 79 VAL B N 1
ATOM 2802 C CA . VAL B 1 79 ? -11.617 5.895 4.871 1 96.12 79 VAL B CA 1
ATOM 2803 C C . VAL B 1 79 ? -10.492 4.957 4.445 1 96.12 79 VAL B C 1
ATOM 2805 O O . VAL B 1 79 ? -10.742 3.814 4.051 1 96.12 79 VAL B O 1
ATOM 2808 N N . SER B 1 80 ? -9.266 5.418 4.586 1 95.56 80 SER B N 1
ATOM 2809 C CA . SER B 1 80 ? -8.117 4.594 4.254 1 95.56 80 SER B CA 1
ATOM 2810 C C . SER B 1 80 ? -8 3.393 5.188 1 95.56 80 SER B C 1
ATOM 2812 O O . SER B 1 80 ? -7.629 2.299 4.762 1 95.56 80 SER B O 1
ATOM 2814 N N . LEU B 1 81 ? -8.305 3.621 6.383 1 95.75 81 LEU B N 1
ATOM 2815 C CA . LEU B 1 81 ? -8.266 2.521 7.34 1 95.75 81 LEU B CA 1
ATOM 2816 C C . LEU B 1 81 ? -9.328 1.479 7.012 1 95.75 81 LEU B C 1
ATOM 2818 O O . LEU B 1 81 ? -9.094 0.277 7.156 1 95.75 81 LEU B O 1
ATOM 2822 N N . ALA B 1 82 ? -10.461 1.973 6.613 1 97.56 82 ALA B N 1
ATOM 2823 C CA . ALA B 1 82 ? -11.508 1.037 6.207 1 97.56 82 ALA B CA 1
ATOM 2824 C C . ALA B 1 82 ? -11.062 0.202 5.012 1 97.56 82 ALA B C 1
ATOM 2826 O O . ALA B 1 82 ? -11.367 -0.99 4.93 1 97.56 82 ALA B O 1
ATOM 2827 N N . PHE B 1 83 ? -10.391 0.808 4.078 1 98.5 83 PHE B N 1
ATOM 2828 C CA . PHE B 1 83 ? -9.82 0.127 2.922 1 98.5 83 PHE B CA 1
ATOM 2829 C C . PHE B 1 83 ? -8.844 -0.96 3.357 1 98.5 83 PHE B C 1
ATOM 2831 O O . PHE B 1 83 ? -8.945 -2.104 2.908 1 98.5 83 PHE B O 1
ATOM 2838 N N . ILE B 1 84 ? -7.953 -0.628 4.281 1 98 84 ILE B N 1
ATOM 2839 C CA . ILE B 1 84 ? -6.895 -1.527 4.727 1 98 84 ILE B CA 1
ATOM 2840 C C . ILE B 1 84 ? -7.492 -2.662 5.551 1 98 84 ILE B C 1
ATOM 2842 O O . ILE B 1 84 ? -7.227 -3.838 5.289 1 98 84 ILE B O 1
ATOM 2846 N N . TYR B 1 85 ? -8.367 -2.328 6.465 1 97.56 85 TYR B N 1
ATOM 2847 C CA . TYR B 1 85 ? -8.961 -3.336 7.336 1 97.56 85 TYR B CA 1
ATOM 2848 C C . TYR B 1 85 ? -9.945 -4.211 6.574 1 97.56 85 TYR B C 1
ATOM 2850 O O . TYR B 1 85 ? -10 -5.426 6.781 1 97.56 85 TYR B O 1
ATOM 2858 N N . GLY B 1 86 ? -10.719 -3.564 5.734 1 98 86 GLY B N 1
ATOM 2859 C CA . GLY B 1 86 ? -11.625 -4.348 4.902 1 98 86 GLY B CA 1
ATOM 2860 C C . GLY B 1 86 ? -10.906 -5.344 4.016 1 98 86 GLY B C 1
ATOM 2861 O O . GLY B 1 86 ? -11.375 -6.465 3.822 1 98 86 GLY B O 1
ATOM 2862 N N . GLY B 1 87 ? -9.781 -4.875 3.469 1 98.5 87 GLY B N 1
ATOM 2863 C CA . GLY B 1 87 ? -8.977 -5.766 2.645 1 98.5 87 GLY B CA 1
ATOM 2864 C C . GLY B 1 87 ? -8.312 -6.871 3.439 1 98.5 87 GLY B C 1
ATOM 2865 O O . GLY B 1 87 ? -8.523 -8.055 3.166 1 98.5 87 GLY B O 1
ATOM 2866 N N . LEU B 1 88 ? -7.586 -6.539 4.496 1 98.56 88 LEU B N 1
ATOM 2867 C CA . LEU B 1 88 ? -6.766 -7.492 5.238 1 98.56 88 LEU B CA 1
ATOM 2868 C C . LEU B 1 88 ? -7.637 -8.461 6.035 1 98.56 88 LEU B C 1
ATOM 2870 O O . LEU B 1 88 ? -7.473 -9.68 5.934 1 98.56 88 LEU B O 1
ATOM 2874 N N . LEU B 1 89 ? -8.594 -7.906 6.746 1 97.69 89 LEU B N 1
ATOM 2875 C CA . LEU B 1 89 ? -9.492 -8.789 7.484 1 97.69 89 LEU B CA 1
ATOM 2876 C C . LEU B 1 89 ? -10.328 -9.633 6.531 1 97.69 89 LEU B C 1
ATOM 2878 O O . LEU B 1 89 ? -10.617 -10.797 6.809 1 97.69 89 LEU B O 1
ATOM 2882 N N . GLY B 1 90 ? -10.695 -9.016 5.48 1 98 90 GLY B N 1
ATOM 2883 C CA . GLY B 1 90 ? -11.5 -9.711 4.492 1 98 90 GLY B CA 1
ATOM 2884 C C . GLY B 1 90 ? -10.812 -10.938 3.926 1 98 90 GLY B C 1
ATOM 2885 O O . GLY B 1 90 ? -11.359 -12.039 3.977 1 98 90 GLY B O 1
ATOM 2886 N N . ILE B 1 91 ? -9.625 -10.742 3.434 1 98.12 91 ILE B N 1
ATOM 2887 C CA . ILE B 1 91 ? -8.961 -11.859 2.766 1 98.12 91 ILE B CA 1
ATOM 2888 C C . ILE B 1 91 ? -8.531 -12.898 3.797 1 98.12 91 ILE B C 1
ATOM 2890 O O . ILE B 1 91 ? -8.555 -14.102 3.521 1 98.12 91 ILE B O 1
ATOM 2894 N N . ILE B 1 92 ? -8.164 -12.492 5.016 1 98.19 92 ILE B N 1
ATOM 2895 C CA . ILE B 1 92 ? -7.758 -13.414 6.074 1 98.19 92 ILE B CA 1
ATOM 2896 C C . ILE B 1 92 ? -8.961 -14.234 6.531 1 98.19 92 ILE B C 1
ATOM 2898 O O . ILE B 1 92 ? -8.891 -15.461 6.598 1 98.19 92 ILE B O 1
ATOM 2902 N N . ALA B 1 93 ? -10.055 -13.562 6.785 1 97.62 93 ALA B N 1
ATOM 2903 C CA . ALA B 1 93 ? -11.266 -14.258 7.219 1 97.62 93 ALA B CA 1
ATOM 2904 C C . ALA B 1 93 ? -11.766 -15.211 6.145 1 97.62 93 ALA B C 1
ATOM 2906 O O . ALA B 1 93 ? -12.164 -16.344 6.445 1 97.62 93 ALA B O 1
ATOM 2907 N N . ALA B 1 94 ? -11.773 -14.75 4.926 1 97.12 94 ALA B N 1
ATOM 2908 C CA . ALA B 1 94 ? -12.203 -15.617 3.83 1 97.12 94 ALA B CA 1
ATOM 2909 C C . ALA B 1 94 ? -11.312 -16.859 3.725 1 97.12 94 ALA B C 1
ATOM 2911 O O . ALA B 1 94 ? -11.805 -17.969 3.527 1 97.12 94 ALA B O 1
ATOM 2912 N N . ALA B 1 95 ? -10.016 -16.656 3.887 1 96.62 95 ALA B N 1
ATOM 2913 C CA . ALA B 1 95 ? -9.07 -17.766 3.791 1 96.62 95 ALA B CA 1
ATOM 2914 C C . ALA B 1 95 ? -9.312 -18.797 4.895 1 96.62 95 ALA B C 1
ATOM 2916 O O . ALA B 1 95 ? -9.188 -20 4.668 1 96.62 95 ALA B O 1
ATOM 2917 N N . PHE B 1 96 ? -9.672 -18.359 6.07 1 95.88 96 PHE B N 1
ATOM 2918 C CA . PHE B 1 96 ? -9.906 -19.266 7.195 1 95.88 96 PHE B CA 1
ATOM 2919 C C . PHE B 1 96 ? -11.25 -19.969 7.051 1 95.88 96 PHE B C 1
ATOM 2921 O O . PHE B 1 96 ? -11.367 -21.156 7.379 1 95.88 96 PHE B O 1
ATOM 2928 N N . LEU B 1 97 ? -12.258 -19.312 6.539 1 95.62 97 LEU B N 1
ATOM 2929 C CA . LEU B 1 97 ? -13.625 -19.828 6.559 1 95.62 97 LEU B CA 1
ATOM 2930 C C . LEU B 1 97 ? -13.906 -20.703 5.344 1 95.62 97 LEU B C 1
ATOM 2932 O O . LEU B 1 97 ? -14.625 -21.688 5.438 1 95.62 97 LEU B O 1
ATOM 2936 N N . GLU B 1 98 ? -13.344 -20.359 4.273 1 94.5 98 GLU B N 1
ATOM 2937 C CA . GLU B 1 98 ? -13.711 -21 3.018 1 94.5 98 GLU B CA 1
ATOM 2938 C C . GLU B 1 98 ? -13.414 -22.484 3.047 1 94.5 98 GLU B C 1
ATOM 2940 O O . GLU B 1 98 ? -14.234 -23.297 2.625 1 94.5 98 GLU B O 1
ATOM 2945 N N . PRO B 1 99 ? -12.273 -22.938 3.615 1 91.31 99 PRO B N 1
ATOM 2946 C CA . PRO B 1 99 ? -11.984 -24.375 3.625 1 91.31 99 PRO B CA 1
ATOM 2947 C C . PRO B 1 99 ? -13.008 -25.172 4.43 1 91.31 99 PRO B C 1
ATOM 2949 O O . PRO B 1 99 ? -13.227 -26.359 4.148 1 91.31 99 PRO B O 1
ATOM 2952 N N . PHE B 1 100 ? -13.664 -24.562 5.316 1 90.25 100 PHE B N 1
ATOM 2953 C CA . PHE B 1 100 ? -14.641 -25.25 6.148 1 90.25 100 PHE B CA 1
ATOM 2954 C C . PHE B 1 100 ? -15.969 -25.375 5.422 1 90.25 100 PHE B C 1
ATOM 2956 O O . PHE B 1 100 ? -16.719 -26.344 5.641 1 90.25 100 PHE B O 1
ATOM 2963 N N . PHE B 1 101 ? -16.219 -24.469 4.5 1 89.75 101 PHE B N 1
ATOM 2964 C CA . PHE B 1 101 ? -17.562 -24.406 3.949 1 89.75 101 PHE B CA 1
ATOM 2965 C C . PHE B 1 101 ? -17.562 -24.75 2.465 1 89.75 101 PHE B C 1
ATOM 2967 O O . PHE B 1 101 ? -18.609 -24.984 1.87 1 89.75 101 PHE B O 1
ATOM 2974 N N . ILE B 1 102 ? -16.391 -24.734 1.926 1 87.19 102 ILE B N 1
ATOM 2975 C CA . ILE B 1 102 ? -16.266 -25 0.498 1 87.19 102 ILE B CA 1
ATOM 2976 C C . ILE B 1 102 ? -15.422 -26.266 0.285 1 87.19 102 ILE B C 1
ATOM 2978 O O . ILE B 1 102 ? -14.188 -26.203 0.368 1 87.19 102 ILE B O 1
ATOM 2982 N N . ARG B 1 103 ? -16 -27.422 -0.013 1 81.81 103 ARG B N 1
ATOM 2983 C CA . ARG B 1 103 ? -15.305 -28.688 -0.203 1 81.81 103 ARG B CA 1
ATOM 2984 C C . ARG B 1 103 ? -15.195 -29.031 -1.684 1 81.81 103 ARG B C 1
ATOM 2986 O O . ARG B 1 103 ? -14.195 -29.609 -2.117 1 81.81 103 ARG B O 1
ATOM 2993 N N . GLN B 1 104 ? -16.203 -28.656 -2.35 1 81.62 104 GLN B N 1
ATOM 2994 C CA . GLN B 1 104 ? -16.234 -28.844 -3.795 1 81.62 104 GLN B CA 1
ATOM 2995 C C . GLN B 1 104 ? -16.859 -27.641 -4.492 1 81.62 104 GLN B C 1
ATOM 2997 O O . GLN B 1 104 ? -17.719 -26.953 -3.918 1 81.62 104 GLN B O 1
ATOM 3002 N N . LEU B 1 105 ? -16.328 -27.438 -5.656 1 78.56 105 LEU B N 1
ATOM 3003 C CA . LEU B 1 105 ? -16.875 -26.297 -6.398 1 78.56 105 LEU B CA 1
ATOM 3004 C C . LEU B 1 105 ? -18.188 -26.672 -7.082 1 78.56 105 LEU B C 1
ATOM 3006 O O . LEU B 1 105 ? -18.203 -27.547 -7.949 1 78.56 105 LEU B O 1
ATOM 3010 N N . ASN B 1 106 ? -19.234 -26.25 -6.566 1 85.19 106 ASN B N 1
ATOM 3011 C CA . ASN B 1 106 ? -20.578 -26.359 -7.117 1 85.19 106 ASN B CA 1
ATOM 3012 C C . ASN B 1 106 ? -21.375 -25.062 -6.883 1 85.19 106 ASN B C 1
ATOM 3014 O O . ASN B 1 106 ? -20.828 -24.062 -6.434 1 85.19 106 ASN B O 1
ATOM 3018 N N . LEU B 1 107 ? -22.547 -25.078 -7.324 1 83.69 107 LEU B N 1
ATOM 3019 C CA . LEU B 1 107 ? -23.375 -23.875 -7.227 1 83.69 107 LEU B CA 1
ATOM 3020 C C . LEU B 1 107 ? -23.516 -23.438 -5.777 1 83.69 107 LEU B C 1
ATOM 3022 O O . LEU B 1 107 ? -23.5 -22.234 -5.484 1 83.69 107 LEU B O 1
ATOM 3026 N N . GLY B 1 108 ? -23.641 -24.359 -4.922 1 88 108 GLY B N 1
ATOM 3027 C CA . GLY B 1 108 ? -23.703 -24.047 -3.504 1 88 108 GLY B CA 1
ATOM 3028 C C . GLY B 1 108 ? -22.438 -23.406 -2.979 1 88 108 GLY B C 1
ATOM 3029 O O . GLY B 1 108 ? -22.484 -22.5 -2.143 1 88 108 GLY B O 1
ATOM 3030 N N . ALA B 1 109 ? -21.375 -23.891 -3.48 1 90.62 109 ALA B N 1
ATOM 3031 C CA . ALA B 1 109 ? -20.078 -23.344 -3.092 1 90.62 109 ALA B CA 1
ATOM 3032 C C . ALA B 1 109 ? -19.953 -21.891 -3.521 1 90.62 109 ALA B C 1
ATOM 3034 O O . ALA B 1 109 ? -19.406 -21.062 -2.783 1 90.62 109 ALA B O 1
ATOM 3035 N N . ILE B 1 110 ? -20.484 -21.609 -4.668 1 92.94 110 ILE B N 1
ATOM 3036 C CA . ILE B 1 110 ? -20.422 -20.25 -5.207 1 92.94 110 ILE B CA 1
ATOM 3037 C C . ILE B 1 110 ? -21.203 -19.297 -4.316 1 92.94 110 ILE B C 1
ATOM 3039 O O . ILE B 1 110 ? -20.75 -18.188 -4.027 1 92.94 110 ILE B O 1
ATOM 3043 N N . LEU B 1 111 ? -22.328 -19.734 -3.895 1 94.69 111 LEU B N 1
ATOM 3044 C CA . LEU B 1 111 ? -23.141 -18.938 -2.977 1 94.69 111 LEU B CA 1
ATOM 3045 C C . LEU B 1 111 ? -22.422 -18.766 -1.639 1 94.69 111 LEU B C 1
ATOM 3047 O O . LEU B 1 111 ? -22.422 -17.672 -1.063 1 94.69 111 LEU B O 1
ATOM 3051 N N . ARG B 1 112 ? -21.844 -19.812 -1.151 1 96.19 112 ARG B N 1
ATOM 3052 C CA . ARG B 1 112 ? -21.125 -19.75 0.122 1 96.19 112 ARG B CA 1
ATOM 3053 C C . ARG B 1 112 ? -19.938 -18.812 0.044 1 96.19 112 ARG B C 1
ATOM 3055 O O . ARG B 1 112 ? -19.625 -18.125 1.015 1 96.19 112 ARG B O 1
ATOM 3062 N N . ILE B 1 113 ? -19.328 -18.781 -1.086 1 95.94 113 ILE B N 1
ATOM 3063 C CA . ILE B 1 113 ? -18.203 -17.859 -1.288 1 95.94 113 ILE B CA 1
ATOM 3064 C C . ILE B 1 113 ? -18.688 -16.422 -1.136 1 95.94 113 ILE B C 1
ATOM 3066 O O . ILE B 1 113 ? -18.078 -15.617 -0.428 1 95.94 113 ILE B O 1
ATOM 3070 N N . GLY B 1 114 ? -19.797 -16.141 -1.787 1 97.12 114 GLY B N 1
ATOM 3071 C CA . GLY B 1 114 ? -20.375 -14.812 -1.658 1 97.12 114 GLY B CA 1
ATOM 3072 C C . GLY B 1 114 ? -20.75 -14.461 -0.231 1 97.12 114 GLY B C 1
ATOM 3073 O O . GLY B 1 114 ? -20.469 -13.359 0.236 1 97.12 114 GLY B O 1
ATOM 3074 N N . LEU B 1 115 ? -21.344 -15.422 0.484 1 97.69 115 LEU B N 1
ATOM 3075 C CA . LEU B 1 115 ? -21.734 -15.219 1.875 1 97.69 115 LEU B CA 1
ATOM 3076 C C . LEU B 1 115 ? -20.516 -14.953 2.748 1 97.69 115 LEU B C 1
ATOM 3078 O O . LEU B 1 115 ? -20.516 -14.016 3.551 1 97.69 115 LEU B O 1
ATOM 3082 N N . ILE B 1 116 ? -19.469 -15.688 2.559 1 97.81 116 ILE B N 1
ATOM 3083 C CA . ILE B 1 116 ? -18.281 -15.617 3.389 1 97.81 116 ILE B CA 1
ATOM 3084 C C . ILE B 1 116 ? -17.531 -14.305 3.111 1 97.81 116 ILE B C 1
ATOM 3086 O O . ILE B 1 116 ? -17.172 -13.586 4.043 1 97.81 116 ILE B O 1
ATOM 3090 N N . GLU B 1 117 ? -17.359 -14 1.871 1 97.94 117 GLU B N 1
ATOM 3091 C CA . GLU B 1 117 ? -16.547 -12.844 1.52 1 97.94 117 GLU B CA 1
ATOM 3092 C C . GLU B 1 117 ? -17.266 -11.539 1.877 1 97.94 117 GLU B C 1
ATOM 3094 O O . GLU B 1 117 ? -16.625 -10.586 2.34 1 97.94 117 GLU B O 1
ATOM 3099 N N . GLU B 1 118 ? -18.594 -11.492 1.659 1 98.25 118 GLU B N 1
ATOM 3100 C CA . GLU B 1 118 ? -19.312 -10.281 2.051 1 98.25 118 GLU B CA 1
ATOM 3101 C C . GLU B 1 118 ? -19.312 -10.109 3.568 1 98.25 118 GLU B C 1
ATOM 3103 O O . GLU B 1 118 ? -19.219 -8.992 4.07 1 98.25 118 GLU B O 1
ATOM 3108 N N . PHE B 1 119 ? -19.438 -11.211 4.273 1 97.75 119 PHE B N 1
ATOM 3109 C CA . PHE B 1 119 ? -19.328 -11.18 5.727 1 97.75 119 PHE B CA 1
ATOM 3110 C C . PHE B 1 119 ? -17.953 -10.695 6.16 1 97.75 119 PHE B C 1
ATOM 3112 O O . PHE B 1 119 ? -17.844 -9.859 7.055 1 97.75 119 PHE B O 1
ATOM 3119 N N . ALA B 1 120 ? -16.953 -11.219 5.512 1 97.69 120 ALA B N 1
ATOM 3120 C CA . ALA B 1 120 ? -15.578 -10.883 5.855 1 97.69 120 ALA B CA 1
ATOM 3121 C C . ALA B 1 120 ? -15.297 -9.406 5.621 1 97.69 120 ALA B C 1
ATOM 3123 O O . ALA B 1 120 ? -14.648 -8.75 6.438 1 97.69 120 ALA B O 1
ATOM 3124 N N . LYS B 1 121 ? -15.75 -8.828 4.559 1 98.06 121 LYS B N 1
ATOM 3125 C CA . LYS B 1 121 ? -15.492 -7.438 4.203 1 98.06 121 LYS B CA 1
ATOM 3126 C C . LYS B 1 121 ? -16.141 -6.488 5.203 1 98.06 121 LYS B C 1
ATOM 3128 O O . LYS B 1 121 ? -15.547 -5.477 5.582 1 98.06 121 LYS B O 1
ATOM 3133 N N . ILE B 1 122 ? -17.375 -6.844 5.594 1 97.69 122 ILE B N 1
ATOM 3134 C CA . ILE B 1 122 ? -18.109 -5.93 6.461 1 97.69 122 ILE B CA 1
ATOM 3135 C C . ILE B 1 122 ? -17.469 -5.902 7.848 1 97.69 122 ILE B C 1
ATOM 3137 O O . ILE B 1 122 ? -17.609 -4.926 8.586 1 97.69 122 ILE B O 1
ATOM 3141 N N . LEU B 1 123 ? -16.703 -6.922 8.234 1 96.69 123 LEU B N 1
ATOM 3142 C CA . LEU B 1 123 ? -15.969 -6.918 9.5 1 96.69 123 LEU B CA 1
ATOM 3143 C C . LEU B 1 123 ? -15.016 -5.734 9.562 1 96.69 123 LEU B C 1
ATOM 3145 O O . LEU B 1 123 ? -14.844 -5.125 10.625 1 96.69 123 LEU B O 1
ATOM 3149 N N . GLY B 1 124 ? -14.398 -5.43 8.453 1 96.5 124 GLY B N 1
ATOM 3150 C CA . GLY B 1 124 ? -13.523 -4.273 8.406 1 96.5 124 GLY B CA 1
ATOM 3151 C C . GLY B 1 124 ? -14.234 -2.969 8.703 1 96.5 124 GLY B C 1
ATOM 3152 O O . GLY B 1 124 ? -13.711 -2.121 9.43 1 96.5 124 GLY B O 1
ATOM 3153 N N . VAL B 1 125 ? -15.438 -2.855 8.203 1 97.25 125 VAL B N 1
ATOM 3154 C CA . VAL B 1 125 ? -16.25 -1.661 8.445 1 97.25 125 VAL B CA 1
ATOM 3155 C C . VAL B 1 125 ? -16.609 -1.572 9.922 1 97.25 125 VAL B C 1
ATOM 3157 O O . VAL B 1 125 ? -16.531 -0.5 10.523 1 97.25 125 VAL B O 1
ATOM 3160 N N . LEU B 1 126 ? -16.938 -2.688 10.531 1 96.94 126 LEU B N 1
ATOM 3161 C CA . LEU B 1 126 ? -17.359 -2.732 11.93 1 96.94 126 LEU B CA 1
ATOM 3162 C C . LEU B 1 126 ? -16.203 -2.332 12.844 1 96.94 126 LEU B C 1
ATOM 3164 O O . LEU B 1 126 ? -16.406 -1.582 13.805 1 96.94 126 LEU B O 1
ATOM 3168 N N . VAL B 1 127 ? -15.031 -2.781 12.531 1 95.94 127 VAL B N 1
ATOM 3169 C CA . VAL B 1 127 ? -13.859 -2.504 13.359 1 95.94 127 VAL B CA 1
ATOM 3170 C C . VAL B 1 127 ? -13.539 -1.011 13.32 1 95.94 127 VAL B C 1
ATOM 3172 O O . VAL B 1 127 ? -13.25 -0.407 14.359 1 95.94 127 VAL B O 1
ATOM 3175 N N . ILE B 1 128 ? -13.625 -0.384 12.203 1 94.75 128 ILE B N 1
ATOM 3176 C CA . ILE B 1 128 ? -13.234 1.011 12.031 1 94.75 128 ILE B CA 1
ATOM 3177 C C . ILE B 1 128 ? -14.336 1.926 12.562 1 94.75 128 ILE B C 1
ATOM 3179 O O . ILE B 1 128 ? -14.047 2.984 13.133 1 94.75 128 ILE B O 1
ATOM 3183 N N . ALA B 1 129 ? -15.586 1.457 12.484 1 94.44 129 ALA B N 1
ATOM 3184 C CA . ALA B 1 129 ? -16.719 2.316 12.844 1 94.44 129 ALA B CA 1
ATOM 3185 C C . ALA B 1 129 ? -17.141 2.09 14.289 1 94.44 129 ALA B C 1
ATOM 3187 O O . ALA B 1 129 ? -17.953 2.844 14.82 1 94.44 129 ALA B O 1
ATOM 3188 N N . ARG B 1 130 ? -16.594 1.123 14.938 1 92.31 130 ARG B N 1
ATOM 3189 C CA . ARG B 1 130 ? -17.078 0.727 16.25 1 92.31 130 ARG B CA 1
ATOM 3190 C C . ARG B 1 130 ? -16.969 1.871 17.25 1 92.31 130 ARG B C 1
ATOM 3192 O O . ARG B 1 130 ? -17.766 1.974 18.188 1 92.31 130 ARG B O 1
ATOM 3199 N N . ARG B 1 131 ? -16.016 2.754 17.078 1 87.81 131 ARG B N 1
ATOM 3200 C CA . ARG B 1 131 ? -15.82 3.832 18.031 1 87.81 131 ARG B CA 1
ATOM 3201 C C . ARG B 1 131 ? -16.266 5.172 17.453 1 87.81 131 ARG B C 1
ATOM 3203 O O . ARG B 1 131 ? -15.906 6.23 17.984 1 87.81 131 ARG B O 1
ATOM 3210 N N . ARG B 1 132 ? -17.016 5.062 16.406 1 88.19 132 ARG B N 1
ATOM 3211 C CA . ARG B 1 132 ? -17.5 6.262 15.727 1 88.19 132 ARG B CA 1
ATOM 3212 C C . ARG B 1 132 ? -19.016 6.227 15.57 1 88.19 132 ARG B C 1
ATOM 3214 O O . ARG B 1 132 ? -19.625 5.16 15.633 1 88.19 132 ARG B O 1
ATOM 3221 N N . ARG B 1 133 ? -19.469 7.453 15.477 1 84.31 133 ARG B N 1
ATOM 3222 C CA . ARG B 1 133 ? -20.875 7.508 15.125 1 84.31 133 ARG B CA 1
ATOM 3223 C C . ARG B 1 133 ? -21.156 6.766 13.82 1 84.31 133 ARG B C 1
ATOM 3225 O O . ARG B 1 133 ? -20.438 6.953 12.836 1 84.31 133 ARG B O 1
ATOM 3232 N N . HIS B 1 134 ? -22.078 5.84 13.836 1 86.06 134 HIS B N 1
ATOM 3233 C CA . HIS B 1 134 ? -22.359 4.996 12.68 1 86.06 134 HIS B CA 1
ATOM 3234 C C . HIS B 1 134 ? -23.859 4.977 12.359 1 86.06 134 HIS B C 1
ATOM 3236 O O . HIS B 1 134 ? -24.453 3.906 12.227 1 86.06 134 HIS B O 1
ATOM 3242 N N . ASP B 1 135 ? -24.438 6.188 12.148 1 88 135 ASP B N 1
ATOM 3243 C CA . ASP B 1 135 ? -25.859 6.285 11.852 1 88 135 ASP B CA 1
ATOM 3244 C C . ASP B 1 135 ? -26.109 7.035 10.547 1 88 135 ASP B C 1
ATOM 3246 O O . ASP B 1 135 ? -27.25 7.402 10.242 1 88 135 ASP B O 1
ATOM 3250 N N . SER B 1 136 ? -25.141 7.312 9.859 1 91.94 136 SER B N 1
ATOM 3251 C CA . SER B 1 136 ? -25.25 7.98 8.57 1 91.94 136 SER B CA 1
ATOM 3252 C C . SER B 1 136 ? -25.125 6.984 7.418 1 91.94 136 SER B C 1
ATOM 3254 O O . SER B 1 136 ? -24.062 6.387 7.215 1 91.94 136 SER B O 1
ATOM 3256 N N . GLU B 1 137 ? -26.203 6.852 6.668 1 95.62 137 GLU B N 1
ATOM 3257 C CA . GLU B 1 137 ? -26.203 5.973 5.504 1 95.62 137 GLU B CA 1
ATOM 3258 C C . GLU B 1 137 ? -25.062 6.309 4.551 1 95.62 137 GLU B C 1
ATOM 3260 O O . GLU B 1 137 ? -24.422 5.414 3.996 1 95.62 137 GLU B O 1
ATOM 3265 N N . MET B 1 138 ? -24.797 7.582 4.422 1 95.19 138 MET B N 1
ATOM 3266 C CA . MET B 1 138 ? -23.719 8.047 3.551 1 95.19 138 MET B CA 1
ATOM 3267 C C . MET B 1 138 ? -22.359 7.574 4.055 1 95.19 138 MET B C 1
ATOM 3269 O O . MET B 1 138 ? -21.547 7.074 3.277 1 95.19 138 MET B O 1
ATOM 3273 N N . ASP B 1 139 ? -22.172 7.664 5.352 1 96 139 ASP B N 1
ATOM 3274 C CA . ASP B 1 139 ? -20.906 7.215 5.926 1 96 139 ASP B CA 1
ATOM 3275 C C . ASP B 1 139 ? -20.719 5.711 5.754 1 96 139 ASP B C 1
ATOM 3277 O O . ASP B 1 139 ? -19.625 5.234 5.473 1 96 139 ASP B O 1
ATOM 3281 N N . GLY B 1 140 ? -21.844 5.008 5.914 1 97.25 140 GLY B N 1
ATOM 3282 C CA . GLY B 1 140 ? -21.797 3.576 5.668 1 97.25 140 GLY B CA 1
ATOM 3283 C C . GLY B 1 140 ? -21.422 3.229 4.238 1 97.25 140 GLY B C 1
ATOM 3284 O O . GLY B 1 140 ? -20.609 2.334 3.996 1 97.25 140 GLY B O 1
ATOM 3285 N N . LEU B 1 141 ? -22.016 3.918 3.322 1 97.88 141 LEU B N 1
ATOM 3286 C CA . LEU B 1 141 ? -21.766 3.715 1.9 1 97.88 141 LEU B CA 1
ATOM 3287 C C . LEU B 1 141 ? -20.281 3.928 1.573 1 97.88 141 LEU B C 1
ATOM 3289 O O . LEU B 1 141 ? -19.672 3.102 0.895 1 97.88 141 LEU B O 1
ATOM 3293 N N . ILE B 1 142 ? -19.688 4.941 2.127 1 97.5 142 ILE B N 1
ATOM 3294 C CA . ILE B 1 142 ? -18.312 5.309 1.839 1 97.5 142 ILE B CA 1
ATOM 3295 C C . ILE B 1 142 ? -17.359 4.297 2.484 1 97.5 142 ILE B C 1
ATOM 3297 O O . ILE B 1 142 ? -16.438 3.797 1.835 1 97.5 142 ILE B O 1
ATOM 3301 N N . LEU B 1 143 ? -17.625 3.98 3.73 1 98.12 143 LEU B N 1
ATOM 3302 C CA . LEU B 1 143 ? -16.781 3.023 4.43 1 98.12 143 LEU B CA 1
ATOM 3303 C C . LEU B 1 143 ? -16.906 1.632 3.822 1 98.12 143 LEU B C 1
ATOM 3305 O O . LEU B 1 143 ? -15.93 0.895 3.727 1 98.12 143 LEU B O 1
ATOM 3309 N N . GLY B 1 144 ? -18.109 1.29 3.424 1 98.5 144 GLY B N 1
ATOM 3310 C CA . GLY B 1 144 ? -18.312 0.02 2.75 1 98.5 144 GLY B CA 1
ATOM 3311 C C . GLY B 1 144 ? -17.609 -0.075 1.414 1 98.5 144 GLY B C 1
ATOM 3312 O O . GLY B 1 144 ? -16.984 -1.098 1.104 1 98.5 144 GLY B O 1
ATOM 3313 N N . ALA B 1 145 ? -17.734 0.974 0.637 1 98.31 145 ALA B N 1
ATOM 3314 C CA . ALA B 1 145 ? -17.016 1.022 -0.637 1 98.31 145 ALA B CA 1
ATOM 3315 C C . ALA B 1 145 ? -15.516 0.858 -0.433 1 98.31 145 ALA B C 1
ATOM 3317 O O . ALA B 1 145 ? -14.859 0.117 -1.168 1 98.31 145 ALA B O 1
ATOM 3318 N N . ALA B 1 146 ? -14.977 1.516 0.566 1 98.44 146 ALA B N 1
ATOM 3319 C CA . ALA B 1 146 ? -13.555 1.435 0.866 1 98.44 146 ALA B CA 1
ATOM 3320 C C . ALA B 1 146 ? -13.156 0.017 1.268 1 98.44 146 ALA B C 1
ATOM 3322 O O . ALA B 1 146 ? -12.18 -0.532 0.749 1 98.44 146 ALA B O 1
ATOM 3323 N N . ALA B 1 147 ? -13.922 -0.577 2.086 1 98.62 147 ALA B N 1
ATOM 3324 C CA . ALA B 1 147 ? -13.641 -1.932 2.551 1 98.62 147 ALA B CA 1
ATOM 3325 C C . ALA B 1 147 ? -13.711 -2.932 1.401 1 98.62 147 ALA B C 1
ATOM 3327 O O . ALA B 1 147 ? -12.828 -3.781 1.255 1 98.62 147 ALA B O 1
ATOM 3328 N N . GLY B 1 148 ? -14.758 -2.859 0.628 1 98.62 148 GLY B N 1
ATOM 3329 C CA . GLY B 1 148 ? -14.891 -3.734 -0.525 1 98.62 148 GLY B CA 1
ATOM 3330 C C . GLY B 1 148 ? -13.758 -3.59 -1.522 1 98.62 148 GLY B C 1
ATOM 3331 O O . GLY B 1 148 ? -13.266 -4.586 -2.057 1 98.62 148 GLY B O 1
ATOM 3332 N N . MET B 1 149 ? -13.383 -2.338 -1.736 1 98.69 149 MET B N 1
ATOM 3333 C CA . MET B 1 149 ? -12.312 -2.08 -2.693 1 98.69 149 MET B CA 1
ATOM 3334 C C . MET B 1 149 ? -10.969 -2.537 -2.141 1 98.69 149 MET B C 1
ATOM 3336 O O . MET B 1 149 ? -10.102 -2.988 -2.893 1 98.69 149 MET B O 1
ATOM 3340 N N . GLY B 1 150 ? -10.789 -2.418 -0.835 1 98.69 150 GLY B N 1
ATOM 3341 C CA . GLY B 1 150 ? -9.609 -3.012 -0.225 1 98.69 150 GLY B CA 1
ATOM 3342 C C . GLY B 1 150 ? -9.508 -4.508 -0.453 1 98.69 150 GLY B C 1
ATOM 3343 O O . GLY B 1 150 ? -8.438 -5.02 -0.795 1 98.69 150 GLY B O 1
ATOM 3344 N N . PHE B 1 151 ? -10.625 -5.168 -0.255 1 98.75 151 PHE B N 1
ATOM 3345 C CA . PHE B 1 151 ? -10.695 -6.602 -0.51 1 98.75 151 PHE B CA 1
ATOM 3346 C C . PHE B 1 151 ? -10.391 -6.906 -1.972 1 98.75 151 PHE B C 1
ATOM 3348 O O . PHE B 1 151 ? -9.609 -7.812 -2.271 1 98.75 151 PHE B O 1
ATOM 3355 N N . ALA B 1 152 ? -10.984 -6.141 -2.859 1 98.31 152 ALA B N 1
ATOM 3356 C CA . ALA B 1 152 ? -10.789 -6.34 -4.293 1 98.31 152 ALA B CA 1
ATOM 3357 C C . ALA B 1 152 ? -9.32 -6.188 -4.672 1 98.31 152 ALA B C 1
ATOM 3359 O O . ALA B 1 152 ? -8.797 -6.965 -5.473 1 98.31 152 ALA B O 1
ATOM 3360 N N . ALA B 1 153 ? -8.656 -5.195 -4.141 1 98.56 153 ALA B N 1
ATOM 3361 C CA . ALA B 1 153 ? -7.254 -4.922 -4.457 1 98.56 153 ALA B CA 1
ATOM 3362 C C . ALA B 1 153 ? -6.359 -6.082 -4.023 1 98.56 153 ALA B C 1
ATOM 3364 O O . ALA B 1 153 ? -5.543 -6.57 -4.809 1 98.56 153 ALA B O 1
ATOM 3365 N N . LEU B 1 154 ? -6.574 -6.516 -2.822 1 98.62 154 LEU B N 1
ATOM 3366 C CA . LEU B 1 154 ? -5.715 -7.562 -2.281 1 98.62 154 LEU B CA 1
ATOM 3367 C C . LEU B 1 154 ? -6.012 -8.906 -2.945 1 98.62 154 LEU B C 1
ATOM 3369 O O . LEU B 1 154 ? -5.098 -9.68 -3.225 1 98.62 154 LEU B O 1
ATOM 3373 N N . GLU B 1 155 ? -7.281 -9.18 -3.156 1 98.06 155 GLU B N 1
ATOM 3374 C CA . GLU B 1 155 ? -7.637 -10.414 -3.854 1 98.06 155 GLU B CA 1
ATOM 3375 C C . GLU B 1 155 ? -7.07 -10.43 -5.27 1 98.06 155 GLU B C 1
ATOM 3377 O O . GLU B 1 155 ? -6.531 -11.445 -5.715 1 98.06 155 GLU B O 1
ATOM 3382 N N . SER B 1 156 ? -7.191 -9.273 -5.969 1 98.12 156 SER B N 1
ATOM 3383 C CA . SER B 1 156 ? -6.664 -9.156 -7.324 1 98.12 156 SER B CA 1
ATOM 3384 C C . SER B 1 156 ? -5.152 -9.336 -7.344 1 98.12 156 SER B C 1
ATOM 3386 O O . SER B 1 156 ? -4.602 -9.938 -8.266 1 98.12 156 SER B O 1
ATOM 3388 N N . ASN B 1 157 ? -4.508 -8.781 -6.387 1 98.5 157 ASN B N 1
ATOM 3389 C CA . ASN B 1 157 ? -3.061 -8.945 -6.281 1 98.5 157 ASN B CA 1
ATOM 3390 C C . ASN B 1 157 ? -2.672 -10.406 -6.137 1 98.5 157 ASN B C 1
ATOM 3392 O O . ASN B 1 157 ? -1.683 -10.859 -6.719 1 98.5 157 ASN B O 1
ATOM 3396 N N . GLY B 1 158 ? -3.432 -11.172 -5.359 1 98.25 158 GLY B N 1
ATOM 3397 C CA . GLY B 1 158 ? -3.229 -12.609 -5.238 1 98.25 158 GLY B CA 1
ATOM 3398 C C . GLY B 1 158 ? -3.422 -13.344 -6.551 1 98.25 158 GLY B C 1
ATOM 3399 O O . GLY B 1 158 ? -2.604 -14.195 -6.918 1 98.25 158 GLY B O 1
ATOM 3400 N N . TYR B 1 159 ? -4.465 -12.969 -7.258 1 97.56 159 TYR B N 1
ATOM 3401 C CA . TYR B 1 159 ? -4.754 -13.617 -8.531 1 97.56 159 TYR B CA 1
ATOM 3402 C C . TYR B 1 159 ? -3.693 -13.273 -9.57 1 97.56 159 TYR B C 1
ATOM 3404 O O . TYR B 1 159 ? -3.357 -14.102 -10.422 1 97.56 159 TYR B O 1
ATOM 3412 N N . ALA B 1 160 ? -3.182 -12.078 -9.523 1 97.62 160 ALA B N 1
ATOM 3413 C CA . ALA B 1 160 ? -2.105 -11.688 -10.43 1 97.62 160 ALA B CA 1
ATOM 3414 C C . ALA B 1 160 ? -0.858 -12.539 -10.195 1 97.62 160 ALA B C 1
ATOM 3416 O O . ALA B 1 160 ? -0.203 -12.969 -11.148 1 97.62 160 ALA B O 1
ATOM 3417 N N . PHE B 1 161 ? -0.575 -12.773 -8.984 1 97.25 161 PHE B N 1
ATOM 3418 C CA . PHE B 1 161 ? 0.569 -13.586 -8.594 1 97.25 161 PHE B CA 1
ATOM 3419 C C . PHE B 1 161 ? 0.389 -15.031 -9.039 1 97.25 161 PHE B C 1
ATOM 3421 O O . PHE B 1 161 ? 1.294 -15.617 -9.633 1 97.25 161 PHE B O 1
ATOM 3428 N N . THR B 1 162 ? -0.787 -15.609 -8.812 1 96.75 162 THR B N 1
ATOM 3429 C CA . THR B 1 162 ? -1.008 -17 -9.164 1 96.75 162 THR B CA 1
ATOM 3430 C C . THR B 1 162 ? -1.089 -17.172 -10.68 1 96.75 162 THR B C 1
ATOM 3432 O O . THR B 1 162 ? -0.692 -18.219 -11.219 1 96.75 162 THR B O 1
ATOM 3435 N N . ALA B 1 163 ? -1.586 -16.125 -11.344 1 96.5 163 ALA B N 1
ATOM 3436 C CA . ALA B 1 163 ? -1.569 -16.156 -12.805 1 96.5 163 ALA B CA 1
ATOM 3437 C C . ALA B 1 163 ? -0.14 -16.234 -13.336 1 96.5 163 ALA B C 1
ATOM 3439 O O . ALA B 1 163 ? 0.133 -16.922 -14.312 1 96.5 163 ALA B O 1
ATOM 3440 N N . LEU B 1 164 ? 0.774 -15.477 -12.703 1 95.5 164 LEU B N 1
ATOM 3441 C CA . LEU B 1 164 ? 2.182 -15.531 -13.086 1 95.5 164 LEU B CA 1
ATOM 3442 C C . LEU B 1 164 ? 2.744 -16.938 -12.891 1 95.5 164 LEU B C 1
ATOM 3444 O O . LEU B 1 164 ? 3.426 -17.469 -13.766 1 95.5 164 LEU B O 1
ATOM 3448 N N . LEU B 1 165 ? 2.43 -17.547 -11.758 1 92.94 165 LEU B N 1
ATOM 3449 C CA . LEU B 1 165 ? 2.941 -18.875 -11.445 1 92.94 165 LEU B CA 1
ATOM 3450 C C . LEU B 1 165 ? 2.379 -19.906 -12.414 1 92.94 165 LEU B C 1
ATOM 3452 O O . LEU B 1 165 ? 3.127 -20.734 -12.961 1 92.94 165 LEU B O 1
ATOM 3456 N N . GLU B 1 166 ? 1.132 -19.844 -12.641 1 94.88 166 GLU B N 1
ATOM 3457 C CA . GLU B 1 166 ? 0.448 -20.828 -13.469 1 94.88 166 GLU B CA 1
ATOM 3458 C C . GLU B 1 166 ? 0.873 -20.719 -14.93 1 94.88 166 GLU B C 1
ATOM 3460 O O . GLU B 1 166 ? 0.879 -21.719 -15.664 1 94.88 166 GLU B O 1
ATOM 3465 N N . SER B 1 167 ? 1.235 -19.547 -15.312 1 95.19 167 SER B N 1
ATOM 3466 C CA . SER B 1 167 ? 1.655 -19.312 -16.688 1 95.19 167 SER B CA 1
ATOM 3467 C C . SER B 1 167 ? 3.162 -19.484 -16.844 1 95.19 167 SER B C 1
ATOM 3469 O O . SER B 1 167 ? 3.719 -19.203 -17.906 1 95.19 167 SER B O 1
ATOM 3471 N N . HIS B 1 168 ? 3.844 -19.906 -15.844 1 93.31 168 HIS B N 1
ATOM 3472 C CA . HIS B 1 168 ? 5.285 -20.125 -15.844 1 93.31 168 HIS B CA 1
ATOM 3473 C C . HIS B 1 168 ? 6.039 -18.844 -16.172 1 93.31 168 HIS B C 1
ATOM 3475 O O . HIS B 1 168 ? 6.938 -18.844 -17.016 1 93.31 168 HIS B O 1
ATOM 3481 N N . GLY B 1 169 ? 5.488 -17.719 -15.617 1 91.94 169 GLY B N 1
ATOM 3482 C CA . GLY B 1 169 ? 6.25 -16.469 -15.641 1 91.94 169 GLY B CA 1
ATOM 3483 C C . GLY B 1 169 ? 5.762 -15.492 -16.688 1 91.94 169 GLY B C 1
ATOM 3484 O O . GLY B 1 169 ? 6.465 -14.539 -17.031 1 91.94 169 GLY B O 1
ATOM 3485 N N . SER B 1 170 ? 4.578 -15.633 -17.234 1 93.94 170 SER B N 1
ATOM 3486 C CA . SER B 1 170 ? 4.039 -14.727 -18.234 1 93.94 170 SER B CA 1
ATOM 3487 C C . SER B 1 170 ? 3.609 -13.398 -17.625 1 93.94 170 SER B C 1
ATOM 3489 O O . SER B 1 170 ? 2.605 -13.336 -16.922 1 93.94 170 SER B O 1
ATOM 3491 N N . ILE B 1 171 ? 4.32 -12.367 -17.969 1 94.12 171 ILE B N 1
ATOM 3492 C CA . ILE B 1 171 ? 3.982 -11.031 -17.5 1 94.12 171 ILE B CA 1
ATOM 3493 C C . ILE B 1 171 ? 2.637 -10.602 -18.078 1 94.12 171 ILE B C 1
ATOM 3495 O O . ILE B 1 171 ? 1.853 -9.922 -17.422 1 94.12 171 ILE B O 1
ATOM 3499 N N . SER B 1 172 ? 2.373 -11.016 -19.328 1 94.75 172 SER B N 1
ATOM 3500 C CA . SER B 1 172 ? 1.112 -10.688 -19.984 1 94.75 172 SER B CA 1
ATOM 3501 C C . SER B 1 172 ? -0.078 -11.234 -19.203 1 94.75 172 SER B C 1
ATOM 3503 O O . SER B 1 172 ? -1.14 -10.609 -19.156 1 94.75 172 SER B O 1
ATOM 3505 N N . ALA B 1 173 ? 0.078 -12.414 -18.609 1 94.75 173 ALA B N 1
ATOM 3506 C CA . ALA B 1 173 ? -0.984 -12.992 -17.781 1 94.75 173 ALA B CA 1
ATOM 3507 C C . ALA B 1 173 ? -1.284 -12.102 -16.578 1 94.75 173 ALA B C 1
ATOM 3509 O O . ALA B 1 173 ? -2.447 -11.891 -16.234 1 94.75 173 ALA B O 1
ATOM 3510 N N . THR B 1 174 ? -0.24 -11.57 -15.969 1 93.81 174 THR B N 1
ATOM 3511 C CA . THR B 1 174 ? -0.39 -10.672 -14.828 1 93.81 174 THR B CA 1
ATOM 3512 C C . THR B 1 174 ? -1.082 -9.383 -15.242 1 93.81 174 THR B C 1
ATOM 3514 O O . THR B 1 174 ? -1.992 -8.906 -14.562 1 93.81 174 THR B O 1
ATOM 3517 N N . VAL B 1 175 ? -0.697 -8.836 -16.328 1 95.06 175 VAL B N 1
ATOM 3518 C CA . VAL B 1 175 ? -1.258 -7.586 -16.828 1 95.06 175 VAL B CA 1
ATOM 3519 C C . VAL B 1 175 ? -2.742 -7.773 -17.141 1 95.06 175 VAL B C 1
ATOM 3521 O O . VAL B 1 175 ? -3.564 -6.914 -16.812 1 95.06 175 VAL B O 1
ATOM 3524 N N . GLU B 1 176 ? -3.082 -8.867 -17.719 1 94.94 176 GLU B N 1
ATOM 3525 C CA . GLU B 1 176 ? -4.473 -9.172 -18.047 1 94.94 176 GLU B CA 1
ATOM 3526 C C . GLU B 1 176 ? -5.332 -9.234 -16.781 1 94.94 176 GLU B C 1
ATOM 3528 O O . GLU B 1 176 ? -6.41 -8.648 -16.719 1 94.94 176 GLU B O 1
ATOM 3533 N N . VAL B 1 177 ? -4.879 -9.898 -15.805 1 94.94 177 VAL B N 1
ATOM 3534 C CA . VAL B 1 177 ? -5.621 -10.055 -14.562 1 94.94 177 VAL B CA 1
ATOM 3535 C C . VAL B 1 177 ? -5.789 -8.688 -13.891 1 94.94 177 VAL B C 1
ATOM 3537 O O . VAL B 1 177 ? -6.895 -8.32 -13.484 1 94.94 177 VAL B O 1
ATOM 3540 N N . THR B 1 178 ? -4.676 -7.973 -13.75 1 94.62 178 THR B N 1
ATOM 3541 C CA . THR B 1 178 ? -4.734 -6.699 -13.039 1 94.62 178 THR B CA 1
ATOM 3542 C C . THR B 1 178 ? -5.641 -5.715 -13.766 1 94.62 178 THR B C 1
ATOM 3544 O O . THR B 1 178 ? -6.41 -4.988 -13.133 1 94.62 178 THR B O 1
ATOM 3547 N N . LEU B 1 179 ? -5.645 -5.707 -15.086 1 93.12 179 LEU B N 1
ATOM 3548 C CA . LEU B 1 179 ? -6.461 -4.77 -15.852 1 93.12 179 LEU B CA 1
ATOM 3549 C C . LEU B 1 179 ? -7.93 -5.172 -15.82 1 93.12 179 LEU B C 1
ATOM 3551 O O . LEU B 1 179 ? -8.805 -4.336 -15.586 1 93.12 179 LEU B O 1
ATOM 3555 N N . LEU B 1 180 ? -8.188 -6.426 -16.031 1 93.38 180 LEU B N 1
ATOM 3556 C CA . LEU B 1 180 ? -9.562 -6.906 -16.062 1 93.38 180 LEU B CA 1
ATOM 3557 C C . LEU B 1 180 ? -10.227 -6.758 -14.703 1 93.38 180 LEU B C 1
ATOM 3559 O O . LEU B 1 180 ? -11.328 -6.211 -14.594 1 93.38 180 LEU B O 1
ATOM 3563 N N . ARG B 1 181 ? -9.594 -7.188 -13.719 1 93.44 181 ARG B N 1
ATOM 3564 C CA . ARG B 1 181 ? -10.164 -7.121 -12.375 1 93.44 181 ARG B CA 1
ATOM 3565 C C . ARG B 1 181 ? -10.219 -5.684 -11.867 1 93.44 181 ARG B C 1
ATOM 3567 O O . ARG B 1 181 ? -11.148 -5.305 -11.156 1 93.44 181 ARG B O 1
ATOM 3574 N N . GLY B 1 182 ? -9.195 -4.902 -12.242 1 92.06 182 GLY B N 1
ATOM 3575 C CA . GLY B 1 182 ? -9.227 -3.494 -11.875 1 92.06 182 GLY B CA 1
ATOM 3576 C C . GLY B 1 182 ? -10.414 -2.756 -12.469 1 92.06 182 GLY B C 1
ATOM 3577 O O . GLY B 1 182 ? -11.133 -2.053 -11.75 1 92.06 182 GLY B O 1
ATOM 3578 N N . LEU B 1 183 ? -10.672 -2.99 -13.688 1 90.19 183 LEU B N 1
ATOM 3579 C CA . LEU B 1 183 ? -11.75 -2.301 -14.398 1 90.19 183 LEU B CA 1
ATOM 3580 C C . LEU B 1 183 ? -13.109 -2.76 -13.898 1 90.19 183 LEU B C 1
ATOM 3582 O O . LEU B 1 183 ? -14.062 -1.974 -13.859 1 90.19 183 LEU B O 1
ATOM 3586 N N . LEU B 1 184 ? -13.164 -3.971 -13.461 1 93.25 184 LEU B N 1
ATOM 3587 C CA . LEU B 1 184 ? -14.461 -4.555 -13.125 1 93.25 184 LEU B CA 1
ATOM 3588 C C . LEU B 1 184 ? -14.734 -4.422 -11.625 1 93.25 184 LEU B C 1
ATOM 3590 O O . LEU B 1 184 ? -15.875 -4.598 -11.188 1 93.25 184 LEU B O 1
ATOM 3594 N N . ALA B 1 185 ? -13.695 -4.051 -10.906 1 90.31 185 ALA B N 1
ATOM 3595 C CA . ALA B 1 185 ? -13.82 -4 -9.453 1 90.31 185 ALA B CA 1
ATOM 3596 C C . ALA B 1 185 ? -14.953 -3.068 -9.031 1 90.31 185 ALA B C 1
ATOM 3598 O O . ALA B 1 185 ? -15.711 -3.379 -8.109 1 90.31 185 ALA B O 1
ATOM 3599 N N . PRO B 1 186 ? -15.148 -1.956 -9.656 1 92.69 186 PRO B N 1
ATOM 3600 C CA . PRO B 1 186 ? -16.219 -1.032 -9.258 1 92.69 186 PRO B CA 1
ATOM 3601 C C . PRO B 1 186 ? -17.609 -1.609 -9.492 1 92.69 186 PRO B C 1
ATOM 3603 O O . PRO B 1 186 ? -18.594 -1.1 -8.938 1 92.69 186 PRO B O 1
ATOM 3606 N N . LEU B 1 187 ? -17.672 -2.686 -10.234 1 95.06 187 LEU B N 1
ATOM 3607 C CA . LEU B 1 187 ? -18.953 -3.295 -10.523 1 95.06 187 LEU B CA 1
ATOM 3608 C C . LEU B 1 187 ? -19.297 -4.383 -9.508 1 95.06 187 LEU B C 1
ATOM 3610 O O . LEU B 1 187 ? -20.422 -4.883 -9.477 1 95.06 187 LEU B O 1
ATOM 3614 N N . GLY B 1 188 ? -18.375 -4.676 -8.625 1 95.94 188 GLY B N 1
ATOM 3615 C CA . GLY B 1 188 ? -18.547 -5.809 -7.727 1 95.94 188 GLY B CA 1
ATOM 3616 C C . GLY B 1 188 ? -18.266 -5.461 -6.277 1 95.94 188 GLY B C 1
ATOM 3617 O O . GLY B 1 188 ? -19.047 -4.75 -5.641 1 95.94 188 GLY B O 1
ATOM 3618 N N . HIS B 1 189 ? -17.109 -5.82 -5.809 1 95.75 189 HIS B N 1
ATOM 3619 C CA . HIS B 1 189 ? -16.734 -5.801 -4.398 1 95.75 189 HIS B CA 1
ATOM 3620 C C . HIS B 1 189 ? -17.031 -4.445 -3.766 1 95.75 189 HIS B C 1
ATOM 3622 O O . HIS B 1 189 ? -17.656 -4.371 -2.703 1 95.75 189 HIS B O 1
ATOM 3628 N N . GLY B 1 190 ? -16.641 -3.398 -4.375 1 94.19 190 GLY B N 1
ATOM 3629 C CA . GLY B 1 190 ? -16.859 -2.072 -3.82 1 94.19 190 GLY B CA 1
ATOM 3630 C C . GLY B 1 190 ? -18.328 -1.687 -3.746 1 94.19 190 GLY B C 1
ATOM 3631 O O . GLY B 1 190 ? -18.75 -1.054 -2.781 1 94.19 190 GLY B O 1
ATOM 3632 N N . THR B 1 191 ? -19.016 -2.084 -4.684 1 97.06 191 THR B N 1
ATOM 3633 C CA . THR B 1 191 ? -20.438 -1.758 -4.781 1 97.06 191 THR B CA 1
ATOM 3634 C C . THR B 1 191 ? -21.25 -2.572 -3.777 1 97.06 191 THR B C 1
ATOM 3636 O O . THR B 1 191 ? -22.078 -2.023 -3.045 1 97.06 191 THR B O 1
ATOM 3639 N N . TRP B 1 192 ? -21.016 -3.859 -3.707 1 98.56 192 TRP B N 1
ATOM 3640 C CA . TRP B 1 192 ? -21.797 -4.75 -2.857 1 98.56 192 TRP B CA 1
ATOM 3641 C C . TRP B 1 192 ? -21.594 -4.418 -1.384 1 98.56 192 TRP B C 1
ATOM 3643 O O . TRP B 1 192 ? -22.547 -4.316 -0.622 1 98.56 192 TRP B O 1
ATOM 3653 N N . THR B 1 193 ? -20.344 -4.242 -0.989 1 98.56 193 THR B N 1
ATOM 3654 C CA . THR B 1 193 ? -20.078 -3.912 0.405 1 98.56 193 THR B CA 1
ATOM 3655 C C . THR B 1 193 ? -20.594 -2.518 0.745 1 98.56 193 THR B C 1
ATOM 3657 O O . THR B 1 193 ? -21.047 -2.273 1.866 1 98.56 193 THR B O 1
ATOM 3660 N N . ALA B 1 194 ? -20.562 -1.594 -0.22 1 98.5 194 ALA B N 1
ATOM 3661 C CA . ALA B 1 194 ? -21.125 -0.264 -0.029 1 98.5 194 ALA B CA 1
ATOM 3662 C C . ALA B 1 194 ? -22.625 -0.35 0.259 1 98.5 194 ALA B C 1
ATOM 3664 O O . ALA B 1 194 ? -23.125 0.319 1.164 1 98.5 194 ALA B O 1
ATOM 3665 N N . ILE B 1 195 ? -23.312 -1.157 -0.499 1 98.69 195 ILE B N 1
ATOM 3666 C CA . ILE B 1 195 ? -24.75 -1.336 -0.328 1 98.69 195 ILE B CA 1
ATOM 3667 C C . ILE B 1 195 ? -25.047 -1.873 1.071 1 98.69 195 ILE B C 1
ATOM 3669 O O . ILE B 1 195 ? -25.875 -1.316 1.797 1 98.69 195 ILE B O 1
ATOM 3673 N N . LEU B 1 196 ? -24.375 -2.906 1.455 1 98.81 196 LEU B N 1
ATOM 3674 C CA . LEU B 1 196 ? -24.594 -3.541 2.748 1 98.81 196 LEU B CA 1
ATOM 3675 C C . LEU B 1 196 ? -24.297 -2.574 3.889 1 98.81 196 LEU B C 1
ATOM 3677 O O . LEU B 1 196 ? -25.094 -2.428 4.812 1 98.81 196 LEU B O 1
ATOM 3681 N N . ALA B 1 197 ? -23.172 -1.908 3.832 1 98.56 197 ALA B N 1
ATOM 3682 C CA . ALA B 1 197 ? -22.766 -1.002 4.902 1 98.56 197 ALA B CA 1
ATOM 3683 C C . ALA B 1 197 ? -23.703 0.2 4.992 1 98.56 197 ALA B C 1
ATOM 3685 O O . ALA B 1 197 ? -23.953 0.715 6.082 1 98.56 197 ALA B O 1
ATOM 3686 N N . SER B 1 198 ? -24.172 0.685 3.857 1 98 198 SER B N 1
ATOM 3687 C CA . SER B 1 198 ? -25.125 1.793 3.863 1 98 198 SER B CA 1
ATOM 3688 C C . SER B 1 198 ? -26.391 1.431 4.629 1 98 198 SER B C 1
ATOM 3690 O O . SER B 1 198 ? -26.875 2.217 5.449 1 98 198 SER B O 1
ATOM 3692 N N . VAL B 1 199 ? -26.938 0.262 4.41 1 98.44 199 VAL B N 1
ATOM 3693 C CA . VAL B 1 199 ? -28.141 -0.186 5.09 1 98.44 199 VAL B CA 1
ATOM 3694 C C . VAL B 1 199 ? -27.859 -0.397 6.574 1 98.44 199 VAL B C 1
ATOM 3696 O O . VAL B 1 199 ? -28.672 -0.026 7.43 1 98.44 199 VAL B O 1
ATOM 3699 N N . LEU B 1 200 ? -26.734 -0.989 6.875 1 98.19 200 LEU B N 1
ATOM 3700 C CA . LEU B 1 200 ? -26.344 -1.218 8.266 1 98.19 200 LEU B CA 1
ATOM 3701 C C . LEU B 1 200 ? -26.312 0.094 9.039 1 98.19 200 LEU B C 1
ATOM 3703 O O . LEU B 1 200 ? -26.859 0.182 10.141 1 98.19 200 LEU B O 1
ATOM 3707 N N . PHE B 1 201 ? -25.656 1.082 8.43 1 96.81 201 PHE B N 1
ATOM 3708 C CA . PHE B 1 201 ? -25.547 2.373 9.102 1 96.81 201 PHE B CA 1
ATOM 3709 C C . PHE B 1 201 ? -26.922 3.041 9.211 1 96.81 201 PHE B C 1
ATOM 3711 O O . PHE B 1 201 ? -27.234 3.648 10.234 1 96.81 201 PHE B O 1
ATOM 3718 N N . ARG B 1 202 ? -27.719 2.965 8.195 1 95.81 202 ARG B N 1
ATOM 3719 C CA . ARG B 1 202 ? -29.047 3.543 8.195 1 95.81 202 ARG B CA 1
ATOM 3720 C C . ARG B 1 202 ? -29.891 2.98 9.336 1 95.81 202 ARG B C 1
ATOM 3722 O O . ARG B 1 202 ? -30.656 3.711 9.969 1 95.81 202 ARG B O 1
ATOM 3729 N N . GLU B 1 203 ? -29.766 1.709 9.523 1 96.88 203 GLU B N 1
ATOM 3730 C CA . GLU B 1 203 ? -30.594 1.022 10.5 1 96.88 203 GLU B CA 1
ATOM 3731 C C . GLU B 1 203 ? -30.016 1.138 11.906 1 96.88 203 GLU B C 1
ATOM 3733 O O . GLU B 1 203 ? -30.688 0.811 12.891 1 96.88 203 GLU B O 1
ATOM 3738 N N . SER B 1 204 ? -28.781 1.632 11.977 1 94.75 204 SER B N 1
ATOM 3739 C CA . SER B 1 204 ? -28.094 1.703 13.266 1 94.75 204 SER B CA 1
ATOM 3740 C C . SER B 1 204 ? -28.422 3.008 13.992 1 94.75 204 SER B C 1
ATOM 3742 O O . SER B 1 204 ? -28.953 3.943 13.391 1 94.75 204 SER B O 1
ATOM 3744 N N . LYS B 1 205 ? -28.125 2.961 15.336 1 89.44 205 LYS B N 1
ATOM 3745 C CA . LYS B 1 205 ? -28.141 4.168 16.156 1 89.44 205 LYS B CA 1
ATOM 3746 C C . LYS B 1 205 ? -26.75 4.762 16.297 1 89.44 205 LYS B C 1
ATOM 3748 O O . LYS B 1 205 ? -25.766 4.188 15.805 1 89.44 205 LYS B O 1
ATOM 3753 N N . SER B 1 206 ? -26.625 5.855 16.906 1 85.62 206 SER B N 1
ATOM 3754 C CA . SER B 1 206 ? -25.375 6.621 16.953 1 85.62 206 SER B CA 1
ATOM 3755 C C . SER B 1 206 ? -24.219 5.762 17.438 1 85.62 206 SER B C 1
ATOM 3757 O O . SER B 1 206 ? -23.125 5.785 16.859 1 85.62 206 SER B O 1
ATOM 3759 N N . CYS B 1 207 ? -24.453 4.895 18.422 1 88.5 207 CYS B N 1
ATOM 3760 C CA . CYS B 1 207 ? -23.328 4.148 18.969 1 88.5 207 CYS B CA 1
ATOM 3761 C C . CYS B 1 207 ? -23.688 2.68 19.156 1 88.5 207 CYS B C 1
ATOM 3763 O O . CYS B 1 207 ? -23.109 2.004 20.016 1 88.5 207 CYS B O 1
ATOM 3765 N N . ASN B 1 208 ? -24.656 2.273 18.344 1 92.31 208 ASN B N 1
ATOM 3766 C CA . ASN B 1 208 ? -25.094 0.885 18.469 1 92.31 208 ASN B CA 1
ATOM 3767 C C . ASN B 1 208 ? -25.5 0.315 17.109 1 92.31 208 ASN B C 1
ATOM 3769 O O . ASN B 1 208 ? -26.547 0.693 16.562 1 92.31 208 ASN B O 1
ATOM 3773 N N . PHE B 1 209 ? -24.672 -0.616 16.734 1 95.25 209 PHE B N 1
ATOM 3774 C CA . PHE B 1 209 ? -25.047 -1.289 15.492 1 95.25 209 PHE B CA 1
ATOM 3775 C C . PHE B 1 209 ? -26.328 -2.104 15.68 1 95.25 209 PHE B C 1
ATOM 3777 O O . PHE B 1 209 ? -26.5 -2.744 16.719 1 95.25 209 PHE B O 1
ATOM 3784 N N . ARG B 1 210 ? -27.203 -2.021 14.781 1 95.69 210 ARG B N 1
ATOM 3785 C CA . ARG B 1 210 ? -28.438 -2.781 14.844 1 95.69 210 ARG B CA 1
ATOM 3786 C C . ARG B 1 210 ? -28.562 -3.723 13.648 1 95.69 210 ARG B C 1
ATOM 3788 O O . ARG B 1 210 ? -28.547 -3.281 12.5 1 95.69 210 ARG B O 1
ATOM 3795 N N . ILE B 1 211 ? -28.688 -5 13.961 1 96.38 211 ILE B N 1
ATOM 3796 C CA . ILE B 1 211 ? -28.906 -6.004 12.93 1 96.38 211 ILE B CA 1
ATOM 3797 C C . ILE B 1 211 ? -30.391 -6.395 12.906 1 96.38 211 ILE B C 1
ATOM 3799 O O . ILE B 1 211 ? -30.828 -7.215 13.711 1 96.38 211 ILE B O 1
ATOM 3803 N N . ASN B 1 212 ? -31.141 -5.824 12.008 1 97.25 212 ASN B N 1
ATOM 3804 C CA . ASN B 1 212 ? -32.562 -6.145 11.82 1 97.25 212 ASN B CA 1
ATOM 3805 C C . ASN B 1 212 ? -32.812 -6.824 10.477 1 97.25 212 ASN B C 1
ATOM 3807 O O . ASN B 1 212 ? -31.859 -7.266 9.82 1 97.25 212 ASN B O 1
ATOM 3811 N N . TRP B 1 213 ? -34 -6.953 10.125 1 97.88 213 TRP B N 1
ATOM 3812 C CA . TRP B 1 213 ? -34.375 -7.691 8.922 1 97.88 213 TRP B CA 1
ATOM 3813 C C . TRP B 1 213 ? -33.875 -6.965 7.668 1 97.88 213 TRP B C 1
ATOM 3815 O O . TRP B 1 213 ? -33.5 -7.602 6.68 1 97.88 213 TRP B O 1
ATOM 3825 N N . GLN B 1 214 ? -33.812 -5.672 7.695 1 98.12 214 GLN B N 1
ATOM 3826 C CA . GLN B 1 214 ? -33.344 -4.895 6.555 1 98.12 214 GLN B CA 1
ATOM 3827 C C . GLN B 1 214 ? -31.875 -5.145 6.293 1 98.12 214 GLN B C 1
ATOM 3829 O O . GLN B 1 214 ? -31.453 -5.258 5.141 1 98.12 214 GLN B O 1
ATOM 3834 N N . VAL B 1 215 ? -31.141 -5.219 7.387 1 98.44 215 VAL B N 1
ATOM 3835 C CA . VAL B 1 215 ? -29.703 -5.461 7.277 1 98.44 215 VAL B CA 1
ATOM 3836 C C . VAL B 1 215 ? -29.453 -6.887 6.789 1 98.44 215 VAL B C 1
ATOM 3838 O O . VAL B 1 215 ? -28.609 -7.117 5.926 1 98.44 215 VAL B O 1
ATOM 3841 N N . ILE B 1 216 ? -30.188 -7.824 7.316 1 98.5 216 ILE B N 1
ATOM 3842 C CA . ILE B 1 216 ? -30.047 -9.219 6.914 1 98.5 216 ILE B CA 1
ATOM 3843 C C . ILE B 1 216 ? -30.406 -9.367 5.438 1 98.5 216 ILE B C 1
ATOM 3845 O O . ILE B 1 216 ? -29.719 -10.07 4.695 1 98.5 216 ILE B O 1
ATOM 3849 N N . ASN B 1 217 ? -31.469 -8.719 5.012 1 98.5 217 ASN B N 1
ATOM 3850 C CA . ASN B 1 217 ? -31.875 -8.758 3.609 1 98.5 217 ASN B CA 1
ATOM 3851 C C . ASN B 1 217 ? -30.812 -8.133 2.701 1 98.5 217 ASN B C 1
ATOM 3853 O O . ASN B 1 217 ? -30.594 -8.617 1.589 1 98.5 217 ASN B O 1
ATOM 3857 N N . ALA B 1 218 ? -30.25 -7.039 3.158 1 98.69 218 ALA B N 1
ATOM 3858 C CA . ALA B 1 218 ? -29.188 -6.418 2.385 1 98.69 218 ALA B CA 1
ATOM 3859 C C . ALA B 1 218 ? -27.984 -7.352 2.254 1 98.69 218 ALA B C 1
ATOM 3861 O O . ALA B 1 218 ? -27.375 -7.441 1.186 1 98.69 218 ALA B O 1
ATOM 3862 N N . TYR B 1 219 ? -27.641 -8 3.332 1 98.69 219 TYR B N 1
ATOM 3863 C CA . TYR B 1 219 ? -26.547 -8.961 3.338 1 98.69 219 TYR B CA 1
ATOM 3864 C C . TYR B 1 219 ? -26.812 -10.094 2.354 1 98.69 219 TYR B C 1
ATOM 3866 O O . TYR B 1 219 ? -25.922 -10.453 1.564 1 98.69 219 TYR B O 1
ATOM 3874 N N . LEU B 1 220 ? -28 -10.633 2.406 1 98.56 220 LEU B N 1
ATOM 3875 C CA . LEU B 1 220 ? -28.359 -11.719 1.499 1 98.56 220 LEU B CA 1
ATOM 3876 C C . LEU B 1 220 ? -28.375 -11.234 0.053 1 98.56 220 LEU B C 1
ATOM 3878 O O . LEU B 1 220 ? -27.906 -11.938 -0.847 1 98.56 220 LEU B O 1
ATOM 3882 N N . LEU B 1 221 ? -28.875 -10.078 -0.145 1 98.56 221 LEU B N 1
ATOM 3883 C CA . LEU B 1 221 ? -28.953 -9.508 -1.483 1 98.56 221 LEU B CA 1
ATOM 3884 C C . LEU B 1 221 ? -27.562 -9.391 -2.104 1 98.56 221 LEU B C 1
ATOM 3886 O O . LEU B 1 221 ? -27.344 -9.852 -3.225 1 98.56 221 LEU B O 1
ATOM 3890 N N . VAL B 1 222 ? -26.641 -8.766 -1.402 1 98.69 222 VAL B N 1
ATOM 3891 C CA . VAL B 1 222 ? -25.328 -8.523 -1.979 1 98.69 222 VAL B CA 1
ATOM 3892 C C . VAL B 1 222 ? -24.578 -9.844 -2.111 1 98.69 222 VAL B C 1
ATOM 3894 O O . VAL B 1 222 ? -23.781 -10.023 -3.037 1 98.69 222 VAL B O 1
ATOM 3897 N N . SER B 1 223 ? -24.812 -10.805 -1.206 1 98.38 223 SER B N 1
ATOM 3898 C CA . SER B 1 223 ? -24.203 -12.133 -1.314 1 98.38 223 SER B CA 1
ATOM 3899 C C . SER B 1 223 ? -24.688 -12.859 -2.564 1 98.38 223 SER B C 1
ATOM 3901 O O . SER B 1 223 ? -23.906 -13.531 -3.238 1 98.38 223 SER B O 1
ATOM 3903 N N . ILE B 1 224 ? -25.938 -12.727 -2.854 1 97.88 224 ILE B N 1
ATOM 3904 C CA . ILE B 1 224 ? -26.516 -13.344 -4.043 1 97.88 224 ILE B CA 1
ATOM 3905 C C . ILE B 1 224 ? -25.969 -12.656 -5.293 1 97.88 224 ILE B C 1
ATOM 3907 O O . ILE B 1 224 ? -25.641 -13.328 -6.281 1 97.88 224 ILE B O 1
ATOM 3911 N N . LEU B 1 225 ? -25.875 -11.352 -5.297 1 98.06 225 LEU B N 1
ATOM 3912 C CA . LEU B 1 225 ? -25.266 -10.641 -6.414 1 98.06 225 LEU B CA 1
ATOM 3913 C C . LEU B 1 225 ? -23.844 -11.117 -6.648 1 98.06 225 LEU B C 1
ATOM 3915 O O . LEU B 1 225 ? -23.438 -11.336 -7.793 1 98.06 225 LEU B O 1
ATOM 3919 N N . HIS B 1 226 ? -23.125 -11.258 -5.594 1 97.94 226 HIS B N 1
ATOM 3920 C CA . HIS B 1 226 ? -21.75 -11.758 -5.645 1 97.94 226 HIS B CA 1
ATOM 3921 C C . HIS B 1 226 ? -21.703 -13.156 -6.242 1 97.94 226 HIS B C 1
ATOM 3923 O O . HIS B 1 226 ? -20.906 -13.43 -7.141 1 97.94 226 HIS B O 1
ATOM 3929 N N . ALA B 1 227 ? -22.531 -14.031 -5.73 1 96.94 227 ALA B N 1
ATOM 3930 C CA . ALA B 1 227 ? -22.609 -15.398 -6.23 1 96.94 227 ALA B CA 1
ATOM 3931 C C . ALA B 1 227 ? -22.984 -15.422 -7.711 1 96.94 227 ALA B C 1
ATOM 3933 O O . ALA B 1 227 ? -22.438 -16.219 -8.484 1 96.94 227 ALA B O 1
ATOM 3934 N N . THR B 1 228 ? -23.891 -14.594 -8.055 1 96.44 228 THR B N 1
ATOM 3935 C CA . THR B 1 228 ? -24.312 -14.531 -9.453 1 96.44 228 THR B CA 1
ATOM 3936 C C . THR B 1 228 ? -23.188 -13.984 -10.328 1 96.44 228 THR B C 1
ATOM 3938 O O . THR B 1 228 ? -23.047 -14.391 -11.484 1 96.44 228 THR B O 1
ATOM 3941 N N . TRP B 1 229 ? -22.453 -13.055 -9.836 1 96.19 229 TRP B N 1
ATOM 3942 C CA . TRP B 1 229 ? -21.281 -12.562 -10.547 1 96.19 229 TRP B CA 1
ATOM 3943 C C . TRP B 1 229 ? -20.312 -13.703 -10.867 1 96.19 229 TRP B C 1
ATOM 3945 O O . TRP B 1 229 ? -19.781 -13.766 -11.977 1 96.19 229 TRP B O 1
ATOM 3955 N N . ASP B 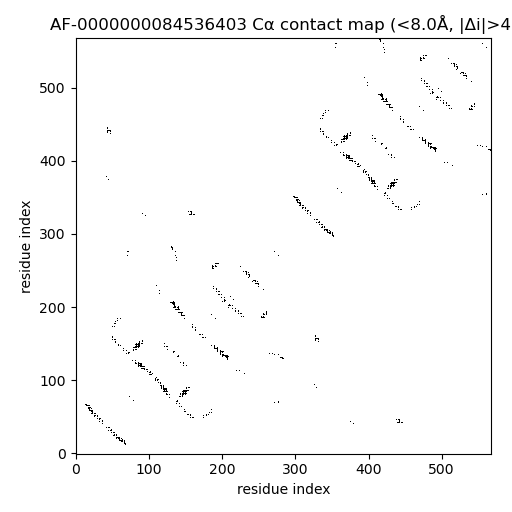1 230 ? -20.172 -14.609 -9.93 1 94.12 230 ASP B N 1
ATOM 3956 C CA . ASP B 1 230 ? -19.234 -15.727 -10.078 1 94.12 230 ASP B CA 1
ATOM 3957 C C . ASP B 1 230 ? -19.859 -16.844 -10.922 1 94.12 230 ASP B C 1
ATOM 3959 O O . ASP B 1 230 ? -19.141 -17.531 -11.664 1 94.12 230 ASP B O 1
ATOM 3963 N N . GLY B 1 231 ? -21.141 -17.016 -10.883 1 93.31 231 GLY B N 1
ATOM 3964 C CA . GLY B 1 231 ? -21.766 -18.219 -11.43 1 93.31 231 GLY B CA 1
ATOM 3965 C C . GLY B 1 231 ? -22.469 -17.953 -12.75 1 93.31 231 GLY B C 1
ATOM 3966 O O . GLY B 1 231 ? -22.547 -18.844 -13.602 1 93.31 231 GLY B O 1
ATOM 3967 N N . LEU B 1 232 ? -22.938 -16.828 -12.898 1 92.5 232 LEU B N 1
ATOM 3968 C CA . LEU B 1 232 ? -23.797 -16.547 -14.047 1 92.5 232 LEU B CA 1
ATOM 3969 C C . LEU B 1 232 ? -23 -16.656 -15.352 1 92.5 232 LEU B C 1
ATOM 3971 O O . LEU B 1 232 ? -23.547 -17.094 -16.375 1 92.5 232 LEU B O 1
ATOM 3975 N N . PRO B 1 233 ? -21.734 -16.234 -15.391 1 92.5 233 PRO B N 1
ATOM 3976 C CA . PRO B 1 233 ? -20.953 -16.406 -16.625 1 92.5 233 PRO B CA 1
ATOM 3977 C C . PRO B 1 233 ? -20.906 -17.859 -17.094 1 92.5 233 PRO B C 1
ATOM 3979 O O . PRO B 1 233 ? -20.875 -18.125 -18.297 1 92.5 233 PRO B O 1
ATOM 3982 N N . LEU B 1 234 ? -20.922 -18.812 -16.141 1 90.12 234 LEU B N 1
ATOM 3983 C CA . LEU B 1 234 ? -20.891 -20.234 -16.516 1 90.12 234 LEU B CA 1
ATOM 3984 C C . LEU B 1 234 ? -22.141 -20.625 -17.281 1 90.12 234 LEU B C 1
ATOM 3986 O O . LEU B 1 234 ? -22.062 -21.375 -18.266 1 90.12 234 LEU B O 1
ATOM 3990 N N . VAL B 1 235 ? -23.203 -20.094 -16.906 1 90.56 235 VAL B N 1
ATOM 3991 C CA . VAL B 1 235 ? -24.484 -20.406 -17.516 1 90.56 235 VAL B CA 1
ATOM 3992 C C . VAL B 1 235 ? -24.641 -19.641 -18.828 1 90.56 235 VAL B C 1
ATOM 3994 O O . VAL B 1 235 ? -24.938 -20.25 -19.859 1 90.56 235 VAL B O 1
ATOM 3997 N N . VAL B 1 236 ? -24.359 -18.422 -18.812 1 93.88 236 VAL B N 1
ATOM 3998 C CA . VAL B 1 236 ? -24.594 -17.562 -19.969 1 93.88 236 VAL B CA 1
ATOM 3999 C C . VAL B 1 236 ? -23.594 -17.906 -21.078 1 93.88 236 VAL B C 1
ATOM 4001 O O . VAL B 1 236 ? -23.938 -17.844 -22.266 1 93.88 236 VAL B O 1
ATOM 4004 N N . SER B 1 237 ? -22.422 -18.281 -20.656 1 93.25 237 SER B N 1
ATOM 4005 C CA . SER B 1 237 ? -21.391 -18.672 -21.625 1 93.25 237 SER B CA 1
ATOM 4006 C C . SER B 1 237 ? -21.797 -19.922 -22.391 1 93.25 237 SER B C 1
ATOM 4008 O O . SER B 1 237 ? -21.391 -20.125 -23.531 1 93.25 237 SER B O 1
ATOM 4010 N N . SER B 1 238 ? -22.594 -20.828 -21.781 1 93.12 238 SER B N 1
ATOM 4011 C CA . SER B 1 238 ? -23.062 -22.031 -22.453 1 93.12 238 SER B CA 1
ATOM 4012 C C . SER B 1 238 ? -24.047 -21.703 -23.578 1 93.12 238 SER B C 1
ATOM 4014 O O . SER B 1 238 ? -24.219 -22.484 -24.5 1 93.12 238 SER B O 1
ATOM 4016 N N . ILE B 1 239 ? -24.547 -20.547 -23.531 1 93.5 239 ILE B N 1
ATOM 4017 C CA . ILE B 1 239 ? -25.562 -20.141 -24.5 1 93.5 239 ILE B CA 1
ATOM 4018 C C . ILE B 1 239 ? -24.938 -19.234 -25.547 1 93.5 239 ILE B C 1
ATOM 4020 O O . ILE B 1 239 ? -25.172 -19.406 -26.75 1 93.5 239 ILE B O 1
ATOM 4024 N N . PHE B 1 240 ? -24.078 -18.281 -25.188 1 95.31 240 PHE B N 1
ATOM 4025 C CA . PHE B 1 240 ? -23.641 -17.219 -26.062 1 95.31 240 PHE B CA 1
ATOM 4026 C C . PHE B 1 240 ? -22.156 -17.344 -26.375 1 95.31 240 PHE B C 1
ATOM 4028 O O . PHE B 1 240 ? -21.625 -16.562 -27.172 1 95.31 240 PHE B O 1
ATOM 4035 N N . GLY B 1 241 ? -21.547 -18.344 -25.859 1 93.81 241 GLY B N 1
ATOM 4036 C CA . GLY B 1 241 ? -20.109 -18.453 -25.984 1 93.81 241 GLY B CA 1
ATOM 4037 C C . GLY B 1 241 ? -19.344 -17.812 -24.844 1 93.81 241 GLY B C 1
ATOM 4038 O O . GLY B 1 241 ? -19.891 -16.969 -24.125 1 93.81 241 GLY B O 1
ATOM 4039 N N . GLN B 1 242 ? -18.094 -18.125 -24.719 1 90.06 242 GLN B N 1
ATOM 4040 C CA . GLN B 1 242 ? -17.281 -17.766 -23.562 1 90.06 242 GLN B CA 1
ATOM 4041 C C . GLN B 1 242 ? -17.109 -16.25 -23.469 1 90.06 242 GLN B C 1
ATOM 4043 O O . GLN B 1 242 ? -17.484 -15.633 -22.484 1 90.06 242 GLN B O 1
ATOM 4048 N N . ASP B 1 243 ? -16.625 -15.594 -24.469 1 90.44 243 ASP B N 1
ATOM 4049 C CA . ASP B 1 243 ? -16.281 -14.18 -24.422 1 90.44 243 ASP B CA 1
ATOM 4050 C C . ASP B 1 243 ? -17.531 -13.32 -24.25 1 90.44 243 ASP B C 1
ATOM 4052 O O . ASP B 1 243 ? -17.641 -12.539 -23.297 1 90.44 243 ASP B O 1
ATOM 4056 N N . LEU B 1 244 ? -18.516 -13.602 -25.078 1 92.44 244 LEU B N 1
ATOM 4057 C CA . LEU B 1 244 ? -19.75 -12.82 -25.047 1 92.44 244 LEU B CA 1
ATOM 4058 C C . LEU B 1 244 ? -20.547 -13.133 -23.781 1 92.44 244 LEU B C 1
ATOM 4060 O O . LEU B 1 244 ? -21.172 -12.242 -23.203 1 92.44 244 LEU B O 1
ATOM 4064 N N . GLY B 1 245 ? -20.547 -14.375 -23.406 1 93.5 245 GLY B N 1
ATOM 4065 C CA . GLY B 1 245 ? -21.297 -14.789 -22.234 1 93.5 245 GLY B CA 1
ATOM 4066 C C . GLY B 1 245 ? -20.797 -14.141 -20.953 1 93.5 245 GLY B C 1
ATOM 4067 O O . GLY B 1 245 ? -21.594 -13.68 -20.125 1 93.5 245 GLY B O 1
ATOM 4068 N N . VAL B 1 246 ? -19.547 -14.094 -20.828 1 93.44 246 VAL B N 1
ATOM 4069 C CA . VAL B 1 246 ? -18.953 -13.477 -19.641 1 93.44 246 VAL B CA 1
ATOM 4070 C C . VAL B 1 246 ? -19.281 -11.984 -19.625 1 93.44 246 VAL B C 1
ATOM 4072 O O . VAL B 1 246 ? -19.656 -11.438 -18.578 1 93.44 246 VAL B O 1
ATOM 4075 N N . LEU B 1 247 ? -19.172 -11.352 -20.781 1 93.19 247 LEU B N 1
ATOM 4076 C CA . LEU B 1 247 ? -19.422 -9.922 -20.891 1 93.19 247 LEU B CA 1
ATOM 4077 C C . LEU B 1 247 ? -20.875 -9.594 -20.547 1 93.19 247 LEU B C 1
ATOM 4079 O O . LEU B 1 247 ? -21.141 -8.625 -19.828 1 93.19 247 LEU B O 1
ATOM 4083 N N . ILE B 1 248 ? -21.734 -10.391 -21.016 1 94.88 248 ILE B N 1
ATOM 4084 C CA . ILE B 1 248 ? -23.156 -10.18 -20.75 1 94.88 248 ILE B CA 1
ATOM 4085 C C . ILE B 1 248 ? -23.453 -10.391 -19.281 1 94.88 248 ILE B C 1
ATOM 4087 O O . ILE B 1 248 ? -24.125 -9.562 -18.641 1 94.88 248 ILE B O 1
ATOM 4091 N N . ALA B 1 249 ? -22.969 -11.508 -18.75 1 95.69 249 ALA B N 1
ATOM 4092 C CA . ALA B 1 249 ? -23.219 -11.844 -17.344 1 95.69 249 ALA B CA 1
ATOM 4093 C C . ALA B 1 249 ? -22.688 -10.75 -16.422 1 95.69 249 ALA B C 1
ATOM 4095 O O . ALA B 1 249 ? -23.422 -10.242 -15.562 1 95.69 249 ALA B O 1
ATOM 4096 N N . TRP B 1 250 ? -21.516 -10.328 -16.609 1 96.31 250 TRP B N 1
ATOM 4097 C CA . TRP B 1 250 ? -20.875 -9.312 -15.773 1 96.31 250 TRP B CA 1
ATOM 4098 C C . TRP B 1 250 ? -21.531 -7.949 -15.977 1 96.31 250 TRP B C 1
ATOM 4100 O O . TRP B 1 250 ? -21.672 -7.18 -15.031 1 96.31 250 TRP B O 1
ATOM 4110 N N . GLY B 1 251 ? -21.906 -7.66 -17.25 1 96.25 251 GLY B N 1
ATOM 4111 C CA . GLY B 1 251 ? -22.609 -6.422 -17.547 1 96.25 251 GLY B CA 1
ATOM 4112 C C . GLY B 1 251 ? -23.938 -6.305 -16.828 1 96.25 251 GLY B C 1
ATOM 4113 O O . GLY B 1 251 ? -24.25 -5.262 -16.234 1 96.25 251 GLY B O 1
ATOM 4114 N N . VAL B 1 252 ? -24.672 -7.375 -16.812 1 96.38 252 VAL B N 1
ATOM 4115 C CA . VAL B 1 252 ? -26 -7.383 -16.219 1 96.38 252 VAL B CA 1
ATOM 4116 C C . VAL B 1 252 ? -25.891 -7.262 -14.703 1 96.38 252 VAL B C 1
ATOM 4118 O O . VAL B 1 252 ? -26.547 -6.418 -14.094 1 96.38 252 VAL B O 1
ATOM 4121 N N . ILE B 1 253 ? -25.078 -8.062 -14.125 1 97.19 253 ILE B N 1
ATOM 4122 C CA . ILE B 1 253 ? -24.938 -8.07 -12.672 1 97.19 253 ILE B CA 1
ATOM 4123 C C . ILE B 1 253 ? -24.328 -6.75 -12.203 1 97.19 253 ILE B C 1
ATOM 4125 O O . ILE B 1 253 ? -24.734 -6.195 -11.18 1 97.19 253 ILE B O 1
ATOM 4129 N N . GLY B 1 254 ? -23.359 -6.254 -12.961 1 97.56 254 GLY B N 1
ATOM 4130 C CA . GLY B 1 254 ? -22.766 -4.957 -12.656 1 97.56 254 GLY B CA 1
ATOM 4131 C C . GLY B 1 254 ? -23.781 -3.824 -12.711 1 97.56 254 GLY B C 1
ATOM 4132 O O . GLY B 1 254 ? -23.812 -2.971 -11.82 1 97.56 254 GLY B O 1
ATOM 4133 N N . ALA B 1 255 ? -24.641 -3.834 -13.734 1 97.44 255 ALA B N 1
ATOM 4134 C CA . ALA B 1 255 ? -25.656 -2.801 -13.891 1 97.44 255 ALA B CA 1
ATOM 4135 C C . ALA B 1 255 ? -26.656 -2.836 -12.742 1 97.44 255 ALA B C 1
ATOM 4137 O O . ALA B 1 255 ? -27.062 -1.788 -12.219 1 97.44 255 ALA B O 1
ATOM 4138 N N . VAL B 1 256 ? -27.031 -4.023 -12.359 1 98 256 VAL B N 1
ATOM 4139 C CA . VAL B 1 256 ? -27.984 -4.18 -11.258 1 98 256 VAL B CA 1
ATOM 4140 C C . VAL B 1 256 ? -27.359 -3.646 -9.969 1 98 256 VAL B C 1
ATOM 4142 O O . VAL B 1 256 ? -28 -2.895 -9.234 1 98 256 VAL B O 1
ATOM 4145 N N . GLY B 1 257 ? -26.156 -4.055 -9.719 1 97.94 257 GLY B N 1
ATOM 4146 C CA . GLY B 1 257 ? -25.469 -3.572 -8.531 1 97.94 257 GLY B CA 1
ATOM 4147 C C . GLY B 1 257 ? -25.328 -2.061 -8.5 1 97.94 257 GLY B C 1
ATOM 4148 O O . GLY B 1 257 ? -25.594 -1.432 -7.473 1 97.94 257 GLY B O 1
ATOM 4149 N N . LEU B 1 258 ? -24.953 -1.444 -9.594 1 97.44 258 LEU B N 1
ATOM 4150 C CA . LEU B 1 258 ? -24.75 -0 -9.672 1 97.44 258 LEU B CA 1
ATOM 4151 C C . LEU B 1 258 ? -26.078 0.736 -9.516 1 97.44 258 LEU B C 1
ATOM 4153 O O . LEU B 1 258 ? -26.125 1.827 -8.938 1 97.44 258 LEU B O 1
ATOM 4157 N N . LEU B 1 259 ? -27.109 0.146 -10.07 1 98 259 LEU B N 1
ATOM 4158 C CA . LEU B 1 259 ? -28.422 0.746 -9.922 1 98 259 LEU B CA 1
ATOM 4159 C C . LEU B 1 259 ? -28.844 0.771 -8.461 1 98 259 LEU B C 1
ATOM 4161 O O . LEU B 1 259 ? -29.359 1.784 -7.973 1 98 259 LEU B O 1
ATOM 4165 N N . ILE B 1 260 ? -28.672 -0.337 -7.781 1 98.31 260 ILE B N 1
ATOM 4166 C CA . ILE B 1 260 ? -29.016 -0.406 -6.367 1 98.31 260 ILE B CA 1
ATOM 4167 C C . ILE B 1 260 ? -28.188 0.601 -5.578 1 98.31 260 ILE B C 1
ATOM 4169 O O . ILE B 1 260 ? -28.703 1.31 -4.715 1 98.31 260 ILE B O 1
ATOM 4173 N N . LEU B 1 261 ? -26.922 0.667 -5.887 1 97.69 261 LEU B N 1
ATOM 4174 C CA . LEU B 1 261 ? -26.031 1.617 -5.211 1 97.69 261 LEU B CA 1
ATOM 4175 C C . LEU B 1 261 ? -26.484 3.051 -5.469 1 97.69 261 LEU B C 1
ATOM 4177 O O . LEU B 1 261 ? -26.469 3.885 -4.559 1 97.69 261 LEU B O 1
ATOM 4181 N N . TRP B 1 262 ? -26.891 3.307 -6.676 1 96.94 262 TRP B N 1
ATOM 4182 C CA . TRP B 1 262 ? -27.375 4.633 -7.059 1 96.94 262 TRP B CA 1
ATOM 4183 C C . TRP B 1 262 ? -28.609 5.012 -6.266 1 96.94 262 TRP B C 1
ATOM 4185 O O . TRP B 1 262 ? -28.734 6.145 -5.793 1 96.94 262 TRP B O 1
ATOM 4195 N N . ILE B 1 263 ? -29.469 4.102 -6.082 1 97.56 263 ILE B N 1
ATOM 4196 C CA . ILE B 1 263 ? -30.703 4.316 -5.316 1 97.56 263 ILE B CA 1
ATOM 4197 C C . ILE B 1 263 ? -30.359 4.605 -3.857 1 97.56 263 ILE B C 1
ATOM 4199 O O . ILE B 1 263 ? -30.906 5.531 -3.254 1 97.56 263 ILE B O 1
ATOM 4203 N N . ARG B 1 264 ? -29.438 3.809 -3.338 1 96.56 264 ARG B N 1
ATOM 4204 C CA . ARG B 1 264 ? -29 4.016 -1.962 1 96.56 264 ARG B CA 1
ATOM 4205 C C . ARG B 1 264 ? -28.312 5.375 -1.805 1 96.56 264 ARG B C 1
ATOM 4207 O O . ARG B 1 264 ? -28.484 6.047 -0.787 1 96.56 264 ARG B O 1
ATOM 4214 N N . TRP B 1 265 ? -27.531 5.734 -2.752 1 95.94 265 TRP B N 1
ATOM 4215 C CA . TRP B 1 265 ? -26.828 7.016 -2.75 1 95.94 265 TRP B CA 1
ATOM 4216 C C . TRP B 1 265 ? -27.812 8.18 -2.707 1 95.94 265 TRP B C 1
ATOM 4218 O O . TRP B 1 265 ? -27.656 9.109 -1.912 1 95.94 265 TRP B O 1
ATOM 4228 N N . LYS B 1 266 ? -28.844 8.148 -3.479 1 96.06 266 LYS B N 1
ATOM 4229 C CA . LYS B 1 266 ? -29.875 9.188 -3.504 1 96.06 266 LYS B CA 1
ATOM 4230 C C . LYS B 1 266 ? -30.641 9.234 -2.186 1 96.06 266 LYS B C 1
ATOM 4232 O O . LYS B 1 266 ? -30.969 10.312 -1.693 1 96.06 266 LYS B O 1
ATOM 4237 N N . GLU B 1 267 ? -30.891 8.094 -1.723 1 95.94 267 GLU B N 1
ATOM 4238 C CA . GLU B 1 267 ? -31.578 8.016 -0.434 1 95.94 267 GLU B CA 1
ATOM 4239 C C . GLU B 1 267 ? -30.719 8.617 0.678 1 95.94 267 GLU B C 1
ATOM 4241 O O . GLU B 1 267 ? -31.234 9.352 1.533 1 95.94 267 GLU B O 1
ATOM 4246 N N . ALA B 1 268 ? -29.469 8.297 0.668 1 94.56 268 ALA B N 1
ATOM 4247 C CA . ALA B 1 268 ? -28.547 8.82 1.672 1 94.56 268 ALA B CA 1
ATOM 4248 C C . ALA B 1 268 ? -28.5 10.344 1.636 1 94.56 268 ALA B C 1
ATOM 4250 O O . ALA B 1 268 ? -28.453 11 2.684 1 94.56 268 ALA B O 1
ATOM 4251 N N . ILE B 1 269 ? -28.5 10.875 0.443 1 92.75 269 ILE B N 1
ATOM 4252 C CA . ILE B 1 269 ? -28.484 12.328 0.279 1 92.75 269 ILE B CA 1
ATOM 4253 C C . ILE B 1 269 ? -29.781 12.922 0.835 1 92.75 269 ILE B C 1
ATOM 4255 O O . ILE B 1 269 ? -29.75 13.922 1.555 1 92.75 269 ILE B O 1
ATOM 4259 N N . ARG B 1 270 ? -30.844 12.328 0.591 1 92 270 ARG B N 1
ATOM 4260 C CA . ARG B 1 270 ? -32.125 12.805 1.049 1 92 270 ARG B CA 1
ATOM 4261 C C . ARG B 1 270 ? -32.219 12.766 2.57 1 92 270 ARG B C 1
ATOM 4263 O O . ARG B 1 270 ? -32.781 13.688 3.188 1 92 270 ARG B O 1
ATOM 4270 N N . LEU B 1 271 ? -31.781 11.734 3.176 1 88.56 271 LEU B N 1
ATOM 4271 C CA . LEU B 1 271 ? -31.828 11.57 4.625 1 88.56 271 LEU B CA 1
ATOM 4272 C C . LEU B 1 271 ? -30.984 12.625 5.324 1 88.56 271 LEU B C 1
ATOM 4274 O O . LEU B 1 271 ? -31.312 13.07 6.422 1 88.56 271 LEU B O 1
ATOM 4278 N N . GLN B 1 272 ? -29.891 13.016 4.73 1 85 272 GLN B N 1
ATOM 4279 C CA . GLN B 1 272 ? -29.016 14.016 5.32 1 85 272 GLN B CA 1
ATOM 4280 C C . GLN B 1 272 ? -29.641 15.414 5.25 1 85 272 GLN B C 1
ATOM 4282 O O . GLN B 1 272 ? -29.328 16.281 6.078 1 85 272 GLN B O 1
ATOM 4287 N N . MET B 1 273 ? -30.391 15.578 4.312 1 80.06 273 MET B N 1
ATOM 4288 C CA . MET B 1 273 ? -31.062 16.875 4.168 1 80.06 273 MET B CA 1
ATOM 4289 C C . MET B 1 273 ? -32.125 17.047 5.227 1 80.06 273 MET B C 1
ATOM 4291 O O . MET B 1 273 ? -32.438 18.172 5.645 1 80.06 273 MET B O 1
ATOM 4295 N N . VAL B 1 274 ? -32.656 16.078 5.73 1 75.44 274 VAL B N 1
ATOM 4296 C CA . VAL B 1 274 ? -33.75 16.125 6.723 1 75.44 274 VAL B CA 1
ATOM 4297 C C . VAL B 1 274 ? -33.125 16.094 8.125 1 75.44 274 VAL B C 1
ATOM 4299 O O . VAL B 1 274 ? -33.594 16.797 9.023 1 75.44 274 VAL B O 1
ATOM 4302 N N . LEU B 1 275 ? -32.188 15.25 8.406 1 66.88 275 LEU B N 1
ATOM 4303 C CA . LEU B 1 275 ? -31.531 15.102 9.703 1 66.88 275 LEU B CA 1
ATOM 4304 C C . LEU B 1 275 ? -30.062 15.531 9.617 1 66.88 275 LEU B C 1
ATOM 4306 O O . LEU B 1 275 ? -29.188 14.711 9.344 1 66.88 275 LEU B O 1
ATOM 4310 N N . PRO B 1 276 ? -29.859 16.734 9.75 1 56.84 276 PRO B N 1
ATOM 4311 C CA . PRO B 1 276 ? -28.453 17.141 9.617 1 56.84 276 PRO B CA 1
ATOM 4312 C C . PRO B 1 276 ? -27.547 16.453 10.633 1 56.84 276 PRO B C 1
ATOM 4314 O O . PRO B 1 276 ? -27.969 16.203 11.766 1 56.84 276 PRO B O 1
ATOM 4317 N N . SER B 1 277 ? -26.734 15.578 10.141 1 55.78 277 SER B N 1
ATOM 4318 C CA . SER B 1 277 ? -25.797 14.797 10.945 1 55.78 277 SER B CA 1
ATOM 4319 C C . SER B 1 277 ? -25.094 15.664 11.984 1 55.78 277 SER B C 1
ATOM 4321 O O . SER B 1 277 ? -24.734 16.812 11.695 1 55.78 277 SER B O 1
ATOM 4323 N N . GLY B 1 278 ? -25.469 15.492 13.164 1 51.12 278 GLY B N 1
ATOM 4324 C CA . GLY B 1 278 ? -24.812 16.203 14.25 1 51.12 278 GLY B CA 1
ATOM 4325 C C . GLY B 1 278 ? -23.297 16.047 14.219 1 51.12 278 GLY B C 1
ATOM 4326 O O . GLY B 1 278 ? -22.75 15.336 13.375 1 51.12 278 GLY B O 1
ATOM 4327 N N . ILE B 1 279 ? -22.625 16.781 14.984 1 52.53 279 ILE B N 1
ATOM 4328 C CA . ILE B 1 279 ? -21.188 16.906 15.188 1 52.53 279 ILE B CA 1
ATOM 4329 C C . ILE B 1 279 ? -20.594 15.539 15.477 1 52.53 279 ILE B C 1
ATOM 4331 O O . ILE B 1 279 ? -21.25 14.68 16.062 1 52.53 279 ILE B O 1
ATOM 4335 N N . GLU B 1 280 ? -19.469 15.195 14.867 1 54.56 280 GLU B N 1
ATOM 4336 C CA . GLU B 1 280 ? -18.703 13.984 15.117 1 54.56 280 GLU B CA 1
ATOM 4337 C C . GLU B 1 280 ? -18.719 13.609 16.594 1 54.56 280 GLU B C 1
ATOM 4339 O O . GLU B 1 280 ? -18.219 14.359 17.438 1 54.56 280 GLU B O 1
ATOM 4344 N N . GLU B 1 281 ? -19.719 12.867 17.047 1 59.91 281 GLU B N 1
ATOM 4345 C CA . GLU B 1 281 ? -19.719 12.375 18.422 1 59.91 281 GLU B CA 1
ATOM 4346 C C . GLU B 1 281 ? -18.938 11.07 18.547 1 59.91 281 GLU B C 1
ATOM 4348 O O . GLU B 1 281 ? -18.984 10.227 17.656 1 59.91 281 GLU B O 1
ATOM 4353 N N . THR B 1 282 ? -17.781 11.008 19.266 1 69.56 282 THR B N 1
ATOM 4354 C CA . THR B 1 282 ? -17.016 9.805 19.562 1 69.56 282 THR B CA 1
ATOM 4355 C C . THR B 1 282 ? -17.797 8.891 20.5 1 69.56 282 THR B C 1
ATOM 4357 O O . THR B 1 282 ? -18.406 9.359 21.469 1 69.56 282 THR B O 1
ATOM 4360 N N . CYS B 1 283 ? -18.078 7.703 19.922 1 72.06 283 CYS B N 1
ATOM 4361 C CA . CYS B 1 283 ? -18.719 6.688 20.75 1 72.06 283 CYS B CA 1
ATOM 4362 C C . CYS B 1 283 ? -17.719 6.051 21.719 1 72.06 283 CYS B C 1
ATOM 4364 O O . CYS B 1 283 ? -16.562 5.828 21.359 1 72.06 283 CYS B O 1
ATOM 4366 N N . THR B 1 284 ? -17.781 6.18 23.031 1 66.81 284 THR B N 1
ATOM 4367 C CA . THR B 1 284 ? -16.906 5.598 24.047 1 66.81 284 THR B CA 1
ATOM 4368 C C . THR B 1 284 ? -17.062 4.082 24.078 1 66.81 284 THR B C 1
ATOM 4370 O O . THR B 1 284 ? -18.156 3.559 23.875 1 66.81 284 THR B O 1
#

Foldseek 3Di:
DPPPPPPPPDDPLPLDLVLVVLLVVLVVVLVVLVVCCVVVVPCVSLLVNLLSLLQNLLVSVLVNLVSVFDLDPDDPVLLLQLLQLLQPQLVVQLVVCLVVLPPDDDLSSLLVSLLRNLVRNVVSVCVSCLFWFQQFLRVQLSSQLSSLSSNRSNVLSVVLVVQCVVVVHDNVSSNVSSNVSSVLSLLARSLLSSQLRSQQSNVAGGNGTDDDPSSVVSSSVNSVLSSQLVPQLVVQCVPVNNPVSNVVSSVVSSVVSVVSSVVSSVVSNVVCVVPPDDDTDGHD/DPPPPPPPPDDPLPLDLVLVVLLVVLVVVLVVLVVCCVVVVPCVSLLVNLLSLLQNLLVSVLVNLVSVFDLDPDDPVLLLQLLQLLQPQLVVQLVVVLVVLPPDDDLSSLLVSLLRNLVRNVVSVCVSCLFWFQQFLSVQLSSQLSSLSSNRSNVLSVVLVVQCVVVVHDNVSSNVSSNVSSVLSLLARSLLSSQLRSQQSNPAGGNGGDDDPSSVVSSSVNSVLSSQLVPQLVVQCVPVNNPVSNVVSSVVSSVVSVVSSVVSSVVSNVVCVVPVDDDTDGRD

Radius of gyration: 25.36 Å; Cα contacts (8 Å, |Δi|>4): 955; chains: 2; bounding box: 72×80×50 Å

Nearest PDB structures (foldseek):
  6gwh-assembly1_A  TM=2.034E-01  e=2.484E-01  Pyrococcus furiosus DSM 3638
  3vvp-assembly1_A  TM=2.240E-01  e=6.458E-01  Pyrococcus furiosus
  3vvn-assembly1_A  TM=2.211E-01  e=2.417E+00  Pyrococcus furiosus DSM 3638
  3vvp-assembly1_A  TM=2.210E-01  e=6.555E-01  Pyrococcus furiosus

pLDDT: mean 91.1, std 13.3, range [33.62, 98.81]

Sequence (568 aa):
MDSTTEIQPPVPVVRRNGWLKVLTTAVVFYVLLLVALLLTKNSNLFPTLAMVGSFMVPVAYVAFIYERRHLSSLTMPTVSLAFIYGGLLGIIAAAFLEPFFIRQLNLGAILRIGLIEEFAKILGVLVIARRRRHDSEMDGLILGAAAGMGFAALESNGYAFTALLESHGSISATVEVTLLRGLLAPLGHGTWTAILASVLFRESKSCNFRINWQVINAYLLVSILHATWDGLPLVVSSIFGQDLGVLIAWGVIGAVGLLILWIRWKEAIRLQMVLPSGIEETCTMDSTTEIQPPVPVVRRNGWLKVLTTAVVFYVLLLVALLLTKNSNLFPTLAMVGSFMVPVAYVAFIYERRHLSSLTMPTVSLAFIYGGLLGIIAAAFLEPFFIRQLNLGAILRIGLIEEFAKILGVLVIARRRRHDSEMDGLILGAAAGMGFAALESNGYAFTALLESHGSISATVEVTLLRGLLAPLGHGTWTAILASVLFRESKSCNFRINWQVINAYLLVSILHATWDGLPLVVSSIFGQDLGVLIAWGVIGAVGLLILWIRWKEAIRLQMVLPSGIEETCT

Solvent-accessible surface area (backbone atoms only — not comparable to full-atom values): 27586 Å² total; per-residue (Å²): 137,86,80,72,76,75,73,74,72,78,74,77,77,73,74,60,70,56,24,56,52,49,34,52,52,38,49,50,51,34,50,51,39,48,52,42,30,69,75,62,64,44,69,47,46,47,58,56,39,41,44,45,37,13,35,32,42,33,52,22,51,40,41,44,53,57,56,63,54,72,93,59,87,77,48,68,70,58,40,47,45,13,15,50,34,1,13,53,45,11,53,47,46,31,56,64,48,40,68,78,70,42,87,56,92,45,73,67,28,40,41,48,49,18,48,43,41,54,53,20,19,49,50,14,36,48,66,67,36,65,50,26,59,37,42,42,26,51,54,18,28,52,29,14,24,18,4,16,20,23,27,45,19,51,52,38,27,8,50,19,52,50,36,19,59,76,53,74,66,34,62,66,49,23,52,49,44,19,50,53,49,25,70,46,33,71,43,37,45,16,38,39,35,12,46,34,29,15,47,32,12,51,62,14,42,55,75,41,86,40,87,48,70,69,35,52,49,37,47,51,49,37,16,48,51,45,16,42,54,70,46,37,26,66,57,38,17,75,74,61,35,63,71,57,8,36,52,50,34,47,50,51,49,22,50,53,42,51,49,53,38,50,52,50,50,5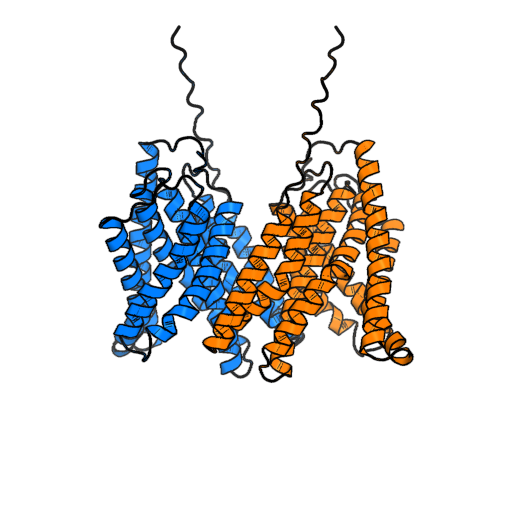4,48,29,53,54,52,43,73,74,48,66,73,70,75,92,50,74,34,129,136,84,79,72,75,74,72,73,71,79,75,76,75,72,78,62,71,56,25,57,52,49,34,52,52,39,50,51,52,35,52,52,39,51,52,41,34,69,73,61,65,45,70,45,46,48,56,58,39,41,43,45,38,14,34,31,41,34,53,20,50,39,42,45,54,58,59,62,54,72,94,59,87,78,47,68,69,58,39,49,46,11,17,50,34,1,15,54,45,11,54,48,45,31,54,63,47,40,68,78,71,41,87,57,94,45,73,65,28,39,42,48,48,18,47,43,41,54,54,20,20,49,49,13,36,48,66,67,37,66,51,27,58,36,43,42,26,50,55,18,29,52,30,14,24,17,3,14,20,22,27,44,18,52,51,39,26,7,51,19,52,50,36,19,60,76,55,75,65,34,63,66,49,24,51,50,43,19,51,53,50,25,70,46,34,71,43,36,45,17,37,38,36,12,48,33,30,16,46,31,12,51,61,15,41,55,75,40,86,40,86,48,69,66,35,51,50,37,47,50,49,37,16,50,51,44,17,42,55,71,46,36,27,64,58,38,16,74,75,62,35,64,72,56,8,34,51,51,34,48,49,51,48,21,49,53,44,50,49,53,39,50,53,50,51,55,49,30,54,54,51,44,70,75,48,66,73,69,74,93,50,75,34,130

InterPro domains:
  IPR026898 Intramembrane metalloprotease PrsW [PF13367] (79-249)
  IPR026898 Intramembrane metalloprotease PrsW [PTHR36844] (46-268)

Secondary structure (DSSP, 8-state):
-----------------HHHHHHHHHHHHHHHHHHHHHHH--GGGHHHHHHHHHHHHHHHHHHHHHHT-SS----HHHHHHHHHHHHHHHHHHHHHHHHHH-SS-SHHHHHHHHHHHHHHHHHHHHHHHTTB----HHHHHHHHHHHHHHHHHHHHHHHHHHHHHHTTS-HHHHHHHHHHHHHHGGGTHHHHHHHHHHHHHHHSBTTB----HHHHHHHHHHHHHHHHHHHHHHHHHHHH-HHHHHHHHHHHHHHHHHHHHHHHHHHHHHHHHHS---S--B--/-----------------HHHHHHHHHHHHHHHHHHHHHHH--GGGHHHHHHHHHHHHHHHHHHHHHHT-SS----HHHHHHHHHHHHHHHHHHHHHHHHHH-SS-SHHHHHHHHHHHHHHHHHHHHHHHTTB----HHHHHHHHHHHHHHHHHHHHHHHHHHHHHHTTS-HHHHHHHHHHHHHHGGGTHHHHHHHHHHHHHHHSBTTB----HHHHHHHHHHHHHHHHHHHHHHHHHHHH-HHHHHHHHHHHHHHHHHHHHHHHHHHHHHHHHHS---S--B--

Organism: NCBI:txid1434108